Protein AF-A0A7C7Z476-F1 (afdb_monomer_lite)

Secondary structure (DSSP, 8-state):
----------------------------PPP-----TT------TT-EEEE-HHHHHHHHHHHHHHSTT-SEEEEEEEPPEEEE----EEEEETTEEEEEEEEEEEEEEEEEEEETTTTEEEEEEEEEEEEEEEESS--SEEEEEEEEEEEEEEEESS-SS-EEEEEEEEEE-EEEEEES--S---TT-EEEEEEEEEEEEEEEEEEEEESTT---EEPPPEEEEEEEEEEEEEEEEEEEEEEEEESS--SSSSSS---EEEEEEEEEEE-TTS-EEEEEEEETT----EETTEE-------------SS-SSS-GGG-S-TT--TT-----SSS--GGG--SSSSSS-TTT-S-TT--TTT-----TTS--GGG--SSSSSS-TTT-S-SS--TTS--B-STTSBT--TTT--SSSSSS-TTT-SSTTS-TT--SS-SSS-TTT-S---SS-SS--TTT-SSTTS-TT--SS-SSS-TTT-S---SSSSSS-TTT-SSSSS-TT--SS-SSS-TTT-S---SSSSS--TTT-SSTTS-TT--SS-SSS-GGG-S---SS-SS--TTT-SSSSS-TT--SSSSSS-TTT-S----

Foldseek 3Di:
DDDDDDDDDDDDDDDDDDDDDDDDDPDDDDDPDPDPPQDDPQQEQPDKWWADFVVVQVLVQVVLCVDPQFVGKDWPTKGTKMKHFGPWDFDDDPVDGGIWGKIKTWMWTWMKTHDVVQQKIKIKIKIKMKMKTAPPPHDQKIKMKIKIWMWMKMDGHPDLFKIKIKIKIKIKMKIKGKDFDDAADAAFDKTKIKMKMKMKMWMKMWMWMGGGNHDIDTDPIDTDIDIDIDMFMKMKHQHDKDKDFAPIFDPVDDPTDDRDIFIFTWIWIAGPVGDTDDIAGQGQVGAFDDDSNHTDGDDDNYNGDADQPQPQPAGPSQAPPNPQHPPADDDDNRSDGQQRDQQQPLPDRPVQAPDNPQNPVPFADQDPRGDGQQRDLQQPLPERNVQAPDNNEPPVFHADCDPDHHNDGQCRDDPCPQPHGNVGDQAPNDHQPAQQQPPNRHPNRDDARDNQNQRHRPVRDQQPNDHQPAQQQPPNRHPNPDPAPDNQNQRHRPVRDQAPNDRCVADQQPPNHHPNPDDFDDNQNLRHGPVGDPQPNDNQPADQQPPNGHPNPDDFPDNQPLRHGPVGDPQPNDNQPADDPPPNGHPNPDDDDDD

pLDDT: mean 76.03, std 19.04, range [22.53, 96.56]

Structure (mmCIF, N/CA/C/O backbone):
data_AF-A0A7C7Z476-F1
#
_entry.id   AF-A0A7C7Z476-F1
#
loop_
_atom_site.group_PDB
_atom_site.id
_atom_site.type_symbol
_atom_site.label_atom_id
_atom_site.label_alt_id
_atom_site.label_comp_id
_atom_site.label_asym_id
_atom_site.label_entity_id
_atom_site.label_seq_id
_atom_site.pdbx_PDB_ins_code
_atom_site.Cartn_x
_atom_site.Cartn_y
_atom_site.Cartn_z
_atom_site.occupancy
_atom_site.B_iso_or_equiv
_atom_site.auth_seq_id
_atom_site.auth_comp_id
_atom_site.auth_asym_id
_atom_site.auth_atom_id
_atom_site.pdbx_PDB_model_num
ATOM 1 N N . MET A 1 1 ? 76.182 56.186 -18.451 1.00 30.56 1 MET A N 1
ATOM 2 C CA . MET A 1 1 ? 75.990 56.721 -19.817 1.00 30.56 1 MET A CA 1
ATOM 3 C C . MET A 1 1 ? 75.014 55.799 -20.532 1.00 30.56 1 MET A C 1
ATOM 5 O O . MET A 1 1 ? 75.092 54.604 -20.293 1.00 30.56 1 MET A O 1
ATOM 9 N N . LEU A 1 2 ? 74.114 56.339 -21.357 1.00 32.09 2 LEU A N 1
ATOM 10 C CA . LEU A 1 2 ? 73.470 55.594 -22.457 1.00 32.09 2 LEU A CA 1
ATOM 11 C C . LEU A 1 2 ? 74.549 55.252 -23.520 1.00 32.09 2 LEU A C 1
ATOM 13 O O . LEU A 1 2 ? 75.568 55.954 -23.504 1.00 32.09 2 LEU A O 1
ATOM 17 N N . PRO A 1 3 ? 74.391 54.241 -24.412 1.00 38.78 3 PRO A N 1
ATOM 18 C CA . PRO A 1 3 ? 73.158 53.952 -25.173 1.00 38.78 3 PRO A CA 1
ATOM 19 C C . PRO A 1 3 ? 72.840 52.457 -25.486 1.00 38.78 3 PRO A C 1
ATOM 21 O O . PRO A 1 3 ? 73.529 51.580 -24.989 1.00 38.78 3 PRO A O 1
ATOM 24 N N . LEU A 1 4 ? 71.772 52.245 -26.290 1.00 24.91 4 LEU A N 1
ATOM 25 C CA . LEU A 1 4 ? 71.487 51.226 -27.350 1.00 24.91 4 LEU A CA 1
ATOM 26 C C . LEU A 1 4 ? 72.181 49.829 -27.321 1.00 24.91 4 LEU A C 1
ATOM 28 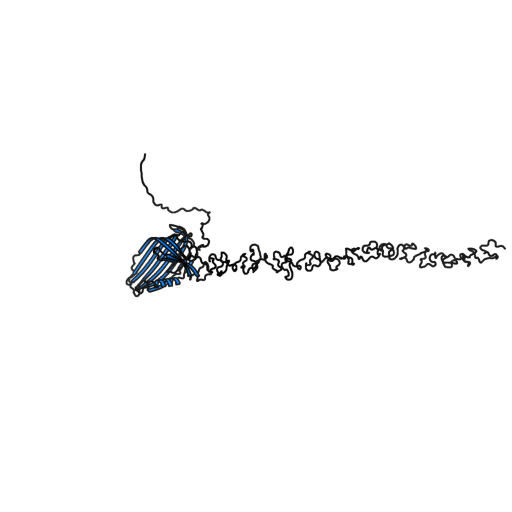O O . LEU A 1 4 ? 73.364 49.756 -27.025 1.00 24.91 4 LEU A O 1
ATOM 32 N N . ALA A 1 5 ? 71.646 48.705 -27.840 1.00 27.61 5 ALA A N 1
ATOM 33 C CA . ALA A 1 5 ? 70.324 48.169 -28.275 1.00 27.61 5 ALA A CA 1
ATOM 34 C C . ALA A 1 5 ? 70.583 46.694 -28.782 1.00 27.61 5 ALA A C 1
ATOM 36 O O . ALA A 1 5 ? 71.723 46.255 -28.659 1.00 27.61 5 ALA A O 1
ATOM 37 N N . ALA A 1 6 ? 69.706 45.846 -29.362 1.00 25.98 6 ALA A N 1
ATOM 38 C CA . ALA A 1 6 ? 68.287 45.858 -29.776 1.00 25.98 6 ALA A CA 1
ATOM 39 C C . ALA A 1 6 ? 67.760 44.396 -29.968 1.00 25.98 6 ALA A C 1
ATOM 41 O O . ALA A 1 6 ? 68.581 43.497 -30.108 1.00 25.98 6 ALA A O 1
ATOM 42 N N . LEU A 1 7 ? 66.433 44.226 -30.149 1.00 25.17 7 LEU A N 1
ATOM 43 C CA . LEU A 1 7 ? 65.710 43.075 -30.766 1.00 25.17 7 LEU A CA 1
ATOM 44 C C . LEU A 1 7 ? 65.684 41.688 -30.060 1.00 25.17 7 LEU A C 1
ATOM 46 O O . LEU A 1 7 ? 66.631 41.268 -29.407 1.00 25.17 7 LEU A O 1
ATOM 50 N N . SER A 1 8 ? 64.547 40.993 -30.237 1.00 28.75 8 SER A N 1
ATOM 51 C CA . SER A 1 8 ? 64.215 39.604 -29.822 1.00 28.75 8 SER A CA 1
ATOM 52 C C . SER A 1 8 ? 64.644 38.570 -30.905 1.00 28.75 8 SER A C 1
ATOM 54 O O . SER A 1 8 ? 65.156 39.034 -31.929 1.00 28.75 8 SER A O 1
ATOM 56 N N . PRO A 1 9 ? 64.493 37.221 -30.762 1.00 35.91 9 PRO A N 1
ATOM 57 C CA . PRO A 1 9 ? 63.311 36.442 -30.298 1.00 35.91 9 PRO A CA 1
ATOM 58 C C . PRO A 1 9 ? 63.662 35.445 -29.140 1.00 35.91 9 PRO A C 1
ATOM 60 O O . PRO A 1 9 ? 64.809 35.436 -28.707 1.00 35.91 9 PRO A O 1
ATOM 63 N N . LEU A 1 10 ? 62.784 34.712 -28.425 1.00 25.09 10 LEU A N 1
ATOM 64 C CA . LEU A 1 10 ? 61.617 33.853 -28.751 1.00 25.09 10 LEU A CA 1
ATOM 65 C C . LEU A 1 10 ? 61.945 32.672 -29.699 1.00 25.09 10 LEU A C 1
ATOM 67 O O . LEU A 1 10 ? 62.518 32.885 -30.755 1.00 25.09 10 LEU A O 1
ATOM 71 N N . LEU A 1 11 ? 61.559 31.420 -29.446 1.00 25.66 11 LEU A N 1
ATOM 72 C CA . LEU A 1 11 ? 61.387 30.648 -28.201 1.00 25.66 11 LEU A CA 1
ATOM 73 C C . LEU A 1 11 ? 61.584 29.169 -28.616 1.00 25.66 11 LEU A C 1
ATOM 75 O O . LEU A 1 11 ? 61.250 28.837 -29.752 1.00 25.66 11 LEU A O 1
ATOM 79 N N . GLN A 1 12 ? 62.159 28.299 -27.780 1.00 22.53 12 GLN A N 1
ATOM 80 C CA . GLN A 1 12 ? 62.472 26.912 -28.174 1.00 22.53 12 GLN A CA 1
ATOM 81 C C . GLN A 1 12 ? 62.018 25.896 -27.115 1.00 22.53 12 GLN A C 1
ATOM 83 O O . GLN A 1 12 ? 61.727 26.279 -25.983 1.00 22.53 12 GLN A O 1
ATOM 88 N N . SER A 1 13 ? 61.904 24.634 -27.538 1.00 24.09 13 SER A N 1
ATOM 89 C CA . SER A 1 13 ? 61.307 23.503 -26.823 1.00 24.09 13 SER A CA 1
ATOM 90 C C . SER A 1 13 ? 61.859 23.259 -25.417 1.00 24.09 13 SER A C 1
ATOM 92 O O . SER A 1 13 ? 63.024 23.520 -25.117 1.00 24.09 13 SER A O 1
ATOM 94 N N . ILE A 1 14 ? 60.991 22.694 -24.578 1.00 26.05 14 ILE A N 1
ATOM 95 C CA . ILE A 1 14 ? 61.338 22.053 -23.314 1.00 26.05 14 ILE A CA 1
ATOM 96 C C . ILE A 1 14 ? 60.854 20.606 -23.413 1.00 26.05 14 ILE A C 1
ATOM 98 O O . ILE A 1 14 ? 59.652 20.354 -23.397 1.00 26.05 14 ILE A O 1
ATOM 102 N N . ASP A 1 15 ? 61.804 19.683 -23.525 1.00 26.66 15 ASP A N 1
ATOM 103 C CA . ASP A 1 15 ? 61.609 18.287 -23.143 1.00 26.66 15 ASP A CA 1
ATOM 104 C C . ASP A 1 15 ? 61.628 18.198 -21.607 1.00 26.66 15 ASP A C 1
ATOM 106 O O . ASP A 1 15 ? 62.401 18.908 -20.953 1.00 26.66 15 ASP A O 1
ATOM 110 N N . VAL A 1 16 ? 60.819 17.313 -21.019 1.00 26.70 16 VAL A N 1
ATOM 111 C CA . VAL A 1 16 ? 60.936 16.914 -19.606 1.00 26.70 16 VAL A CA 1
ATOM 112 C C . VAL A 1 16 ? 60.820 15.397 -19.527 1.00 26.70 16 VAL A C 1
ATOM 114 O O . VAL A 1 16 ? 59.832 14.823 -19.977 1.00 26.70 16 VAL A O 1
ATOM 117 N N . GLU A 1 17 ? 61.852 14.758 -18.978 1.00 23.84 17 GLU A N 1
ATOM 118 C CA . GLU A 1 17 ? 61.889 13.312 -18.744 1.00 23.84 17 GLU A CA 1
ATOM 119 C C . GLU A 1 17 ? 61.007 12.882 -17.553 1.00 23.84 17 GLU A C 1
ATOM 121 O O . GLU A 1 17 ? 60.466 13.694 -16.802 1.00 23.84 17 GLU A O 1
ATOM 126 N N . LEU A 1 18 ? 60.864 11.565 -17.421 1.00 28.03 18 LEU A N 1
ATOM 127 C CA . LEU A 1 18 ? 60.012 10.850 -16.471 1.00 28.03 18 LEU A CA 1
ATOM 128 C C . LEU A 1 18 ? 60.467 10.952 -14.995 1.00 28.03 18 LEU A C 1
ATOM 130 O O . LEU A 1 18 ? 61.506 11.513 -14.661 1.00 28.03 18 LEU A O 1
ATOM 134 N N . GLU A 1 19 ? 59.683 10.279 -14.146 1.00 28.70 19 GLU A N 1
ATOM 135 C CA . GLU A 1 19 ? 59.930 9.928 -12.738 1.00 28.70 19 GLU A CA 1
ATOM 136 C C . GLU A 1 19 ? 59.734 11.032 -11.682 1.00 28.70 19 GLU A C 1
ATOM 138 O O . GLU A 1 19 ? 60.540 11.943 -11.506 1.00 28.70 19 GLU A O 1
ATOM 143 N N . ASN A 1 20 ? 58.717 10.835 -10.835 1.00 25.34 20 ASN A N 1
ATOM 144 C CA . ASN A 1 20 ? 58.932 10.582 -9.405 1.00 25.34 20 ASN A CA 1
ATOM 145 C C . ASN A 1 20 ? 57.730 9.820 -8.817 1.00 25.34 20 ASN A C 1
ATOM 147 O O . ASN A 1 20 ? 56.580 10.121 -9.128 1.00 25.34 20 ASN A O 1
ATOM 151 N N . GLU A 1 21 ? 57.995 8.849 -7.946 1.00 29.20 21 GLU A N 1
ATOM 152 C CA . GLU A 1 21 ? 56.956 8.156 -7.179 1.00 29.20 21 GLU A CA 1
ATOM 153 C C . GLU A 1 21 ? 56.521 8.973 -5.941 1.00 29.20 21 GLU A C 1
ATOM 155 O O . GLU A 1 21 ? 57.275 9.793 -5.420 1.00 29.20 21 GLU A O 1
ATOM 160 N N . ASN A 1 22 ? 55.357 8.628 -5.377 1.00 28.73 22 ASN A N 1
ATOM 161 C CA . ASN A 1 22 ? 54.900 8.992 -4.024 1.00 28.73 22 ASN A CA 1
ATOM 162 C C . ASN A 1 22 ? 54.533 10.467 -3.745 1.00 28.73 22 ASN A C 1
ATOM 164 O O . ASN A 1 22 ? 55.182 11.156 -2.956 1.00 28.73 22 ASN A O 1
ATOM 168 N N . THR A 1 23 ? 53.333 10.862 -4.176 1.00 24.95 23 THR A N 1
ATOM 169 C CA . THR A 1 23 ? 52.468 11.741 -3.365 1.00 24.95 23 THR A CA 1
ATOM 170 C C . THR A 1 23 ? 51.085 11.120 -3.212 1.00 24.95 23 THR A C 1
ATOM 172 O O . THR A 1 23 ? 50.333 11.027 -4.176 1.00 24.95 23 THR A O 1
ATOM 175 N N . VAL A 1 24 ? 50.744 10.710 -1.989 1.00 31.17 24 VAL A N 1
ATOM 176 C CA . VAL A 1 24 ? 49.395 10.263 -1.614 1.00 31.17 24 VAL A CA 1
ATOM 177 C C . VAL A 1 24 ? 48.590 11.471 -1.138 1.00 31.17 24 VAL A C 1
ATOM 179 O O . VAL A 1 24 ? 49.102 12.264 -0.347 1.00 31.17 24 VAL A O 1
ATOM 182 N N . ASN A 1 25 ? 47.319 11.577 -1.532 1.00 25.64 25 ASN A N 1
ATOM 183 C CA . ASN A 1 25 ? 46.355 12.404 -0.810 1.00 25.64 25 ASN A CA 1
ATOM 184 C C . ASN A 1 25 ? 45.030 11.651 -0.633 1.00 25.64 25 ASN A C 1
ATOM 186 O O . ASN A 1 25 ? 44.314 11.394 -1.595 1.00 25.64 25 ASN A O 1
ATOM 190 N N . SER A 1 26 ? 44.722 11.281 0.607 1.00 32.16 26 SER A N 1
ATOM 191 C CA . SER A 1 26 ? 43.517 10.543 0.984 1.00 32.16 26 SER A CA 1
ATOM 192 C C . SER A 1 26 ? 42.481 11.495 1.588 1.00 32.16 26 SER A C 1
ATOM 194 O O . SER A 1 26 ? 42.614 11.871 2.754 1.00 32.16 26 SER A O 1
ATOM 196 N N . GLY A 1 27 ? 41.451 11.870 0.824 1.00 32.62 27 GLY A N 1
ATOM 197 C CA . GLY A 1 27 ? 40.336 12.669 1.351 1.00 32.62 27 GLY A CA 1
ATOM 198 C C . GLY A 1 27 ? 39.746 13.692 0.383 1.00 32.62 27 GLY A C 1
ATOM 199 O O . GLY A 1 27 ? 39.816 14.890 0.642 1.00 32.62 27 GLY A O 1
ATOM 200 N N . ALA A 1 28 ? 39.121 13.221 -0.694 1.00 25.34 28 ALA A N 1
ATOM 201 C CA . ALA A 1 28 ? 38.146 13.982 -1.472 1.00 25.34 28 ALA A CA 1
ATOM 202 C C . ALA A 1 28 ? 37.033 13.027 -1.937 1.00 25.34 28 ALA A C 1
ATOM 204 O O . ALA A 1 28 ? 37.264 11.820 -2.023 1.00 25.34 28 ALA A O 1
ATOM 205 N N . SER A 1 29 ? 35.837 13.563 -2.198 1.00 30.39 29 SER A N 1
ATOM 206 C CA . SER A 1 29 ? 34.753 12.806 -2.841 1.00 30.39 29 SER A CA 1
ATOM 207 C C . SER A 1 29 ? 35.162 12.366 -4.253 1.00 30.39 29 SER A C 1
ATOM 209 O O . SER A 1 29 ? 36.116 12.911 -4.813 1.00 30.39 29 SER A O 1
ATOM 211 N N . GLY A 1 30 ? 34.437 11.399 -4.821 1.00 29.22 30 GLY A N 1
ATOM 212 C CA . GLY A 1 30 ? 34.637 10.934 -6.197 1.00 29.22 30 GLY A CA 1
ATOM 213 C C . GLY A 1 30 ? 34.495 12.048 -7.250 1.00 29.22 30 GLY A C 1
ATOM 214 O O . GLY A 1 30 ? 34.080 13.164 -6.916 1.00 29.22 30 GLY A O 1
ATOM 215 N N . PRO A 1 31 ? 34.848 11.765 -8.519 1.00 25.55 31 PRO A N 1
ATOM 216 C CA . PRO A 1 31 ? 34.709 12.732 -9.602 1.00 25.55 31 PRO A CA 1
ATOM 217 C C . PRO A 1 31 ? 33.271 13.256 -9.662 1.00 25.55 31 PRO A C 1
ATOM 219 O O . PRO A 1 31 ? 32.316 12.491 -9.541 1.00 25.55 31 PRO A O 1
ATOM 222 N N . ILE A 1 32 ? 33.120 14.571 -9.834 1.00 27.19 32 ILE A N 1
ATOM 223 C CA . ILE A 1 32 ? 31.806 15.190 -10.024 1.00 27.19 32 ILE A CA 1
ATOM 224 C C . ILE A 1 32 ? 31.363 14.858 -11.446 1.00 27.19 32 ILE A C 1
ATOM 226 O O . ILE A 1 32 ? 31.707 15.564 -12.393 1.00 27.19 32 ILE A O 1
ATOM 230 N N . VAL A 1 33 ? 30.634 13.755 -11.580 1.00 25.86 33 VAL A N 1
ATOM 231 C CA . VAL A 1 33 ? 29.932 13.407 -12.811 1.00 25.86 33 VAL A CA 1
ATOM 232 C C . VAL A 1 33 ? 28.777 14.394 -12.970 1.00 25.86 33 VAL A C 1
ATOM 234 O O . VAL A 1 33 ? 27.950 14.537 -12.068 1.00 25.86 33 VAL A O 1
ATOM 237 N N . VAL A 1 34 ? 28.725 15.098 -14.101 1.00 23.44 34 VAL A N 1
ATOM 238 C CA . VAL A 1 34 ? 27.514 15.815 -14.518 1.00 23.44 34 VAL A CA 1
ATOM 239 C C . VAL A 1 34 ? 26.649 14.790 -15.236 1.00 23.44 34 VAL A C 1
ATOM 241 O O . VAL A 1 34 ? 26.771 14.582 -16.437 1.00 23.44 34 VAL A O 1
ATOM 244 N N . VAL A 1 35 ? 25.866 14.076 -14.436 1.00 27.38 35 VAL A N 1
ATOM 245 C CA . VAL A 1 35 ? 24.985 12.993 -14.867 1.00 27.38 35 VAL A CA 1
ATOM 246 C C . VAL A 1 35 ? 23.767 13.591 -15.582 1.00 27.38 35 VAL A C 1
ATOM 248 O O . VAL A 1 35 ? 23.102 14.459 -15.016 1.00 27.38 35 VAL A O 1
ATOM 251 N N . ASN A 1 36 ? 23.455 13.110 -16.789 1.00 31.44 36 ASN A N 1
ATOM 252 C CA . ASN A 1 36 ? 22.072 13.096 -17.269 1.00 31.44 36 ASN A CA 1
ATOM 253 C C . ASN A 1 36 ? 21.377 11.952 -16.518 1.00 31.44 36 ASN A C 1
ATOM 255 O O . ASN A 1 36 ? 21.818 10.813 -16.658 1.00 31.44 36 ASN A O 1
ATOM 259 N N . SER A 1 37 ? 20.410 12.250 -15.642 1.00 34.69 37 SER A N 1
ATOM 260 C CA . SER A 1 37 ? 19.939 11.313 -14.599 1.00 34.69 37 SER A CA 1
ATOM 261 C C . SER A 1 37 ? 19.439 9.980 -15.149 1.00 34.69 37 SER A C 1
ATOM 263 O O . SER A 1 37 ? 19.597 8.952 -14.488 1.00 34.69 37 SER A O 1
ATOM 265 N N . ASP A 1 38 ? 18.922 10.009 -16.374 1.00 33.72 38 ASP A N 1
ATOM 266 C CA . ASP A 1 38 ? 17.978 9.015 -16.872 1.00 33.72 38 ASP A CA 1
ATOM 267 C C . ASP A 1 38 ? 18.614 8.065 -17.909 1.00 33.72 38 ASP A C 1
ATOM 269 O O . ASP A 1 38 ? 17.989 7.096 -18.325 1.00 33.72 38 ASP A O 1
ATOM 273 N N . VAL A 1 39 ? 19.883 8.289 -18.297 1.00 31.86 39 VAL A N 1
ATOM 274 C CA . VAL A 1 39 ? 20.652 7.385 -19.180 1.00 31.86 39 VAL A CA 1
ATOM 275 C C . VAL A 1 39 ? 22.078 7.194 -18.653 1.00 31.86 39 VAL A C 1
ATOM 277 O O . VAL A 1 39 ? 22.970 8.013 -18.885 1.00 31.86 39 VAL A O 1
ATOM 280 N N . HIS A 1 40 ? 22.313 6.072 -17.969 1.00 36.03 40 HIS A N 1
ATOM 281 C CA . HIS A 1 40 ? 23.642 5.650 -17.521 1.00 36.03 40 HIS A CA 1
ATOM 282 C C . HIS A 1 40 ? 24.187 4.510 -18.391 1.00 36.03 40 HIS A C 1
ATOM 284 O O . HIS A 1 40 ? 23.809 3.352 -18.216 1.00 36.03 40 HIS A O 1
ATOM 290 N N . TRP A 1 41 ? 25.158 4.813 -19.257 1.00 35.12 41 TRP A N 1
ATOM 291 C CA . TRP A 1 41 ? 25.926 3.803 -19.996 1.00 35.12 41 TRP A CA 1
ATOM 292 C C . TRP A 1 41 ? 26.954 3.096 -19.102 1.00 35.12 41 TRP A C 1
ATOM 294 O O . TRP A 1 41 ? 28.163 3.307 -19.193 1.00 35.12 41 TRP A O 1
ATOM 304 N N . TYR A 1 42 ? 26.459 2.244 -18.202 1.00 34.59 42 TYR A N 1
ATOM 305 C CA . TYR A 1 42 ? 27.276 1.344 -17.393 1.00 34.59 42 TYR A CA 1
ATOM 306 C C . TYR A 1 42 ? 27.744 0.137 -18.223 1.00 34.59 42 TYR A C 1
ATOM 308 O O . TYR A 1 42 ? 27.225 -0.964 -18.064 1.00 34.59 42 TYR A O 1
ATOM 316 N N . PHE A 1 43 ? 28.749 0.323 -19.083 1.00 39.06 43 PHE A N 1
ATOM 317 C CA . PHE A 1 43 ? 29.430 -0.796 -19.746 1.00 39.06 43 PHE A CA 1
ATOM 318 C C . PHE A 1 43 ? 30.105 -1.692 -18.696 1.00 39.06 43 PHE A C 1
ATOM 320 O O . PHE A 1 43 ? 31.152 -1.334 -18.142 1.00 39.06 43 PHE A O 1
ATOM 327 N N . THR A 1 44 ? 29.521 -2.852 -18.381 1.00 35.47 44 THR A N 1
ATOM 328 C CA . THR A 1 44 ? 30.106 -3.749 -17.384 1.00 35.47 44 THR A CA 1
ATOM 329 C C . THR A 1 44 ? 31.110 -4.699 -18.030 1.00 35.47 44 THR A C 1
ATOM 331 O O . THR A 1 44 ? 30.927 -5.216 -19.130 1.00 35.47 44 THR A O 1
ATOM 334 N N . ALA A 1 45 ? 32.235 -4.921 -17.344 1.00 35.31 45 ALA A N 1
ATOM 335 C CA . ALA A 1 45 ? 33.328 -5.742 -17.856 1.00 35.31 45 ALA A CA 1
ATOM 336 C C . ALA A 1 45 ? 32.922 -7.228 -17.922 1.00 35.31 45 ALA A C 1
ATOM 338 O O . ALA A 1 45 ? 33.144 -7.998 -16.985 1.00 35.31 45 ALA A O 1
ATOM 339 N N . GLY A 1 46 ? 32.321 -7.610 -19.046 1.00 33.22 46 GLY A N 1
ATOM 340 C CA . GLY A 1 46 ? 31.667 -8.899 -19.253 1.00 33.22 46 GLY A CA 1
ATOM 341 C C . GLY A 1 46 ? 30.600 -8.862 -20.347 1.00 33.22 46 GLY A C 1
ATOM 342 O O . GLY A 1 46 ? 30.268 -9.924 -20.870 1.00 33.22 46 GLY A O 1
ATOM 343 N N . ASP A 1 47 ? 30.120 -7.674 -20.722 1.00 39.34 47 ASP A N 1
ATOM 344 C CA . ASP A 1 47 ? 29.146 -7.492 -21.795 1.00 39.34 47 ASP A CA 1
ATOM 345 C C . ASP A 1 47 ? 29.781 -7.726 -23.178 1.00 39.34 47 ASP A C 1
ATOM 347 O O . ASP A 1 47 ? 30.846 -7.194 -23.513 1.00 39.34 47 ASP A O 1
ATOM 351 N N . PHE A 1 48 ? 29.126 -8.568 -23.981 1.00 43.75 48 PHE A N 1
ATOM 352 C CA . PHE A 1 48 ? 29.522 -8.888 -25.349 1.00 43.75 48 PHE A CA 1
ATOM 353 C C . PHE A 1 48 ? 28.290 -9.103 -26.226 1.00 43.75 48 PHE A C 1
ATOM 355 O O . PHE A 1 48 ? 27.295 -9.689 -25.795 1.00 43.75 48 PHE A O 1
ATOM 362 N N . SER A 1 49 ? 28.388 -8.713 -27.494 1.00 48.09 49 SER A N 1
ATOM 363 C CA . SER A 1 49 ? 27.432 -9.110 -28.526 1.00 48.09 49 SER A CA 1
ATOM 364 C C . SER A 1 49 ? 28.128 -9.961 -29.586 1.00 48.09 49 SER A C 1
ATOM 366 O O . SER A 1 49 ? 29.264 -9.699 -29.995 1.00 48.09 49 SER A O 1
ATOM 368 N N . THR A 1 50 ? 27.446 -11.023 -30.015 1.00 47.84 50 THR A N 1
ATOM 369 C CA . THR A 1 50 ? 27.909 -11.921 -31.077 1.00 47.84 50 THR A CA 1
ATOM 370 C C . THR A 1 50 ? 26.847 -12.038 -32.156 1.00 47.84 50 THR A C 1
ATOM 372 O O . THR A 1 50 ? 25.771 -12.589 -31.909 1.00 47.84 50 THR A O 1
ATOM 375 N N . TYR A 1 51 ? 27.159 -11.554 -33.355 1.00 54.38 51 TYR A N 1
ATOM 376 C CA . TYR A 1 51 ? 26.272 -11.626 -34.512 1.00 54.38 51 TYR A CA 1
ATOM 377 C C . TYR A 1 51 ? 26.639 -12.841 -35.365 1.00 54.38 51 TYR A C 1
ATOM 379 O O . TYR A 1 51 ? 27.810 -13.061 -35.676 1.00 54.38 51 TYR A O 1
ATOM 387 N N . ASN A 1 52 ? 25.623 -13.620 -35.746 1.00 59.06 52 ASN A N 1
ATOM 388 C CA . ASN A 1 52 ? 25.776 -14.861 -36.507 1.00 59.06 52 ASN A CA 1
ATOM 389 C C . ASN A 1 52 ? 26.446 -14.596 -37.865 1.00 59.06 52 ASN A C 1
ATOM 391 O O . ASN A 1 52 ? 25.820 -14.034 -38.772 1.00 59.06 52 ASN A O 1
ATOM 395 N N . GLY A 1 53 ? 27.684 -15.077 -38.025 1.00 59.38 53 GLY A N 1
ATOM 396 C CA . GLY A 1 53 ? 28.491 -14.867 -39.234 1.00 59.38 53 GLY A CA 1
ATOM 397 C C . GLY A 1 53 ? 27.828 -15.364 -40.529 1.00 59.38 53 GLY A C 1
ATOM 398 O O . GLY A 1 53 ? 28.154 -14.892 -41.615 1.00 59.38 53 GLY A O 1
ATOM 399 N N . SER A 1 54 ? 26.842 -16.265 -40.430 1.00 63.34 54 SER A N 1
ATOM 400 C CA . SER A 1 54 ? 26.102 -16.814 -41.578 1.00 63.34 54 SER A CA 1
ATOM 401 C C . SER A 1 54 ? 25.234 -15.781 -42.309 1.00 63.34 54 SER A C 1
ATOM 403 O O . SER A 1 54 ? 24.971 -15.952 -43.494 1.00 63.34 54 SER A O 1
ATOM 405 N N . ILE A 1 55 ? 24.760 -14.738 -41.616 1.00 61.69 55 ILE A N 1
ATOM 406 C CA . ILE A 1 55 ? 23.912 -13.690 -42.216 1.00 61.69 55 ILE A CA 1
ATOM 407 C C . ILE A 1 55 ? 24.797 -12.680 -42.953 1.00 61.69 55 ILE A C 1
ATOM 409 O O . ILE A 1 55 ? 24.585 -12.421 -44.135 1.00 61.69 55 ILE A O 1
ATOM 413 N N . MET A 1 56 ? 25.864 -12.223 -42.289 1.00 63.00 56 MET A N 1
ATOM 414 C CA . MET A 1 56 ? 26.908 -11.377 -42.877 1.00 63.00 56 MET A CA 1
ATOM 415 C C . MET A 1 56 ? 27.541 -12.026 -44.124 1.00 63.00 56 MET A C 1
ATOM 417 O O . MET A 1 56 ? 27.817 -11.350 -45.111 1.00 63.00 56 MET A O 1
ATOM 421 N N . ALA A 1 57 ? 27.715 -13.354 -44.120 1.00 68.12 57 ALA A N 1
ATOM 422 C CA . ALA A 1 57 ? 28.218 -14.107 -45.267 1.00 68.12 57 ALA A CA 1
ATOM 423 C C . ALA A 1 57 ? 27.330 -14.001 -46.522 1.00 68.12 57 ALA A C 1
ATOM 425 O O . ALA A 1 57 ? 27.856 -13.893 -47.630 1.00 68.12 57 ALA A O 1
ATOM 426 N N . GLU A 1 58 ? 26.003 -14.040 -46.379 1.00 69.38 58 GLU A N 1
ATOM 427 C CA . GLU A 1 58 ? 25.085 -13.986 -47.526 1.00 69.38 58 GLU A CA 1
ATOM 428 C C . GLU A 1 58 ? 24.993 -12.584 -48.140 1.00 69.38 58 GLU A C 1
ATOM 430 O O . GLU A 1 58 ? 24.856 -12.456 -49.358 1.00 69.38 58 GLU A O 1
ATOM 435 N N . GLU A 1 59 ? 25.131 -11.532 -47.333 1.00 67.06 59 GLU A N 1
ATOM 436 C CA . GLU A 1 59 ? 25.147 -10.159 -47.839 1.00 67.06 59 GLU A CA 1
ATOM 437 C C . GLU A 1 59 ? 26.485 -9.792 -48.491 1.00 67.06 59 GLU A C 1
ATOM 439 O O . GLU A 1 59 ? 26.486 -9.307 -49.620 1.00 67.06 59 GLU A O 1
ATOM 444 N N . ILE A 1 60 ? 27.629 -10.126 -47.874 1.00 71.25 60 ILE A N 1
ATOM 445 C CA . ILE A 1 60 ? 28.953 -9.961 -48.509 1.00 71.25 60 ILE A CA 1
ATOM 446 C C . ILE A 1 60 ? 28.988 -10.673 -49.873 1.00 71.25 60 ILE A C 1
ATOM 448 O O . ILE A 1 60 ? 29.550 -10.154 -50.841 1.00 71.25 60 ILE A O 1
ATOM 452 N N . ARG A 1 61 ? 28.350 -11.849 -49.977 1.00 76.25 61 ARG A N 1
ATOM 453 C CA . ARG A 1 61 ? 28.179 -12.568 -51.246 1.00 76.25 61 ARG A CA 1
ATOM 454 C C . ARG A 1 61 ? 27.294 -11.790 -52.232 1.00 76.25 61 ARG A C 1
ATOM 456 O O . ARG A 1 61 ? 27.675 -11.660 -53.393 1.00 76.25 61 ARG A O 1
ATOM 463 N N . SER A 1 62 ? 26.151 -11.274 -51.776 1.00 76.31 62 SER A N 1
ATOM 464 C CA . SER A 1 62 ? 25.199 -10.482 -52.573 1.00 76.31 62 SER A CA 1
ATOM 465 C C . SER A 1 62 ? 25.826 -9.211 -53.155 1.00 76.31 62 SER A C 1
ATOM 467 O O . SER A 1 62 ? 25.709 -8.964 -54.355 1.00 76.31 62 SER A O 1
ATOM 469 N N . ASP A 1 63 ? 26.529 -8.426 -52.341 1.00 75.00 63 ASP A N 1
ATOM 470 C CA . ASP A 1 63 ? 27.126 -7.158 -52.773 1.00 75.00 63 ASP A CA 1
ATOM 471 C C . ASP A 1 63 ? 28.279 -7.365 -53.755 1.00 75.00 63 ASP A C 1
ATOM 473 O O . ASP A 1 63 ? 28.387 -6.651 -54.756 1.00 75.00 63 ASP A O 1
ATOM 477 N N . MET A 1 64 ? 29.096 -8.401 -53.552 1.00 75.69 64 MET A N 1
ATOM 478 C CA . MET A 1 64 ? 30.121 -8.760 -54.531 1.00 75.69 64 MET A CA 1
ATOM 479 C C . MET A 1 64 ? 29.528 -9.292 -55.841 1.00 75.69 64 MET A C 1
ATOM 481 O O . MET A 1 64 ? 30.043 -8.945 -56.901 1.00 75.69 64 MET A O 1
ATOM 485 N N . GLU A 1 65 ? 28.432 -10.055 -55.800 1.00 78.94 65 GLU A N 1
ATOM 486 C CA . GLU A 1 65 ? 27.668 -10.471 -56.993 1.00 78.94 65 GLU A CA 1
ATOM 487 C C . GLU A 1 65 ? 26.975 -9.306 -57.722 1.00 78.94 65 GLU A C 1
ATOM 489 O O . GLU A 1 65 ? 26.684 -9.411 -58.914 1.00 78.94 65 GLU A O 1
ATOM 494 N N . ASN A 1 66 ? 26.726 -8.194 -57.030 1.00 77.94 66 ASN A N 1
ATOM 495 C CA . ASN A 1 66 ? 26.183 -6.958 -57.597 1.00 77.94 66 ASN A CA 1
ATOM 496 C C . ASN A 1 66 ? 27.288 -6.009 -58.120 1.00 77.94 66 ASN A C 1
ATOM 498 O O . ASN A 1 66 ? 27.009 -5.065 -58.865 1.00 77.94 66 ASN A O 1
ATOM 502 N N . SER A 1 67 ? 28.553 -6.250 -57.755 1.00 75.81 67 SER A N 1
ATOM 503 C CA . SER A 1 67 ? 29.699 -5.458 -58.207 1.00 75.81 67 SER A CA 1
ATOM 504 C C . SER A 1 67 ? 30.055 -5.752 -59.670 1.00 75.81 67 SER A C 1
ATOM 506 O O . SER A 1 67 ? 30.056 -6.894 -60.120 1.00 75.81 67 SER A O 1
ATOM 508 N N . SER A 1 68 ? 30.448 -4.730 -60.434 1.00 73.75 68 SER A N 1
ATOM 509 C CA . SER A 1 68 ? 30.831 -4.893 -61.848 1.00 73.75 68 SER A CA 1
ATOM 510 C C . SER A 1 68 ? 32.181 -5.598 -62.071 1.00 73.75 68 SER A C 1
ATOM 512 O O . SER A 1 68 ? 32.591 -5.770 -63.219 1.00 73.75 68 SER A O 1
ATOM 514 N N . GLY A 1 69 ? 32.878 -5.975 -60.993 1.00 74.38 69 GLY A N 1
ATOM 515 C CA . GLY A 1 69 ? 34.193 -6.616 -61.015 1.00 74.38 69 GLY A CA 1
ATOM 516 C C . GLY A 1 69 ? 34.188 -8.124 -60.746 1.00 74.38 69 GLY A C 1
ATOM 517 O O . GLY A 1 69 ? 35.254 -8.730 -60.849 1.00 74.38 69 GLY A O 1
ATOM 518 N N . MET A 1 70 ? 33.043 -8.732 -60.410 1.00 82.75 70 MET A N 1
ATOM 519 C CA . MET A 1 70 ? 32.915 -10.168 -60.117 1.00 82.75 70 MET A CA 1
ATOM 520 C C . MET A 1 70 ? 31.660 -10.753 -60.779 1.00 82.75 70 MET A C 1
ATOM 522 O O . 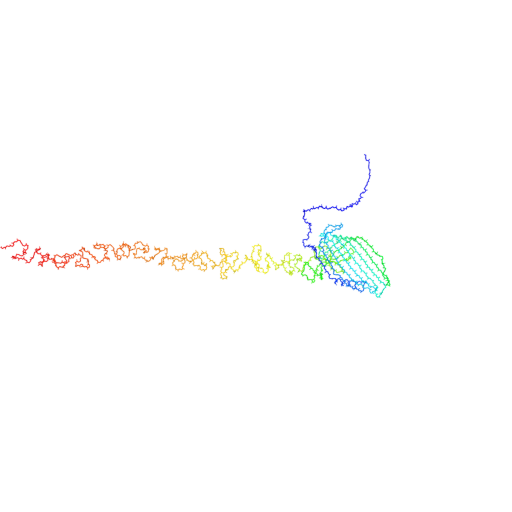MET A 1 70 ? 30.616 -10.116 -60.812 1.00 82.75 70 MET A O 1
ATOM 526 N N . ASP A 1 71 ? 31.749 -11.990 -61.273 1.00 84.56 71 ASP A N 1
ATOM 527 C CA . ASP A 1 71 ? 30.617 -12.717 -61.870 1.00 84.56 71 ASP A CA 1
ATOM 528 C C . ASP A 1 71 ? 29.923 -13.661 -60.860 1.00 84.56 71 ASP A C 1
ATOM 530 O O . ASP A 1 71 ? 28.789 -14.085 -61.090 1.00 84.56 71 ASP A O 1
ATOM 534 N N . ARG A 1 72 ? 30.603 -14.031 -59.759 1.00 86.50 72 ARG A N 1
ATOM 535 C CA . ARG A 1 72 ? 30.038 -14.719 -58.573 1.00 86.50 72 ARG A CA 1
ATOM 536 C C . ARG A 1 72 ? 30.990 -14.662 -57.369 1.00 86.50 72 ARG A C 1
ATOM 538 O O . ARG A 1 72 ? 32.206 -14.535 -57.546 1.00 86.50 72 ARG A O 1
ATOM 545 N N . ALA A 1 73 ? 30.459 -14.888 -56.169 1.00 85.81 73 ALA A N 1
ATOM 546 C CA . ALA A 1 73 ? 31.241 -15.047 -54.942 1.00 85.81 73 ALA A CA 1
ATOM 547 C C . ALA A 1 73 ? 30.847 -16.320 -54.165 1.00 85.81 73 ALA A C 1
ATOM 549 O O . ALA A 1 73 ? 29.710 -16.779 -54.216 1.00 85.81 73 ALA A O 1
ATOM 550 N N . GLU A 1 74 ? 31.793 -16.892 -53.422 1.00 85.44 74 GLU A N 1
ATOM 551 C CA . GLU A 1 74 ? 31.575 -17.996 -52.481 1.00 85.44 74 GLU A CA 1
ATOM 552 C C . GLU A 1 74 ? 32.229 -17.624 -51.146 1.00 85.44 74 GLU A C 1
ATOM 554 O O . GLU A 1 74 ? 33.454 -17.616 -51.021 1.00 85.44 74 GLU A O 1
ATOM 559 N N . VAL A 1 75 ? 31.421 -17.280 -50.141 1.00 83.38 75 VAL A N 1
ATOM 560 C CA . VAL A 1 75 ? 31.914 -17.032 -48.781 1.00 83.38 75 VAL A CA 1
ATOM 561 C C . VAL A 1 75 ? 32.073 -18.380 -48.085 1.00 83.38 75 VAL A C 1
ATOM 563 O O . VAL A 1 75 ? 31.094 -19.018 -47.708 1.00 83.38 75 VAL A O 1
ATOM 566 N N . ASN A 1 76 ? 33.318 -18.841 -47.953 1.00 82.25 76 ASN A N 1
ATOM 567 C CA . ASN A 1 76 ? 33.630 -20.167 -47.418 1.00 82.25 76 ASN A CA 1
ATOM 568 C C . ASN A 1 76 ? 33.343 -20.256 -45.914 1.00 82.25 76 ASN A C 1
ATOM 570 O O . ASN A 1 76 ? 32.952 -21.316 -45.425 1.00 82.25 76 ASN A O 1
ATOM 574 N N . TRP A 1 77 ? 33.582 -19.159 -45.188 1.00 80.44 77 TRP A N 1
ATOM 575 C CA . TRP A 1 77 ? 33.151 -18.934 -43.807 1.00 80.44 77 TRP A CA 1
ATOM 576 C C . TRP A 1 77 ? 33.370 -17.466 -43.406 1.00 80.44 77 TRP A C 1
ATOM 578 O O . TRP A 1 77 ? 34.255 -16.788 -43.930 1.00 80.44 77 TRP A O 1
ATOM 588 N N . VAL A 1 78 ? 32.602 -17.011 -42.419 1.00 75.56 78 VAL A N 1
ATOM 589 C CA . VAL A 1 78 ? 32.855 -15.803 -41.618 1.00 75.56 78 VAL A CA 1
ATOM 590 C C . VAL A 1 78 ? 32.817 -16.261 -40.159 1.00 75.56 78 VAL A C 1
ATOM 592 O O . VAL A 1 78 ? 32.048 -17.166 -39.828 1.00 75.56 78 VAL A O 1
ATOM 595 N N . SER A 1 79 ? 33.675 -15.720 -39.295 1.00 73.38 79 SER A N 1
ATOM 596 C CA . SER A 1 79 ? 33.510 -15.902 -37.851 1.00 73.38 79 SER A CA 1
ATOM 597 C C . SER A 1 79 ? 32.225 -15.214 -37.395 1.00 73.38 79 SER A C 1
ATOM 599 O O . SER A 1 79 ? 31.722 -14.323 -38.075 1.00 73.38 79 SER A O 1
ATOM 601 N N . ASP A 1 80 ? 31.724 -15.543 -36.210 1.00 66.75 80 ASP A N 1
ATOM 602 C CA . ASP A 1 80 ? 30.780 -14.628 -35.572 1.00 66.75 80 ASP A CA 1
ATOM 603 C C . ASP A 1 80 ? 31.474 -13.268 -35.381 1.00 66.75 80 ASP A C 1
ATOM 605 O O . ASP A 1 80 ? 32.659 -13.211 -35.021 1.00 66.75 80 ASP A O 1
ATOM 609 N N . PHE A 1 81 ? 30.770 -12.183 -35.703 1.00 64.06 81 PHE A N 1
ATOM 610 C CA . PHE A 1 81 ? 31.255 -10.827 -35.454 1.00 64.06 81 PHE A CA 1
ATOM 611 C C . PHE A 1 81 ? 31.097 -10.560 -33.963 1.00 64.06 81 PHE A C 1
ATOM 613 O O . PHE A 1 81 ? 30.002 -10.744 -33.422 1.00 64.06 81 PHE A O 1
ATOM 620 N N . ARG A 1 82 ? 32.182 -10.158 -33.299 1.00 63.53 82 ARG A N 1
ATOM 621 C CA . ARG A 1 82 ? 32.204 -9.954 -31.852 1.00 63.53 82 ARG A CA 1
ATOM 622 C C . ARG A 1 82 ? 32.545 -8.512 -31.518 1.00 63.53 82 ARG A C 1
ATOM 624 O O . ARG A 1 82 ? 33.632 -8.049 -31.864 1.00 63.53 82 ARG A O 1
ATOM 631 N N . ALA A 1 83 ? 31.641 -7.869 -30.788 1.00 61.12 83 ALA A N 1
ATOM 632 C CA . ALA A 1 83 ? 31.906 -6.636 -30.067 1.00 61.12 83 ALA A CA 1
ATOM 633 C C . ALA A 1 83 ? 31.946 -6.953 -28.566 1.00 61.12 83 ALA A C 1
ATOM 635 O O . ALA A 1 83 ? 30.940 -7.382 -27.999 1.00 61.12 83 ALA A O 1
ATOM 636 N N . ASP A 1 84 ? 33.108 -6.771 -27.943 1.00 60.28 84 ASP A N 1
ATOM 637 C CA . ASP A 1 84 ? 33.254 -6.728 -26.487 1.00 60.28 84 ASP A CA 1
ATOM 638 C C . ASP A 1 84 ? 33.260 -5.263 -26.042 1.00 60.28 84 ASP A C 1
ATOM 640 O O . ASP A 1 84 ? 33.963 -4.449 -26.645 1.00 60.28 84 ASP A O 1
ATOM 644 N N . THR A 1 85 ? 32.572 -4.937 -24.948 1.00 59.34 85 THR A N 1
ATOM 645 C CA . THR A 1 85 ? 32.707 -3.640 -24.261 1.00 59.34 85 THR A CA 1
ATOM 646 C C . THR A 1 85 ? 33.455 -3.836 -22.939 1.00 59.34 85 THR A C 1
ATOM 648 O O . THR A 1 85 ? 32.830 -3.950 -21.880 1.00 59.34 85 THR A O 1
ATOM 651 N N . PRO A 1 86 ? 34.799 -3.963 -22.953 1.00 54.47 86 PRO A N 1
ATOM 652 C CA . PRO A 1 86 ? 35.580 -3.966 -21.722 1.00 54.47 86 PRO A CA 1
ATOM 653 C C . PRO A 1 86 ? 35.371 -2.653 -20.952 1.00 54.47 86 PRO A C 1
ATOM 655 O O . PRO A 1 86 ? 35.545 -1.563 -21.493 1.00 54.47 86 PRO A O 1
ATOM 658 N N . GLY A 1 87 ? 35.006 -2.778 -19.673 1.00 56.47 87 GLY A N 1
ATOM 659 C CA . GLY A 1 87 ? 34.728 -1.631 -18.806 1.00 56.47 87 GLY A CA 1
ATOM 660 C C . GLY A 1 87 ? 35.916 -0.672 -18.653 1.00 56.47 87 GLY A C 1
ATOM 661 O O . GLY A 1 87 ? 37.070 -1.067 -18.828 1.00 56.47 87 GLY A O 1
ATOM 662 N N . ASP A 1 88 ? 35.587 0.573 -18.306 1.00 70.19 88 ASP A N 1
ATOM 663 C CA . ASP A 1 88 ? 36.426 1.777 -18.364 1.00 70.19 88 ASP A CA 1
ATOM 664 C C . ASP A 1 88 ? 37.936 1.572 -18.169 1.00 70.19 88 ASP A C 1
ATOM 666 O O . ASP A 1 88 ? 38.413 1.070 -17.143 1.00 70.19 88 ASP A O 1
ATOM 670 N N . ILE A 1 89 ? 38.705 2.070 -19.140 1.00 73.62 89 ILE A N 1
ATOM 671 C CA . ILE A 1 89 ? 40.167 2.090 -19.098 1.00 73.62 89 ILE A CA 1
ATOM 672 C C . ILE A 1 89 ? 40.701 3.512 -18.934 1.00 73.62 89 ILE A C 1
ATOM 674 O O . ILE A 1 89 ? 40.059 4.499 -19.291 1.00 73.62 89 ILE A O 1
ATOM 678 N N . TYR A 1 90 ? 41.947 3.629 -18.470 1.00 80.62 90 TYR A N 1
ATOM 679 C CA . TYR A 1 90 ? 42.680 4.885 -18.588 1.00 80.62 90 TYR A CA 1
ATOM 680 C C . TYR A 1 90 ? 43.182 5.082 -20.023 1.00 80.62 90 TYR A C 1
ATOM 682 O O . TYR A 1 90 ? 43.993 4.295 -20.512 1.00 80.62 90 TYR A O 1
ATOM 690 N N . CYS A 1 91 ? 42.744 6.163 -20.661 1.00 77.62 91 CYS A N 1
ATOM 691 C CA . CYS A 1 91 ? 43.151 6.563 -22.004 1.00 77.62 91 CYS A CA 1
ATOM 692 C C . CYS A 1 91 ? 43.892 7.907 -21.962 1.00 77.62 91 CYS A C 1
ATOM 694 O O . CYS A 1 91 ? 43.622 8.772 -21.125 1.00 77.62 91 CYS A O 1
ATOM 696 N N . SER A 1 92 ? 44.850 8.084 -22.874 1.00 78.25 92 SER A N 1
ATOM 697 C CA . SER A 1 92 ? 45.582 9.338 -23.030 1.00 78.25 92 SER A CA 1
ATOM 698 C C . SER A 1 92 ? 45.981 9.528 -24.488 1.00 78.25 92 SER A C 1
ATOM 700 O O . SER A 1 92 ? 46.738 8.729 -25.035 1.00 78.25 92 SER A O 1
ATOM 702 N N . PHE A 1 93 ? 45.505 10.614 -25.080 1.00 75.75 93 PHE A N 1
ATOM 703 C CA . PHE A 1 93 ? 45.849 11.090 -26.417 1.00 75.75 93 PHE A CA 1
ATOM 704 C C . PHE A 1 93 ? 46.050 12.625 -26.369 1.00 75.75 93 PHE A C 1
ATOM 706 O O . PHE A 1 93 ? 45.754 13.231 -25.337 1.00 75.75 93 PHE A O 1
ATOM 713 N N . PRO A 1 94 ? 46.628 13.290 -27.388 1.00 65.00 94 PRO A N 1
ATOM 714 C CA . PRO A 1 94 ? 47.078 14.688 -27.317 1.00 65.00 94 PRO A CA 1
ATOM 715 C C . PRO A 1 94 ? 46.073 15.719 -26.776 1.00 65.00 94 PRO A C 1
ATOM 717 O O . PRO A 1 94 ? 46.502 16.741 -26.235 1.00 65.00 94 PRO A O 1
ATOM 720 N N . ALA A 1 95 ? 44.766 15.460 -26.889 1.00 61.78 95 ALA A N 1
ATOM 721 C CA . ALA A 1 95 ? 43.704 16.340 -26.400 1.00 61.78 95 ALA A CA 1
ATOM 722 C C . ALA A 1 95 ? 42.899 15.816 -25.190 1.00 61.78 95 ALA A C 1
ATOM 724 O O . ALA A 1 95 ? 42.200 16.612 -24.560 1.00 61.78 95 ALA A O 1
ATOM 725 N N . TYR A 1 96 ? 43.009 14.532 -24.823 1.00 70.19 96 TYR A N 1
ATOM 726 C CA . TYR A 1 96 ? 42.263 13.938 -23.705 1.00 70.19 96 TYR A CA 1
ATOM 727 C C . TYR A 1 96 ? 43.139 13.048 -22.814 1.00 70.19 96 TYR A C 1
ATOM 729 O O . TYR A 1 96 ? 44.019 12.329 -23.278 1.00 70.19 96 TYR A O 1
ATOM 737 N N . SER A 1 97 ? 42.887 13.084 -21.506 1.00 80.56 97 SER A N 1
ATOM 738 C CA . SER A 1 97 ? 43.620 12.307 -20.505 1.00 80.56 97 SER A CA 1
ATOM 739 C C . SER A 1 97 ? 42.688 12.027 -19.328 1.00 80.56 97 SER A C 1
ATOM 741 O O . SER A 1 97 ? 42.325 12.949 -18.593 1.00 80.56 97 SER A O 1
ATOM 743 N N . GLY A 1 98 ? 42.233 10.780 -19.191 1.00 81.25 98 GLY A N 1
ATOM 744 C CA . GLY A 1 98 ? 41.131 10.447 -18.289 1.00 81.25 98 GLY A CA 1
ATOM 745 C C . GLY A 1 98 ? 40.676 8.992 -18.385 1.00 81.25 98 GLY A C 1
ATOM 746 O O . GLY A 1 98 ? 41.489 8.089 -18.579 1.00 81.25 98 GLY A O 1
ATOM 747 N N . GLN A 1 99 ? 39.380 8.751 -18.195 1.00 79.12 99 GLN A N 1
ATOM 748 C CA . GLN A 1 99 ? 38.768 7.445 -18.453 1.00 79.12 99 GLN A CA 1
ATOM 749 C C . GLN A 1 99 ? 38.112 7.460 -19.832 1.00 79.12 99 GLN A C 1
ATOM 751 O O . GLN A 1 99 ? 37.467 8.444 -20.195 1.00 79.12 99 GLN A O 1
ATOM 756 N N . CYS A 1 100 ? 38.247 6.364 -20.567 1.00 73.81 100 CYS A N 1
ATOM 757 C CA . CYS A 1 100 ? 37.444 6.091 -21.748 1.00 73.81 100 CYS A CA 1
ATOM 758 C C . CYS A 1 100 ? 36.688 4.784 -21.539 1.00 73.81 100 CYS A C 1
ATOM 760 O O . CYS A 1 100 ? 37.257 3.818 -21.022 1.00 73.81 100 CYS A O 1
ATOM 762 N N . HIS A 1 101 ? 35.456 4.732 -22.033 1.00 71.25 101 HIS A N 1
ATOM 763 C CA . HIS A 1 101 ? 34.860 3.463 -22.418 1.00 71.25 101 HIS A CA 1
ATOM 764 C C . HIS A 1 101 ? 35.714 2.879 -23.554 1.00 71.25 101 HIS A C 1
ATOM 766 O O . HIS A 1 101 ? 36.135 3.619 -24.450 1.00 71.25 101 HIS A O 1
ATOM 772 N N . GLN A 1 102 ? 36.006 1.579 -23.500 1.00 72.19 102 GLN A N 1
ATOM 773 C CA . GLN A 1 102 ? 36.672 0.871 -24.589 1.00 72.19 102 GLN A CA 1
ATOM 774 C C . GLN A 1 102 ? 35.680 -0.082 -25.250 1.00 72.19 102 GLN A C 1
ATOM 776 O O . GLN A 1 102 ? 35.008 -0.869 -24.586 1.00 72.19 102 GLN A O 1
ATOM 781 N N . LEU A 1 103 ? 35.667 -0.062 -26.576 1.00 72.00 103 LEU A N 1
ATOM 782 C CA . LEU A 1 103 ? 35.063 -1.088 -27.411 1.00 72.00 103 LEU A CA 1
ATOM 783 C C . LEU A 1 103 ? 36.178 -1.889 -28.084 1.00 72.00 103 LEU A C 1
ATOM 785 O O . LEU A 1 103 ? 37.172 -1.314 -28.533 1.00 72.00 103 LEU A O 1
ATOM 789 N N . TRP A 1 104 ? 36.009 -3.205 -28.195 1.00 71.25 104 TRP A N 1
ATOM 790 C CA . TRP A 1 104 ? 36.833 -4.041 -29.062 1.00 71.25 104 TRP A CA 1
ATOM 791 C C . TRP A 1 104 ? 35.966 -4.813 -30.053 1.00 71.25 104 TRP A C 1
ATOM 793 O O . TRP A 1 104 ? 35.152 -5.655 -29.670 1.00 71.25 104 TRP A O 1
ATOM 803 N N . LEU A 1 105 ? 36.180 -4.542 -31.337 1.00 73.44 105 LEU A N 1
ATOM 804 C CA . LEU A 1 105 ? 35.522 -5.202 -32.458 1.00 73.44 105 LEU A CA 1
ATOM 805 C C . LEU A 1 105 ? 36.478 -6.208 -33.090 1.00 73.44 105 LEU A C 1
ATOM 807 O O . LEU A 1 105 ? 37.646 -5.891 -33.324 1.00 73.44 105 LEU A O 1
ATOM 811 N N . SER A 1 106 ? 35.997 -7.399 -33.444 1.00 76.56 106 SER A N 1
ATOM 812 C CA . SER A 1 106 ? 36.764 -8.311 -34.297 1.00 76.56 106 SER A CA 1
ATOM 813 C C . SER A 1 106 ? 35.904 -9.234 -35.154 1.00 76.56 106 SER A C 1
ATOM 815 O O . SER A 1 106 ? 34.830 -9.689 -34.751 1.00 76.56 106 SER A O 1
ATOM 817 N N . PHE A 1 107 ? 36.429 -9.553 -36.338 1.00 75.69 107 PHE A N 1
ATOM 818 C CA . PHE A 1 107 ? 35.926 -10.629 -37.185 1.00 75.69 107 PHE A CA 1
ATOM 819 C C . PHE A 1 107 ? 37.038 -11.216 -38.064 1.00 75.69 107 PHE A C 1
ATOM 821 O O . PHE A 1 107 ? 38.118 -10.641 -38.244 1.00 75.69 107 PHE A O 1
ATOM 828 N N . GLN A 1 108 ? 36.767 -12.391 -38.621 1.00 82.00 108 GLN A N 1
ATOM 829 C CA . GLN A 1 108 ? 37.603 -13.051 -39.616 1.00 82.00 108 GLN A CA 1
ATOM 830 C C . GLN A 1 108 ? 36.711 -13.586 -40.737 1.00 82.00 108 GLN A C 1
ATOM 832 O O . GLN A 1 108 ? 35.616 -14.073 -40.464 1.00 82.00 108 GLN A O 1
ATOM 837 N N . LEU A 1 109 ? 37.169 -13.539 -41.986 1.00 83.81 109 LEU A N 1
ATOM 838 C CA . LEU A 1 109 ? 36.460 -14.147 -43.113 1.00 83.81 109 LEU A CA 1
ATOM 839 C C . LEU A 1 109 ? 37.392 -14.882 -44.070 1.00 83.81 109 LEU A C 1
ATOM 841 O O . LEU A 1 109 ? 38.586 -14.585 -44.169 1.00 83.81 109 LEU A O 1
ATOM 845 N N . ASN A 1 110 ? 36.813 -15.825 -44.807 1.00 87.50 110 ASN A N 1
ATOM 846 C CA . ASN A 1 110 ? 37.413 -16.421 -45.985 1.00 87.50 110 ASN A CA 1
ATOM 847 C C . ASN A 1 110 ? 36.411 -16.415 -47.142 1.00 87.50 110 ASN A C 1
ATOM 849 O O . ASN A 1 110 ? 35.307 -16.953 -47.031 1.00 87.50 110 ASN A O 1
ATOM 853 N N . ILE A 1 111 ? 36.827 -15.851 -48.272 1.00 88.00 111 ILE A N 1
ATOM 854 C CA . ILE A 1 111 ? 35.988 -15.669 -49.454 1.00 88.00 111 ILE A CA 1
ATOM 855 C C . ILE A 1 111 ? 36.734 -16.048 -50.732 1.00 88.00 111 ILE A C 1
ATOM 857 O O . ILE A 1 111 ? 37.917 -15.741 -50.892 1.00 88.00 111 ILE A O 1
ATOM 861 N N . THR A 1 112 ? 36.023 -16.702 -51.649 1.00 86.62 112 THR A N 1
ATOM 862 C CA . THR A 1 112 ? 36.459 -16.971 -53.017 1.00 86.62 112 THR A CA 1
ATOM 863 C C . THR A 1 112 ? 35.686 -16.070 -53.979 1.00 86.62 112 THR A C 1
ATOM 865 O O . THR A 1 112 ? 34.472 -16.213 -54.118 1.00 86.62 112 THR A O 1
ATOM 868 N N . GLY A 1 113 ? 36.368 -15.156 -54.668 1.00 87.69 113 GLY A N 1
ATOM 869 C CA . GLY A 1 113 ? 35.772 -14.362 -55.747 1.00 87.69 113 GLY A CA 1
ATOM 870 C C . GLY A 1 113 ? 36.107 -14.946 -57.117 1.00 87.69 113 GLY A C 1
ATOM 871 O O . GLY A 1 113 ? 37.225 -15.422 -57.337 1.00 87.69 113 GLY A O 1
ATOM 872 N N . TYR A 1 114 ? 35.151 -14.899 -58.047 1.00 87.94 114 TYR A N 1
ATOM 873 C CA . TYR A 1 114 ? 35.343 -15.330 -59.431 1.00 87.94 114 TYR A CA 1
ATOM 874 C C . TYR A 1 114 ? 34.923 -14.226 -60.398 1.00 87.94 114 TYR A C 1
ATOM 876 O O . TYR A 1 114 ? 33.781 -13.768 -60.375 1.00 87.94 114 TYR A O 1
ATOM 884 N N . ASN A 1 115 ? 35.821 -13.887 -61.314 1.00 87.75 115 ASN A N 1
ATOM 885 C CA . ASN A 1 115 ? 35.521 -13.099 -62.497 1.00 87.75 115 ASN A CA 1
ATOM 886 C C . ASN A 1 115 ? 35.730 -14.020 -63.711 1.00 87.75 115 ASN A C 1
ATOM 888 O O . ASN A 1 115 ? 36.847 -14.435 -64.026 1.00 87.75 115 ASN A O 1
ATOM 892 N N . ASP A 1 116 ? 34.631 -14.425 -64.340 1.00 84.25 116 ASP A N 1
ATOM 893 C CA . ASP A 1 116 ? 34.614 -15.262 -65.542 1.00 84.25 116 ASP A CA 1
ATOM 894 C C . ASP A 1 116 ? 34.869 -14.420 -66.802 1.00 84.25 116 ASP A C 1
ATOM 896 O O . ASP A 1 116 ? 35.402 -14.930 -67.788 1.00 84.25 116 ASP A O 1
ATOM 900 N N . THR A 1 117 ? 34.520 -13.130 -66.763 1.00 84.38 117 THR A N 1
ATOM 901 C CA . THR A 1 117 ? 34.691 -12.168 -67.861 1.00 84.38 117 THR A CA 1
ATOM 902 C C . THR A 1 117 ? 36.169 -11.885 -68.170 1.00 84.38 117 THR A C 1
ATOM 904 O O . THR A 1 117 ? 36.572 -11.876 -69.335 1.00 84.38 117 THR A O 1
ATOM 907 N N . GLU A 1 118 ? 36.987 -11.710 -67.133 1.00 83.38 118 GLU A N 1
ATOM 908 C CA . GLU A 1 118 ? 38.448 -11.549 -67.173 1.00 83.38 118 GLU A CA 1
ATOM 909 C C . GLU A 1 118 ? 39.194 -12.852 -66.829 1.00 83.38 118 GLU A C 1
ATOM 911 O O . GLU A 1 118 ? 40.423 -12.891 -66.836 1.00 83.38 118 GLU A O 1
ATOM 916 N N . ASN A 1 119 ? 38.455 -13.944 -66.599 1.00 85.56 119 ASN A N 1
ATOM 917 C CA . ASN A 1 119 ? 38.967 -15.303 -66.426 1.00 85.56 119 ASN A CA 1
ATOM 918 C C . ASN A 1 119 ? 39.973 -15.455 -65.259 1.00 85.56 119 ASN A C 1
ATOM 920 O O . ASN A 1 119 ? 40.980 -16.150 -65.388 1.00 85.56 119 ASN A O 1
ATOM 924 N N . PHE A 1 120 ? 39.694 -14.862 -64.093 1.00 85.94 120 PHE A N 1
ATOM 925 C CA . PHE A 1 120 ? 40.483 -15.043 -62.864 1.00 85.94 120 PHE A CA 1
ATOM 926 C C . PHE A 1 120 ? 39.625 -15.447 -61.657 1.00 85.94 120 PHE A C 1
ATOM 928 O O . PHE A 1 120 ? 38.405 -15.282 -61.634 1.00 85.94 120 PHE A O 1
ATOM 935 N N . MET A 1 121 ? 40.268 -16.029 -60.646 1.00 88.31 121 MET A N 1
ATOM 936 C CA . MET A 1 121 ? 39.673 -16.237 -59.327 1.00 88.31 121 MET A CA 1
ATOM 937 C C . MET A 1 121 ? 40.681 -15.909 -58.228 1.00 88.31 121 MET A C 1
ATOM 939 O O . MET A 1 121 ? 41.887 -16.115 -58.402 1.00 88.31 121 MET A O 1
ATOM 943 N N . TYR A 1 122 ? 40.180 -15.470 -57.079 1.00 88.12 122 TYR A N 1
ATOM 944 C CA . TYR A 1 122 ? 40.981 -15.277 -55.876 1.00 88.12 122 TYR A CA 1
ATOM 945 C C . TYR A 1 122 ? 40.358 -15.964 -54.669 1.00 88.12 122 TYR A C 1
ATOM 947 O O . TYR A 1 122 ? 39.156 -16.203 -54.629 1.00 88.12 122 TYR A O 1
ATOM 955 N N . ILE A 1 123 ? 41.198 -16.267 -53.685 1.00 87.50 123 ILE A N 1
ATOM 956 C CA . ILE A 1 123 ? 40.817 -16.665 -52.334 1.00 87.50 123 ILE A CA 1
ATOM 957 C C . ILE A 1 123 ? 41.477 -15.657 -51.396 1.00 87.50 123 ILE A C 1
ATOM 959 O O . ILE A 1 123 ? 42.697 -15.482 -51.437 1.00 87.50 123 ILE A O 1
ATOM 963 N N . MET A 1 124 ? 40.686 -14.997 -50.560 1.00 88.56 124 MET A N 1
ATOM 964 C CA . MET A 1 124 ? 41.150 -14.058 -49.542 1.00 88.56 124 MET A CA 1
ATOM 965 C C . MET A 1 124 ? 40.797 -14.615 -48.164 1.00 88.56 124 MET A C 1
ATOM 967 O O . MET A 1 124 ? 39.648 -14.974 -47.922 1.00 88.56 124 MET A O 1
ATOM 971 N N . ASN A 1 125 ? 41.775 -14.666 -47.260 1.00 88.06 125 ASN A N 1
ATOM 972 C CA . ASN A 1 125 ? 41.520 -14.660 -45.821 1.00 88.06 125 ASN A CA 1
ATOM 973 C C . ASN A 1 125 ? 41.749 -13.233 -45.329 1.00 88.06 125 ASN A C 1
ATOM 975 O O . ASN A 1 125 ? 42.763 -12.628 -45.685 1.00 88.06 125 ASN A O 1
ATOM 979 N N . MET A 1 126 ? 40.858 -12.731 -44.485 1.00 86.38 126 MET A N 1
ATOM 980 C CA . MET A 1 126 ? 41.028 -11.453 -43.803 1.00 86.38 126 MET A CA 1
ATOM 981 C C . MET A 1 126 ? 40.727 -11.629 -42.319 1.00 86.38 126 MET A C 1
ATOM 983 O O . MET A 1 126 ? 39.798 -12.346 -41.950 1.00 86.38 126 MET A O 1
ATOM 987 N N . SER A 1 127 ? 41.506 -10.967 -41.473 1.00 85.69 127 SER A N 1
ATOM 988 C CA . SER A 1 127 ? 41.217 -10.805 -40.050 1.00 85.69 127 SER A CA 1
ATOM 989 C C . SER A 1 127 ? 41.362 -9.338 -39.683 1.00 85.69 127 SER A C 1
ATOM 991 O O . SER A 1 127 ? 42.401 -8.746 -39.981 1.00 85.69 127 SER A O 1
ATOM 993 N N . MET A 1 128 ? 40.349 -8.783 -39.025 1.00 82.81 128 MET A N 1
ATOM 994 C CA . MET A 1 128 ? 40.323 -7.391 -38.589 1.00 82.81 128 MET A CA 1
ATOM 995 C C . MET A 1 128 ? 40.066 -7.324 -37.084 1.00 82.81 128 MET A C 1
ATOM 997 O O . MET A 1 128 ? 39.276 -8.107 -36.546 1.00 82.81 128 MET A O 1
ATOM 1001 N N . GLY A 1 129 ? 40.719 -6.381 -36.414 1.00 80.50 129 GLY A N 1
ATOM 1002 C CA . GLY A 1 129 ? 40.363 -5.964 -35.065 1.00 80.50 129 GLY A CA 1
ATOM 1003 C C . GLY A 1 129 ? 40.433 -4.447 -34.945 1.00 80.50 129 GLY A C 1
ATOM 1004 O O . GLY A 1 129 ? 41.432 -3.865 -35.361 1.00 80.50 129 GLY A O 1
ATOM 1005 N N . ASN A 1 130 ? 39.406 -3.824 -34.370 1.00 80.88 130 ASN A N 1
ATOM 1006 C CA . ASN A 1 130 ? 39.408 -2.401 -34.032 1.00 80.88 130 ASN A CA 1
ATOM 1007 C C . ASN A 1 130 ? 39.298 -2.230 -32.516 1.00 80.88 130 ASN A C 1
ATOM 1009 O O . ASN A 1 130 ? 38.577 -2.990 -31.867 1.00 80.88 130 ASN A O 1
ATOM 1013 N N . ASN A 1 131 ? 39.995 -1.247 -31.952 1.00 78.69 131 ASN A N 1
ATOM 1014 C CA . ASN A 1 131 ? 39.661 -0.714 -30.631 1.00 78.69 131 ASN A CA 1
ATOM 1015 C C . ASN A 1 131 ? 39.158 0.710 -30.802 1.00 78.69 131 ASN A C 1
ATOM 1017 O O . ASN A 1 131 ? 39.799 1.484 -31.503 1.00 78.69 131 ASN A O 1
ATOM 1021 N N . GLU A 1 132 ? 38.079 1.065 -30.122 1.00 76.25 132 GLU A N 1
ATOM 1022 C CA . GLU A 1 132 ? 37.572 2.437 -30.070 1.00 76.25 132 GLU A CA 1
ATOM 1023 C C . GLU A 1 132 ? 37.559 2.909 -28.614 1.00 76.25 132 GLU A C 1
ATOM 1025 O O . GLU A 1 132 ? 37.305 2.126 -27.692 1.00 76.25 132 GLU A O 1
ATOM 1030 N N . PHE A 1 133 ? 37.903 4.179 -28.404 1.00 76.75 133 PHE A N 1
ATOM 1031 C CA . PHE A 1 133 ? 38.111 4.787 -27.095 1.00 76.75 133 PHE A CA 1
ATOM 1032 C C . PHE A 1 133 ? 37.355 6.114 -27.020 1.00 76.75 133 PHE A C 1
ATOM 1034 O O . PHE A 1 133 ? 37.753 7.104 -27.637 1.00 76.75 133 PHE A O 1
ATOM 1041 N N . ILE A 1 134 ? 36.284 6.138 -26.228 1.00 72.12 134 ILE A N 1
ATOM 1042 C CA . ILE A 1 134 ? 35.402 7.302 -26.090 1.00 72.12 134 ILE A CA 1
ATOM 1043 C C . ILE A 1 134 ? 35.492 7.818 -24.647 1.00 72.12 134 ILE A C 1
ATOM 1045 O O . ILE A 1 134 ? 35.211 7.052 -23.721 1.00 72.12 134 ILE A O 1
ATOM 1049 N N . PRO A 1 135 ? 35.880 9.087 -24.417 1.00 74.69 135 PRO A N 1
ATOM 1050 C CA . PRO A 1 135 ? 35.878 9.721 -23.101 1.00 74.69 135 PRO A CA 1
ATOM 1051 C C . PRO A 1 135 ? 34.565 9.517 -22.334 1.00 74.69 135 PRO A C 1
ATOM 1053 O O . PRO A 1 135 ? 33.498 9.847 -22.848 1.00 74.69 135 PRO A O 1
ATOM 1056 N N . THR A 1 136 ? 34.634 9.069 -21.074 1.00 68.00 136 THR A N 1
ATOM 1057 C CA . THR A 1 136 ? 33.429 8.825 -20.240 1.00 68.00 136 THR A CA 1
ATOM 1058 C C . THR A 1 136 ? 32.620 10.095 -19.948 1.00 68.00 136 THR A C 1
ATOM 1060 O O . THR A 1 136 ? 31.452 10.042 -19.573 1.00 68.00 136 THR A O 1
ATOM 1063 N N . THR A 1 137 ? 33.233 11.261 -20.154 1.00 69.19 137 THR A N 1
ATOM 1064 C CA . THR A 1 137 ? 32.537 12.525 -20.400 1.00 69.19 137 THR A CA 1
ATOM 1065 C C . THR A 1 137 ? 32.780 12.911 -21.855 1.00 69.19 137 THR A C 1
ATOM 1067 O O . THR A 1 137 ? 33.877 13.382 -22.179 1.00 69.19 137 THR A O 1
ATOM 1070 N N . TYR A 1 138 ? 31.789 12.715 -22.727 1.00 65.31 138 TYR A N 1
ATOM 1071 C CA . TYR A 1 138 ? 31.930 13.039 -24.145 1.00 65.31 138 TYR A CA 1
ATOM 1072 C C . TYR A 1 138 ? 32.259 14.529 -24.337 1.00 65.31 138 TYR A C 1
ATOM 1074 O O . TYR A 1 138 ? 31.663 15.408 -23.714 1.00 65.31 138 TYR A O 1
ATOM 1082 N N . THR A 1 139 ? 33.263 14.811 -25.168 1.00 70.12 139 THR A N 1
ATOM 1083 C CA . THR A 1 139 ? 33.801 16.170 -25.395 1.00 70.12 139 THR A CA 1
ATOM 1084 C C . THR A 1 139 ? 33.946 16.507 -26.880 1.00 70.12 139 THR A C 1
ATOM 1086 O O . THR A 1 139 ? 34.655 17.451 -27.230 1.00 70.12 139 THR A O 1
ATOM 1089 N N . GLY A 1 140 ? 33.311 15.719 -27.753 1.00 73.38 140 GLY A N 1
ATOM 1090 C CA . GLY A 1 140 ? 33.563 15.736 -29.194 1.00 73.38 140 GLY A CA 1
ATOM 1091 C C . GLY A 1 140 ? 34.825 14.982 -29.620 1.00 73.38 140 GLY A C 1
ATOM 1092 O O . GLY A 1 140 ? 35.084 14.889 -30.810 1.00 73.38 140 GLY A O 1
ATOM 1093 N N . TRP A 1 141 ? 35.621 14.477 -28.674 1.00 79.69 141 TRP A N 1
ATOM 1094 C CA . TRP A 1 141 ? 36.860 13.751 -28.949 1.00 79.69 141 TRP A CA 1
ATOM 1095 C C . TRP A 1 141 ? 36.650 12.242 -28.966 1.00 79.69 141 TRP A C 1
ATOM 1097 O O . TRP A 1 141 ? 36.151 11.690 -27.985 1.00 79.69 141 TRP A O 1
ATOM 1107 N N . GLU A 1 142 ? 37.129 11.589 -30.019 1.00 79.00 142 GLU A N 1
ATOM 1108 C CA . GLU A 1 142 ? 37.115 10.132 -30.186 1.00 79.00 142 GLU A CA 1
ATOM 1109 C C . GLU A 1 142 ? 38.485 9.641 -30.689 1.00 79.00 142 GLU A C 1
ATOM 1111 O O . GLU A 1 142 ? 39.273 10.409 -31.249 1.00 79.00 142 GLU A O 1
ATOM 1116 N N . LYS A 1 143 ? 38.802 8.362 -30.455 1.00 83.00 143 LYS A N 1
ATOM 1117 C CA . LYS A 1 143 ? 40.016 7.714 -30.973 1.00 83.00 143 LYS A CA 1
ATOM 1118 C C . LYS A 1 143 ? 39.740 6.256 -31.334 1.00 83.00 143 LYS A C 1
ATOM 1120 O O . LYS A 1 143 ? 39.126 5.546 -30.537 1.00 83.00 143 LYS A O 1
ATOM 1125 N N . SER A 1 144 ? 40.305 5.775 -32.439 1.00 84.00 144 SER A N 1
ATOM 1126 C CA . SER A 1 144 ? 40.387 4.345 -32.755 1.00 84.00 144 SER A CA 1
ATOM 1127 C C . SER A 1 144 ? 41.831 3.851 -32.958 1.00 84.00 144 SER A C 1
ATOM 1129 O O . SER A 1 144 ? 42.768 4.623 -33.162 1.00 84.00 144 SER A O 1
ATOM 1131 N N . GLU A 1 145 ? 42.028 2.537 -32.837 1.00 84.06 145 GLU A N 1
ATOM 1132 C CA . GLU A 1 145 ? 43.259 1.816 -33.180 1.00 84.06 145 GLU A CA 1
ATOM 1133 C C . GLU A 1 145 ? 42.892 0.547 -33.958 1.00 84.06 145 GLU A C 1
ATOM 1135 O O . GLU A 1 145 ? 42.537 -0.485 -33.365 1.00 84.06 145 GLU A O 1
ATOM 1140 N N . SER A 1 146 ? 42.999 0.621 -35.285 1.00 82.88 146 SER A N 1
ATOM 1141 C CA . SER A 1 146 ? 42.601 -0.445 -36.201 1.00 82.88 146 SER A CA 1
ATOM 1142 C C . SER A 1 146 ? 43.790 -1.328 -36.594 1.00 82.88 146 SER A C 1
ATOM 1144 O O . SER A 1 146 ? 44.942 -0.885 -36.665 1.00 82.88 146 SER A O 1
ATOM 1146 N N . ARG A 1 147 ? 43.539 -2.627 -36.805 1.00 84.12 147 ARG A N 1
ATOM 1147 C CA . ARG A 1 147 ? 44.536 -3.591 -37.299 1.00 84.12 147 ARG A CA 1
ATOM 1148 C C . ARG A 1 147 ? 43.913 -4.554 -38.293 1.00 84.12 147 ARG A C 1
ATOM 1150 O O . ARG A 1 147 ? 43.007 -5.316 -37.941 1.00 84.12 147 ARG A O 1
ATOM 1157 N N . SER A 1 148 ? 44.448 -4.571 -39.509 1.00 84.62 148 SER A N 1
ATOM 1158 C CA . SER A 1 148 ? 44.062 -5.501 -40.567 1.00 84.62 148 SER A CA 1
ATOM 1159 C C . SER A 1 148 ? 45.207 -6.466 -40.887 1.00 84.62 148 SER A C 1
ATOM 1161 O O . SER A 1 148 ? 46.394 -6.151 -40.765 1.00 84.62 148 SER A O 1
ATOM 1163 N N . HIS A 1 149 ? 44.852 -7.685 -41.287 1.00 86.81 149 HIS A N 1
ATOM 1164 C CA . HIS A 1 149 ? 45.790 -8.650 -41.853 1.00 86.81 149 HIS A CA 1
ATOM 1165 C C . HIS A 1 149 ? 45.091 -9.445 -42.951 1.00 86.81 149 HIS A C 1
ATOM 1167 O O . HIS A 1 149 ? 44.065 -10.090 -42.711 1.00 86.81 149 HIS A O 1
ATOM 1173 N N . ILE A 1 150 ? 45.649 -9.388 -44.159 1.00 87.75 150 ILE A N 1
ATOM 1174 C CA . ILE A 1 150 ? 45.065 -9.950 -45.378 1.00 87.75 150 ILE A CA 1
ATOM 1175 C C . ILE A 1 150 ? 46.036 -10.974 -45.967 1.00 87.75 150 ILE A C 1
ATOM 1177 O O . ILE A 1 150 ? 47.224 -10.714 -46.156 1.00 87.75 150 ILE A O 1
ATOM 1181 N N . GLN A 1 151 ? 45.521 -12.159 -46.295 1.00 88.50 151 GLN A N 1
ATOM 1182 C CA . GLN A 1 151 ? 46.242 -13.188 -47.041 1.00 88.50 151 GLN A CA 1
ATOM 1183 C C . GLN A 1 151 ? 45.454 -13.555 -48.290 1.00 88.50 151 GLN A C 1
ATOM 1185 O O . GLN A 1 151 ? 44.436 -14.247 -48.213 1.00 88.50 151 GLN A O 1
ATOM 1190 N N . MET A 1 152 ? 45.946 -13.107 -49.442 1.00 88.69 152 MET A N 1
ATOM 1191 C CA . MET A 1 152 ? 45.305 -13.327 -50.734 1.00 88.69 152 MET A CA 1
ATOM 1192 C C . MET A 1 152 ? 46.097 -14.324 -51.580 1.00 88.69 152 MET A C 1
ATOM 1194 O O . MET A 1 152 ? 47.329 -14.337 -51.581 1.00 88.69 152 MET A O 1
ATOM 1198 N N . TRP A 1 153 ? 45.385 -15.144 -52.343 1.00 88.50 153 TRP A N 1
ATOM 1199 C CA . TRP A 1 153 ? 45.939 -15.987 -53.394 1.00 88.50 153 TRP A CA 1
ATOM 1200 C C . TRP A 1 153 ? 45.064 -15.878 -54.641 1.00 88.50 153 TRP A C 1
ATOM 1202 O O . TRP A 1 153 ? 43.853 -16.061 -54.557 1.00 88.50 153 TRP A O 1
ATOM 1212 N N . MET A 1 154 ? 45.669 -15.592 -55.791 1.00 87.25 154 MET A N 1
ATOM 1213 C CA . MET A 1 154 ? 44.989 -15.382 -57.070 1.00 87.25 154 MET A CA 1
ATOM 1214 C C . MET A 1 154 ? 45.548 -16.304 -58.152 1.00 87.25 154 MET A C 1
ATOM 1216 O O . MET A 1 154 ? 46.733 -16.651 -58.136 1.00 87.25 154 MET A O 1
ATOM 1220 N N . LYS A 1 155 ? 44.708 -16.657 -59.128 1.00 86.38 155 LYS A N 1
ATOM 1221 C CA . LYS A 1 155 ? 45.126 -17.324 -60.369 1.00 86.38 155 LYS A CA 1
ATOM 1222 C C . LYS A 1 155 ? 44.167 -17.057 -61.528 1.00 86.38 155 LYS A C 1
ATOM 1224 O O . LYS A 1 155 ? 42.993 -16.750 -61.326 1.00 86.38 155 LYS A O 1
ATOM 1229 N N . GLU A 1 156 ? 44.645 -17.319 -62.736 1.00 85.25 156 GLU A N 1
ATOM 1230 C CA . GLU A 1 156 ? 43.794 -17.504 -63.913 1.00 85.25 156 GLU A CA 1
ATOM 1231 C C . GLU A 1 156 ? 42.835 -18.715 -63.745 1.00 85.25 156 GLU A C 1
ATOM 1233 O O . GLU A 1 156 ? 43.203 -19.765 -63.202 1.00 85.25 156 GLU A O 1
ATOM 1238 N N . GLN A 1 157 ? 41.591 -18.601 -64.223 1.00 76.81 157 GLN A N 1
ATOM 1239 C CA . GLN A 1 157 ? 40.644 -19.716 -64.331 1.00 76.81 157 GLN A CA 1
ATOM 1240 C C . GLN A 1 157 ? 40.950 -20.567 -65.575 1.00 76.81 157 GLN A C 1
ATOM 1242 O O . GLN A 1 157 ? 41.307 -20.063 -66.635 1.00 76.81 157 GLN A O 1
ATOM 1247 N N . GLY A 1 158 ? 40.843 -21.894 -65.466 1.00 67.62 158 GLY A N 1
ATOM 1248 C CA . GLY A 1 158 ? 41.112 -22.831 -66.573 1.00 67.62 158 GLY A CA 1
ATOM 1249 C C . GLY A 1 158 ? 42.580 -22.944 -67.026 1.00 67.62 158 GLY A C 1
ATOM 1250 O O . GLY A 1 158 ? 42.947 -23.967 -67.608 1.00 67.62 158 GLY A O 1
ATOM 1251 N N . GLY A 1 159 ? 43.412 -21.945 -66.729 1.00 60.69 159 GLY A N 1
ATOM 1252 C CA . GLY A 1 159 ? 44.855 -21.935 -66.932 1.00 60.69 159 GLY A CA 1
ATOM 1253 C C . GLY A 1 159 ? 45.644 -22.600 -65.801 1.00 60.69 159 GLY A C 1
ATOM 1254 O O . GLY A 1 159 ? 45.105 -23.077 -64.799 1.00 60.69 159 GLY A O 1
ATOM 1255 N N . ASN A 1 160 ? 46.960 -22.640 -65.989 1.00 59.56 160 ASN A N 1
ATOM 1256 C CA . ASN A 1 160 ? 47.930 -23.183 -65.033 1.00 59.56 160 ASN A CA 1
ATOM 1257 C C . ASN A 1 160 ? 49.171 -22.274 -64.937 1.00 59.56 160 ASN A C 1
ATOM 1259 O O . ASN A 1 160 ? 50.228 -22.722 -64.487 1.00 59.56 160 ASN A O 1
ATOM 1263 N N . GLU A 1 161 ? 49.063 -21.051 -65.465 1.00 67.44 161 GLU A N 1
ATOM 1264 C CA . GLU A 1 161 ? 50.206 -20.231 -65.853 1.00 67.44 161 GLU A CA 1
ATOM 1265 C C . GLU A 1 161 ? 50.439 -19.103 -64.848 1.00 67.44 161 GLU A C 1
ATOM 1267 O O . GLU A 1 161 ? 51.377 -19.229 -64.062 1.00 67.44 161 GLU A O 1
ATOM 1272 N N . ASP A 1 162 ? 49.588 -18.081 -64.775 1.00 79.69 162 ASP A N 1
ATOM 1273 C CA . ASP A 1 162 ? 49.844 -16.954 -63.871 1.00 79.69 162 ASP A CA 1
ATOM 1274 C C . ASP A 1 162 ? 49.092 -17.095 -62.531 1.00 79.69 162 ASP A C 1
ATOM 1276 O O . ASP A 1 162 ? 47.864 -17.214 -62.468 1.00 79.69 162 ASP A O 1
ATOM 1280 N N . MET A 1 163 ? 49.868 -17.107 -61.442 1.00 85.00 163 MET A N 1
ATOM 1281 C CA . MET A 1 163 ? 49.413 -17.101 -60.049 1.00 85.00 163 MET A CA 1
ATOM 1282 C C . MET A 1 163 ? 50.087 -15.963 -59.276 1.00 85.00 163 MET A C 1
ATOM 1284 O O . MET A 1 163 ? 51.259 -15.657 -59.500 1.00 85.00 163 MET A O 1
ATOM 1288 N N . TYR A 1 164 ? 49.388 -15.404 -58.295 1.00 87.44 164 TYR A N 1
ATOM 1289 C CA . TYR A 1 164 ? 49.914 -14.395 -57.374 1.00 87.44 164 TYR A CA 1
ATOM 1290 C C . TYR A 1 164 ? 49.511 -14.745 -55.940 1.00 87.44 164 TYR A C 1
ATOM 1292 O O . TYR A 1 164 ? 48.474 -15.370 -55.710 1.00 87.44 164 TYR A O 1
ATOM 1300 N N . ARG A 1 165 ? 50.340 -14.386 -54.961 1.00 88.25 165 ARG A N 1
ATOM 1301 C CA . ARG A 1 165 ? 50.010 -14.513 -53.541 1.00 88.25 165 ARG A CA 1
ATOM 1302 C C . ARG A 1 165 ? 50.564 -13.345 -52.751 1.00 88.25 165 ARG A C 1
ATOM 1304 O O . ARG A 1 165 ? 51.675 -12.901 -53.008 1.00 88.25 165 ARG A O 1
ATOM 1311 N N . MET A 1 166 ? 49.795 -12.899 -51.775 1.00 88.69 166 MET A N 1
ATOM 1312 C CA . MET A 1 166 ? 50.038 -11.692 -51.000 1.00 88.69 166 MET A CA 1
ATOM 1313 C C . MET A 1 166 ? 49.878 -12.008 -49.520 1.00 88.69 166 MET A C 1
ATOM 1315 O O . MET A 1 166 ? 49.035 -12.814 -49.113 1.00 88.69 166 MET A O 1
ATOM 1319 N N . THR A 1 167 ? 50.670 -11.349 -48.693 1.00 88.50 167 THR A N 1
ATOM 1320 C CA . THR A 1 167 ? 50.346 -11.156 -47.283 1.00 88.50 167 THR A CA 1
ATOM 1321 C C . THR A 1 167 ? 50.633 -9.709 -46.944 1.00 88.50 167 THR A C 1
ATOM 1323 O O . THR A 1 167 ? 51.776 -9.280 -47.105 1.00 88.50 167 THR A O 1
ATOM 1326 N N . SER A 1 168 ? 49.621 -8.984 -46.482 1.00 87.31 168 SER A N 1
ATOM 1327 C CA . SER A 1 168 ? 49.781 -7.649 -45.915 1.00 87.31 168 SER A CA 1
ATOM 1328 C C . SER A 1 168 ? 49.282 -7.605 -44.478 1.00 87.31 168 SER A C 1
ATOM 1330 O O . SER A 1 168 ? 48.380 -8.353 -44.093 1.00 87.31 168 SER A O 1
ATOM 1332 N N . TRP A 1 169 ? 49.885 -6.719 -43.694 1.00 87.81 169 TRP A N 1
ATOM 1333 C CA . TRP A 1 169 ? 49.312 -6.221 -42.451 1.00 87.81 169 TRP A CA 1
ATOM 1334 C C . TRP A 1 169 ? 49.306 -4.698 -42.487 1.00 87.81 169 TRP A C 1
ATOM 1336 O O . TRP A 1 169 ? 50.148 -4.083 -43.147 1.00 87.81 169 TRP A O 1
ATOM 1346 N N . GLU A 1 170 ? 48.374 -4.118 -41.746 1.00 84.38 170 GLU A N 1
ATOM 1347 C CA . GLU A 1 170 ? 48.222 -2.681 -41.572 1.00 84.38 170 GLU A CA 1
ATOM 1348 C C . GLU A 1 170 ? 47.809 -2.410 -40.124 1.00 84.38 170 GLU A C 1
ATOM 1350 O O . GLU A 1 170 ? 46.948 -3.109 -39.586 1.00 84.38 170 GLU A O 1
ATOM 1355 N N . ASN A 1 171 ? 48.456 -1.443 -39.474 1.00 81.81 171 ASN A N 1
ATOM 1356 C CA . ASN A 1 171 ? 47.945 -0.852 -38.240 1.00 81.81 171 ASN A CA 1
ATOM 1357 C C . ASN A 1 171 ? 47.749 0.636 -38.488 1.00 81.81 171 ASN A C 1
ATOM 1359 O O . ASN A 1 171 ? 48.675 1.298 -38.967 1.00 81.81 171 ASN A O 1
ATOM 1363 N N . ASP A 1 172 ? 46.597 1.137 -38.085 1.00 82.88 172 ASP A N 1
ATOM 1364 C CA . ASP A 1 172 ? 46.217 2.536 -38.177 1.00 82.88 172 ASP A CA 1
ATOM 1365 C C . ASP A 1 172 ? 45.738 3.051 -36.800 1.00 82.88 172 ASP A C 1
ATOM 1367 O O . ASP A 1 172 ? 45.521 2.291 -35.847 1.00 82.88 172 ASP A O 1
ATOM 1371 N N . THR A 1 173 ? 45.718 4.368 -36.639 1.00 86.56 173 THR A N 1
ATOM 1372 C CA . THR A 1 173 ? 45.308 5.083 -35.437 1.00 86.56 173 THR A CA 1
ATOM 1373 C C . THR A 1 173 ? 44.717 6.430 -35.836 1.00 86.56 173 THR A C 1
ATOM 1375 O O . THR A 1 173 ? 45.458 7.365 -36.156 1.00 86.56 173 THR A O 1
ATOM 1378 N N . VAL A 1 174 ? 43.389 6.522 -35.763 1.00 84.94 174 VAL A N 1
ATOM 1379 C CA . VAL A 1 174 ? 42.618 7.745 -36.005 1.00 84.94 174 VAL A CA 1
ATOM 1380 C C . VAL A 1 174 ? 42.315 8.445 -34.683 1.00 84.94 174 VAL A C 1
ATOM 1382 O O . VAL A 1 174 ? 41.897 7.813 -33.713 1.00 84.94 174 VAL A O 1
ATOM 1385 N N . GLU A 1 175 ? 42.476 9.763 -34.654 1.00 86.44 175 GLU A N 1
ATOM 1386 C CA . GLU A 1 175 ? 41.924 10.649 -33.625 1.00 86.44 175 GLU A CA 1
ATOM 1387 C C . GLU A 1 175 ? 40.968 11.646 -34.292 1.00 86.44 175 GLU A C 1
ATOM 1389 O O . GLU A 1 175 ? 41.308 12.225 -35.326 1.00 86.44 175 GLU A O 1
ATOM 1394 N N . GLU A 1 176 ? 39.794 11.881 -33.702 1.00 85.19 176 GLU A N 1
ATOM 1395 C CA . GLU A 1 176 ? 38.806 12.832 -34.226 1.00 85.19 176 GLU A CA 1
ATOM 1396 C C . GLU A 1 176 ? 38.379 13.880 -33.197 1.00 85.19 176 GLU A C 1
ATOM 1398 O O . GLU A 1 176 ? 38.253 13.596 -32.004 1.00 85.19 176 GLU A O 1
ATOM 1403 N N . LEU A 1 177 ? 38.096 15.093 -33.685 1.00 84.94 177 LEU A N 1
ATOM 1404 C CA . LEU A 1 177 ? 37.347 16.121 -32.966 1.00 84.94 177 LEU A CA 1
ATOM 1405 C C . LEU A 1 177 ? 36.110 16.540 -33.769 1.00 84.94 177 LEU A C 1
ATOM 1407 O O . LEU A 1 177 ? 36.208 17.298 -34.737 1.00 84.94 177 LEU A O 1
ATOM 1411 N N . ILE A 1 178 ? 34.945 16.116 -33.293 1.00 84.44 178 ILE A N 1
ATOM 1412 C CA . ILE A 1 178 ? 33.620 16.529 -33.745 1.00 84.44 178 ILE A CA 1
ATOM 1413 C C . ILE A 1 178 ? 33.167 17.745 -32.924 1.00 84.44 178 ILE A C 1
ATOM 1415 O O . ILE A 1 178 ? 33.148 17.727 -31.694 1.00 84.44 178 ILE A O 1
ATOM 1419 N N . THR A 1 179 ? 32.743 18.822 -33.584 1.00 84.19 179 THR A N 1
ATOM 1420 C CA . THR A 1 179 ? 32.153 20.006 -32.934 1.00 84.19 179 THR A CA 1
ATOM 1421 C C . THR A 1 179 ? 30.856 20.421 -33.619 1.00 84.19 179 THR A C 1
ATOM 1423 O O . THR A 1 179 ? 30.670 20.188 -34.807 1.00 84.19 179 THR A O 1
ATOM 1426 N N . GLY A 1 180 ? 29.920 21.012 -32.871 1.00 79.88 180 GLY A N 1
ATOM 1427 C CA . GLY A 1 180 ? 28.561 21.240 -33.381 1.00 79.88 180 GLY A CA 1
ATOM 1428 C C . GLY A 1 180 ? 27.696 19.974 -33.418 1.00 79.88 180 GLY A C 1
ATOM 1429 O O . GLY A 1 180 ? 26.608 20.007 -33.987 1.00 79.88 180 GLY A O 1
ATOM 1430 N N . TYR A 1 181 ? 28.149 18.883 -32.786 1.00 75.69 181 TYR A N 1
ATOM 1431 C CA . TYR A 1 181 ? 27.286 17.758 -32.431 1.00 75.69 181 TYR A CA 1
ATOM 1432 C C . TYR A 1 181 ? 26.122 18.226 -31.544 1.00 75.69 181 TYR A C 1
ATOM 1434 O O . TYR A 1 181 ? 26.155 19.310 -30.952 1.00 75.69 181 TYR A O 1
ATOM 1442 N N . ARG A 1 182 ? 25.083 17.396 -31.459 1.00 68.88 182 ARG A N 1
ATOM 1443 C CA . ARG A 1 182 ? 23.840 17.707 -30.760 1.00 68.88 182 ARG A CA 1
ATOM 1444 C C . ARG A 1 182 ? 23.498 16.587 -29.787 1.00 68.88 182 ARG A C 1
ATOM 1446 O O . ARG A 1 182 ? 23.375 15.447 -30.212 1.00 68.88 182 ARG A O 1
ATOM 1453 N N . ASP A 1 183 ? 23.310 16.935 -28.516 1.00 58.38 183 ASP A N 1
ATOM 1454 C CA . ASP A 1 183 ? 23.156 15.950 -27.441 1.00 58.38 183 ASP A CA 1
ATOM 1455 C C . ASP A 1 183 ? 21.865 15.119 -27.560 1.00 58.38 183 ASP A C 1
ATOM 1457 O O . ASP A 1 183 ? 21.912 13.918 -27.339 1.00 58.38 183 ASP A O 1
ATOM 1461 N N . ASN A 1 184 ? 20.730 15.716 -27.946 1.00 61.25 184 ASN A N 1
ATOM 1462 C CA . ASN A 1 184 ? 19.442 15.025 -28.136 1.00 61.25 184 ASN A CA 1
ATOM 1463 C C . ASN A 1 184 ? 18.775 15.491 -29.444 1.00 61.25 184 ASN A C 1
ATOM 1465 O O . ASN A 1 184 ? 18.709 16.703 -29.693 1.00 61.25 184 ASN A O 1
ATOM 1469 N N . PHE A 1 185 ? 18.209 14.582 -30.245 1.00 61.69 185 PHE A N 1
ATOM 1470 C CA . PHE A 1 185 ? 17.464 14.919 -31.469 1.00 61.69 185 PHE A CA 1
ATOM 1471 C C . PHE A 1 185 ? 16.228 14.034 -31.680 1.00 61.69 185 PHE A C 1
ATOM 1473 O O . PHE A 1 185 ? 16.154 12.919 -31.173 1.00 61.69 185 PHE A O 1
ATOM 1480 N N . THR A 1 186 ? 15.255 14.538 -32.439 1.00 68.00 186 THR A N 1
ATOM 1481 C CA . THR A 1 186 ? 14.026 13.827 -32.822 1.00 68.00 186 THR A CA 1
ATOM 1482 C C . THR A 1 186 ? 13.811 13.866 -34.340 1.00 68.00 186 THR A C 1
ATOM 1484 O O . THR A 1 186 ? 14.515 14.563 -35.072 1.00 68.00 186 THR A O 1
ATOM 1487 N N . VAL A 1 187 ? 12.847 13.093 -34.853 1.00 72.56 187 VAL A N 1
ATOM 1488 C CA . VAL A 1 187 ? 12.535 13.056 -36.292 1.00 72.56 187 VAL A CA 1
ATOM 1489 C C . VAL A 1 187 ? 12.142 14.451 -36.801 1.00 72.56 187 VAL A C 1
ATOM 1491 O O . VAL A 1 187 ? 11.191 15.065 -36.317 1.00 72.56 187 VAL A O 1
ATOM 1494 N N . GLY A 1 188 ? 12.861 14.934 -37.815 1.00 73.75 188 GLY A N 1
ATOM 1495 C CA . GLY A 1 188 ? 12.743 16.275 -38.389 1.00 73.75 188 GLY A CA 1
ATOM 1496 C C . GLY A 1 188 ? 13.826 17.263 -37.939 1.00 73.75 188 GLY A C 1
ATOM 1497 O O . GLY A 1 188 ? 13.861 18.383 -38.457 1.00 73.75 188 GLY A O 1
ATOM 1498 N N . ASP A 1 189 ? 14.712 16.882 -37.014 1.00 77.81 189 ASP A N 1
ATOM 1499 C CA . ASP A 1 189 ? 15.866 17.698 -36.637 1.00 77.81 189 ASP A CA 1
ATOM 1500 C C . ASP A 1 189 ? 16.988 17.667 -37.682 1.00 77.81 189 ASP A C 1
ATOM 1502 O O . ASP A 1 189 ? 17.345 16.624 -38.226 1.00 77.81 189 ASP A O 1
ATOM 1506 N N . VAL A 1 190 ? 17.597 18.834 -37.909 1.00 85.88 190 VAL A N 1
ATOM 1507 C CA . VAL A 1 190 ? 18.746 19.012 -38.804 1.00 85.88 190 VAL A CA 1
ATOM 1508 C C . VAL A 1 190 ? 19.799 19.866 -38.104 1.00 85.88 190 VAL A C 1
ATOM 1510 O O . VAL A 1 190 ? 19.470 20.916 -37.544 1.00 85.88 190 VAL A O 1
ATOM 1513 N N . TRP A 1 191 ? 21.063 19.449 -38.144 1.00 86.62 191 TRP A N 1
ATOM 1514 C CA . TRP A 1 191 ? 22.196 20.235 -37.642 1.00 86.62 191 TRP A CA 1
ATOM 1515 C C . TRP A 1 191 ? 23.434 20.055 -38.522 1.00 86.62 191 TRP A C 1
ATOM 1517 O O . TRP A 1 191 ? 23.520 19.114 -39.304 1.00 86.62 191 TRP A O 1
ATOM 1527 N N . THR A 1 192 ? 24.401 20.963 -38.397 1.00 88.56 192 THR A N 1
ATOM 1528 C CA . THR A 1 192 ? 25.691 20.867 -39.093 1.00 88.56 192 THR A CA 1
ATOM 1529 C C . THR A 1 192 ? 26.802 20.708 -38.064 1.00 88.56 192 THR A C 1
ATOM 1531 O O . THR A 1 192 ? 26.872 21.495 -37.118 1.00 88.56 192 THR A O 1
ATOM 1534 N N . GLN A 1 193 ? 27.666 19.718 -38.267 1.00 87.69 193 GLN A N 1
ATOM 1535 C CA . GLN A 1 193 ? 28.853 19.463 -37.454 1.00 87.69 193 GLN A CA 1
ATOM 1536 C C . GLN A 1 193 ? 30.135 19.701 -38.262 1.00 87.69 193 GLN A C 1
ATOM 1538 O O . GLN A 1 193 ? 30.140 19.548 -39.480 1.00 87.69 193 GLN A O 1
ATOM 1543 N N . ASN A 1 194 ? 31.215 20.062 -37.573 1.00 89.31 194 ASN A N 1
ATOM 1544 C CA . ASN A 1 194 ? 32.572 20.145 -38.105 1.00 89.31 194 ASN A CA 1
ATOM 1545 C C . ASN A 1 194 ? 33.392 18.991 -37.523 1.00 89.31 194 ASN A C 1
ATOM 1547 O O . ASN A 1 194 ? 33.501 18.903 -36.298 1.00 89.31 194 ASN A O 1
ATOM 1551 N N . ILE A 1 195 ? 33.961 18.148 -38.383 1.00 87.50 195 ILE A N 1
ATOM 1552 C CA . ILE A 1 195 ? 34.859 17.053 -37.999 1.00 87.50 195 ILE A CA 1
ATOM 1553 C C . ILE A 1 195 ? 36.286 17.430 -38.389 1.00 87.50 195 ILE A C 1
ATOM 1555 O O . ILE A 1 195 ? 36.534 17.986 -39.462 1.00 87.50 195 ILE A O 1
ATOM 1559 N N . LYS A 1 196 ? 37.225 17.125 -37.498 1.00 89.12 196 LYS A N 1
ATOM 1560 C CA . LYS A 1 196 ? 38.668 17.199 -37.720 1.00 89.12 196 LYS A CA 1
ATOM 1561 C C . LYS A 1 196 ? 39.240 15.811 -37.496 1.00 89.12 196 LYS A C 1
ATOM 1563 O O . LYS A 1 196 ? 39.079 15.283 -36.399 1.00 89.12 196 LYS A O 1
ATOM 1568 N N . HIS A 1 197 ? 39.881 15.261 -38.514 1.00 87.56 197 HIS A N 1
ATOM 1569 C CA . HIS A 1 197 ? 40.326 13.875 -38.564 1.00 87.56 197 HIS A CA 1
ATOM 1570 C C . HIS A 1 197 ? 41.854 13.828 -38.667 1.00 87.56 197 HIS A C 1
ATOM 1572 O O . HIS A 1 197 ? 42.433 14.514 -39.510 1.00 87.56 197 HIS A O 1
ATOM 1578 N N . TRP A 1 198 ? 42.509 13.038 -37.816 1.00 89.44 198 TRP A N 1
ATOM 1579 C CA . TRP A 1 198 ? 43.959 12.821 -37.818 1.00 89.44 198 TRP A CA 1
ATOM 1580 C C . TRP A 1 198 ? 44.263 11.323 -37.928 1.00 89.44 198 TRP A C 1
ATOM 1582 O O . TRP A 1 198 ? 44.098 10.595 -36.952 1.00 89.44 198 TRP A O 1
ATOM 1592 N N . GLU A 1 199 ? 44.762 10.876 -39.080 1.00 86.75 199 GLU A N 1
ATOM 1593 C CA . GLU A 1 199 ? 45.108 9.470 -39.351 1.00 86.75 199 GLU A CA 1
ATOM 1594 C C . GLU A 1 199 ? 46.622 9.236 -39.190 1.00 86.75 199 GLU A C 1
ATOM 1596 O O . GLU A 1 199 ? 47.428 10.101 -39.547 1.00 86.75 199 GLU A O 1
ATOM 1601 N N . ASN A 1 200 ? 47.042 8.073 -38.675 1.00 85.50 200 ASN A N 1
ATOM 1602 C CA . ASN A 1 200 ? 48.450 7.652 -38.627 1.00 85.50 200 ASN A CA 1
ATOM 1603 C C . ASN A 1 200 ? 48.582 6.142 -38.875 1.00 85.50 200 ASN A C 1
ATOM 1605 O O . ASN A 1 200 ? 48.435 5.336 -37.951 1.00 85.50 200 ASN A O 1
ATOM 1609 N N . TRP A 1 201 ? 48.944 5.760 -40.100 1.00 84.31 201 TRP A N 1
ATOM 1610 C CA . TRP A 1 201 ? 48.976 4.363 -40.535 1.00 84.31 201 TRP A CA 1
ATOM 1611 C C . TRP A 1 201 ? 50.383 3.833 -40.835 1.00 84.31 201 TRP A C 1
ATOM 1613 O O . TRP A 1 201 ? 51.323 4.555 -41.180 1.00 84.31 201 TRP A O 1
ATOM 1623 N N . THR A 1 202 ? 50.529 2.515 -40.714 1.00 86.19 202 THR A N 1
ATOM 1624 C CA . THR A 1 202 ? 51.735 1.752 -41.056 1.00 86.19 202 THR A CA 1
ATOM 1625 C C . THR A 1 202 ? 51.340 0.434 -41.704 1.00 86.19 202 THR A C 1
ATOM 1627 O O . THR A 1 202 ? 50.527 -0.299 -41.139 1.00 86.19 202 THR A O 1
ATOM 1630 N N . SER A 1 203 ? 51.937 0.091 -42.845 1.00 85.19 203 SER A N 1
ATOM 1631 C CA . SER A 1 203 ? 51.634 -1.162 -43.542 1.00 85.19 203 SER A CA 1
ATOM 1632 C C . SER A 1 203 ? 52.866 -1.831 -44.148 1.00 85.19 203 SER A C 1
ATOM 1634 O O . SER A 1 203 ? 53.902 -1.213 -44.416 1.00 85.19 203 SER A O 1
ATOM 1636 N N . GLU A 1 204 ? 52.773 -3.146 -44.343 1.00 88.38 204 GLU A N 1
ATOM 1637 C CA . GLU A 1 204 ? 53.793 -3.930 -45.037 1.00 88.38 204 GLU A CA 1
ATOM 1638 C C . GLU A 1 204 ? 53.136 -5.008 -45.904 1.00 88.38 204 GLU A C 1
ATOM 1640 O O . GLU A 1 204 ? 52.454 -5.898 -45.397 1.00 88.38 204 GLU A O 1
ATOM 1645 N N . GLU A 1 205 ? 53.399 -4.971 -47.208 1.00 87.81 205 GLU A N 1
ATOM 1646 C CA . GLU A 1 205 ? 52.970 -5.966 -48.188 1.00 87.81 205 GLU A CA 1
ATOM 1647 C C . GLU A 1 205 ? 54.135 -6.877 -48.594 1.00 87.81 205 GLU A C 1
ATOM 1649 O O . GLU A 1 205 ? 55.246 -6.431 -48.898 1.00 87.81 205 GLU A O 1
ATOM 1654 N N . LYS A 1 206 ? 53.860 -8.181 -48.675 1.00 88.50 206 LYS A N 1
ATOM 1655 C CA . LYS A 1 206 ? 54.745 -9.181 -49.278 1.00 88.50 206 LYS A CA 1
ATOM 1656 C C . LYS A 1 206 ? 54.012 -9.960 -50.368 1.00 88.50 206 LYS A C 1
ATOM 1658 O O . LYS A 1 206 ? 53.323 -10.940 -50.078 1.00 88.50 206 LYS A O 1
ATOM 1663 N N . GLY A 1 207 ? 54.195 -9.525 -51.612 1.00 86.81 207 GLY A N 1
ATOM 1664 C CA . GLY A 1 207 ? 53.773 -10.245 -52.810 1.00 86.81 207 GLY A CA 1
ATOM 1665 C C . GLY A 1 207 ? 54.788 -11.305 -53.263 1.00 86.81 207 GLY A C 1
ATOM 1666 O O . GLY A 1 207 ? 56.004 -11.137 -53.156 1.00 86.81 207 GLY A O 1
ATOM 1667 N N . GLU A 1 208 ? 54.294 -12.395 -53.838 1.00 89.12 208 GLU A N 1
ATOM 1668 C CA . GLU A 1 208 ? 55.048 -13.276 -54.727 1.00 89.12 208 GLU A CA 1
ATOM 1669 C C . GLU A 1 208 ? 54.190 -13.604 -55.953 1.00 89.12 208 GLU A C 1
ATOM 1671 O O . GLU A 1 208 ? 53.028 -13.995 -55.825 1.00 89.12 208 GLU A O 1
ATOM 1676 N N . TYR A 1 209 ? 54.779 -13.528 -57.144 1.00 87.44 209 TYR A N 1
ATOM 1677 C CA . TYR A 1 209 ? 54.144 -13.954 -58.390 1.00 87.44 209 TYR A CA 1
ATOM 1678 C C . TYR A 1 209 ? 54.794 -15.235 -58.917 1.00 87.44 209 TYR A C 1
ATOM 1680 O O . TYR A 1 209 ? 55.957 -15.544 -58.648 1.00 87.44 209 TYR A O 1
ATOM 1688 N N . ASN A 1 210 ? 54.043 -16.006 -59.689 1.00 84.75 210 ASN A N 1
ATOM 1689 C CA . ASN A 1 210 ? 54.528 -17.192 -60.373 1.00 84.75 210 ASN A CA 1
ATOM 1690 C C . ASN A 1 210 ? 53.886 -17.242 -61.757 1.00 84.75 210 ASN A C 1
ATOM 1692 O O . ASN A 1 210 ? 52.708 -17.566 -61.873 1.00 84.75 210 ASN A O 1
ATOM 1696 N N . ALA A 1 211 ? 54.664 -16.883 -62.778 1.00 78.62 211 ALA A N 1
ATOM 1697 C CA . ALA A 1 211 ? 54.212 -16.832 -64.161 1.00 78.62 211 ALA A CA 1
ATOM 1698 C C . ALA A 1 211 ? 54.544 -18.131 -64.912 1.00 78.62 211 ALA A C 1
ATOM 1700 O O . ALA A 1 211 ? 55.617 -18.719 -64.719 1.00 78.62 211 ALA A O 1
ATOM 1701 N N . GLY A 1 212 ? 53.643 -18.579 -65.787 1.00 70.19 212 GLY A N 1
ATOM 1702 C CA . GLY A 1 212 ? 53.800 -19.836 -66.535 1.00 70.19 212 GLY A CA 1
ATOM 1703 C C . GLY A 1 212 ? 53.878 -21.117 -65.681 1.00 70.19 212 GLY A C 1
ATOM 1704 O O . GLY A 1 212 ? 54.403 -22.126 -66.157 1.00 70.19 212 GLY A O 1
ATOM 1705 N N . GLY A 1 213 ? 53.425 -21.095 -64.422 1.00 66.69 213 GLY A N 1
ATOM 1706 C CA . GLY A 1 213 ? 53.466 -22.243 -63.505 1.00 66.69 213 GLY A CA 1
ATOM 1707 C C . GLY A 1 213 ? 54.884 -22.680 -63.107 1.00 66.69 213 GLY A C 1
ATOM 1708 O O . GLY A 1 213 ? 55.118 -23.860 -62.830 1.00 66.69 213 GLY A O 1
ATOM 1709 N N . GLY A 1 214 ? 55.843 -21.752 -63.134 1.00 72.50 214 GLY A N 1
ATOM 1710 C CA . GLY A 1 214 ? 57.245 -21.966 -62.782 1.00 72.50 214 GLY A CA 1
ATOM 1711 C C . GLY A 1 214 ? 57.540 -21.910 -61.275 1.00 72.50 214 GLY A C 1
ATOM 1712 O O . GLY A 1 214 ? 56.846 -22.495 -60.440 1.00 72.50 214 GLY A O 1
ATOM 1713 N N . ASN A 1 215 ? 58.632 -21.226 -60.924 1.00 81.25 215 ASN A N 1
ATOM 1714 C CA . ASN A 1 215 ? 58.989 -20.941 -59.534 1.00 81.25 215 ASN A CA 1
ATOM 1715 C C . ASN A 1 215 ? 58.349 -19.620 -59.095 1.00 81.25 215 ASN A C 1
ATOM 1717 O O . ASN A 1 215 ? 58.377 -18.654 -59.854 1.00 81.25 215 ASN A O 1
ATOM 1721 N N . TRP A 1 216 ? 57.904 -19.554 -57.839 1.00 84.50 216 TRP A N 1
ATOM 1722 C CA . TRP A 1 216 ? 57.575 -18.286 -57.189 1.00 84.50 216 TRP A CA 1
ATOM 1723 C C . TRP A 1 216 ? 58.781 -17.339 -57.208 1.00 84.50 216 TRP A C 1
ATOM 1725 O O . TRP A 1 216 ? 59.894 -17.722 -56.828 1.00 84.50 216 TRP A O 1
ATOM 1735 N N . ALA A 1 217 ? 58.543 -16.114 -57.659 1.00 85.31 217 ALA A N 1
ATOM 1736 C CA . ALA A 1 217 ? 59.454 -14.989 -57.590 1.00 85.31 217 ALA A CA 1
ATOM 1737 C C . ALA A 1 217 ? 58.881 -13.969 -56.593 1.00 85.31 217 ALA A C 1
ATOM 1739 O O . ALA A 1 217 ? 57.682 -13.688 -56.647 1.00 85.31 217 ALA A O 1
ATOM 1740 N N . PRO A 1 218 ? 59.699 -13.415 -55.682 1.00 83.00 218 PRO A N 1
ATOM 1741 C CA . PRO A 1 218 ? 59.238 -12.350 -54.808 1.00 83.00 218 PRO A CA 1
ATOM 1742 C C . PRO A 1 218 ? 58.958 -11.094 -55.629 1.00 83.00 218 PRO A C 1
ATOM 1744 O O . PRO A 1 218 ? 59.788 -10.695 -56.455 1.00 83.00 218 PRO A O 1
ATOM 1747 N N . ASP A 1 219 ? 57.826 -10.455 -55.353 1.00 79.19 219 ASP A N 1
ATOM 1748 C CA . ASP A 1 219 ? 57.718 -9.019 -55.580 1.00 79.19 219 ASP A CA 1
ATOM 1749 C C . ASP A 1 219 ? 58.564 -8.298 -54.512 1.00 79.19 219 ASP A C 1
ATOM 1751 O O . ASP A 1 219 ? 58.815 -8.859 -53.435 1.00 79.19 219 ASP A O 1
ATOM 1755 N N . PRO A 1 220 ? 59.081 -7.085 -54.773 1.00 77.19 220 PRO A N 1
ATOM 1756 C CA . PRO A 1 220 ? 59.745 -6.306 -53.739 1.00 77.19 220 PRO A CA 1
ATOM 1757 C C . PRO A 1 220 ? 58.756 -6.042 -52.592 1.00 77.19 220 PRO A C 1
ATOM 1759 O O . PRO A 1 220 ? 57.665 -5.548 -52.865 1.00 77.19 220 PRO A O 1
ATOM 1762 N N . PRO A 1 221 ? 59.103 -6.344 -51.326 1.00 74.81 221 PRO A N 1
ATOM 1763 C CA . PRO A 1 221 ? 58.219 -6.033 -50.212 1.00 74.81 221 PRO A CA 1
ATOM 1764 C C . PRO A 1 221 ? 58.024 -4.518 -50.142 1.00 74.81 221 PRO A C 1
ATOM 1766 O O . PRO A 1 221 ? 59.011 -3.777 -50.079 1.00 74.81 221 PRO A O 1
ATOM 1769 N N . ASN A 1 222 ? 56.769 -4.076 -50.167 1.00 81.44 222 ASN A N 1
ATOM 1770 C CA . ASN A 1 222 ? 56.433 -2.679 -49.944 1.00 81.44 222 ASN A CA 1
ATOM 1771 C C . ASN A 1 222 ? 56.221 -2.473 -48.444 1.00 81.44 222 ASN A C 1
ATOM 1773 O O . ASN A 1 222 ? 55.542 -3.267 -47.801 1.00 81.44 222 ASN A O 1
ATOM 1777 N N . SER A 1 223 ? 56.814 -1.431 -47.879 1.00 85.62 223 SER A N 1
ATOM 1778 C CA . SER A 1 223 ? 56.599 -1.041 -46.486 1.00 85.62 223 SER A CA 1
ATOM 1779 C C . SER A 1 223 ? 56.447 0.465 -46.463 1.00 85.62 223 SER A C 1
ATOM 1781 O O . SER A 1 223 ? 57.397 1.163 -46.833 1.00 85.62 223 SER A O 1
ATOM 1783 N N . ASP A 1 224 ? 55.279 0.941 -46.063 1.00 88.00 224 ASP A N 1
ATOM 1784 C CA . ASP A 1 224 ? 54.922 2.351 -46.145 1.00 88.00 224 ASP A CA 1
ATOM 1785 C C . ASP A 1 224 ? 54.286 2.818 -44.828 1.00 88.00 224 ASP A C 1
ATOM 1787 O O . ASP A 1 224 ? 53.898 2.012 -43.974 1.00 88.00 224 ASP A O 1
ATOM 1791 N N . SER A 1 225 ? 54.279 4.127 -44.614 1.00 89.00 225 SER A N 1
ATOM 1792 C CA . SER A 1 225 ? 53.789 4.731 -43.376 1.00 89.00 225 SER A CA 1
ATOM 1793 C C . SER A 1 225 ? 53.408 6.183 -43.610 1.00 89.00 225 SER A C 1
ATOM 1795 O O . SER A 1 225 ? 54.267 6.985 -43.999 1.00 89.00 225 SER A O 1
ATOM 1797 N N . GLY A 1 226 ? 52.154 6.516 -43.329 1.00 81.75 226 GLY A N 1
ATOM 1798 C CA . GLY A 1 226 ? 51.587 7.838 -43.542 1.00 81.75 226 GLY A CA 1
ATOM 1799 C C . GLY A 1 226 ? 51.099 8.504 -42.260 1.00 81.75 226 GLY A C 1
ATOM 1800 O O . GLY A 1 226 ? 51.048 7.912 -41.183 1.00 81.75 226 GLY A O 1
ATOM 1801 N N . SER A 1 227 ? 50.746 9.772 -42.413 1.00 88.62 227 SER A N 1
ATOM 1802 C CA . SER A 1 227 ? 49.975 10.546 -41.447 1.00 88.62 227 SER A CA 1
ATOM 1803 C C . SER A 1 227 ? 49.232 11.619 -42.230 1.00 88.62 227 SER A C 1
ATOM 1805 O O . SER A 1 227 ? 49.902 12.347 -42.974 1.00 88.62 227 SER A O 1
ATOM 1807 N N . ASP A 1 228 ? 47.921 11.746 -42.061 1.00 88.12 228 ASP A N 1
ATOM 1808 C CA . ASP A 1 228 ? 47.131 12.756 -42.773 1.00 88.12 228 ASP A CA 1
ATOM 1809 C C . ASP A 1 228 ? 46.252 13.598 -41.836 1.00 88.12 228 ASP A C 1
ATOM 1811 O O . ASP A 1 228 ? 46.117 13.307 -40.642 1.00 88.12 228 ASP A O 1
ATOM 1815 N N . TYR A 1 229 ? 45.726 14.703 -42.365 1.00 90.44 229 TYR A N 1
ATOM 1816 C CA . TYR A 1 229 ? 44.789 15.578 -41.662 1.00 90.44 229 TYR A CA 1
ATOM 1817 C C . TYR A 1 229 ? 43.758 16.163 -42.617 1.00 90.44 229 TYR A C 1
ATOM 1819 O O . TYR A 1 229 ? 44.107 16.971 -43.483 1.00 90.44 229 TYR A O 1
ATOM 1827 N N . ASP A 1 230 ? 42.491 15.866 -42.342 1.00 89.50 230 ASP A N 1
ATOM 1828 C CA . ASP A 1 230 ? 41.348 16.440 -43.040 1.00 89.50 230 ASP A CA 1
ATOM 1829 C C . ASP A 1 230 ? 40.387 17.159 -42.083 1.00 89.50 230 ASP A C 1
ATOM 1831 O O . ASP A 1 230 ? 40.327 16.916 -40.873 1.00 89.50 230 ASP A O 1
ATOM 1835 N N . GLU A 1 231 ? 39.639 18.106 -42.644 1.00 91.69 231 GLU A N 1
ATOM 1836 C CA . GLU A 1 231 ? 38.658 18.919 -41.934 1.00 91.69 231 GLU A CA 1
ATOM 1837 C C . GLU A 1 231 ? 37.431 19.123 -42.821 1.00 91.69 231 GLU A C 1
ATOM 1839 O O . GLU A 1 231 ? 37.519 19.746 -43.880 1.00 91.69 231 GLU A O 1
ATOM 1844 N N . MET A 1 232 ? 36.288 18.611 -42.369 1.00 88.06 232 MET A N 1
ATOM 1845 C CA . MET A 1 232 ? 35.048 18.521 -43.142 1.00 88.06 232 MET A CA 1
ATOM 1846 C C . MET A 1 232 ? 33.854 19.065 -42.349 1.00 88.06 232 MET A C 1
ATOM 1848 O O . MET A 1 232 ? 33.903 19.185 -41.121 1.00 88.06 232 MET A O 1
ATOM 1852 N N . ASN A 1 233 ? 32.772 19.410 -43.050 1.00 88.69 233 ASN A N 1
ATOM 1853 C CA . ASN A 1 233 ? 31.503 19.782 -42.431 1.00 88.69 233 ASN A CA 1
ATOM 1854 C C . ASN A 1 233 ? 30.374 18.913 -42.987 1.00 88.69 233 ASN A C 1
ATOM 1856 O O . ASN A 1 233 ? 30.108 18.928 -44.187 1.00 88.69 233 ASN A O 1
ATOM 1860 N N . GLU A 1 234 ? 29.674 18.216 -42.098 1.00 87.81 234 GLU A N 1
ATOM 1861 C CA . GLU A 1 234 ? 28.510 17.400 -42.439 1.00 87.81 234 GLU A CA 1
ATOM 1862 C C . GLU A 1 234 ? 27.225 18.077 -41.972 1.00 87.81 234 GLU A C 1
ATOM 1864 O O . GLU A 1 234 ? 27.135 18.548 -40.835 1.00 87.81 234 GLU A O 1
ATOM 1869 N N . THR A 1 235 ? 26.176 18.021 -42.786 1.00 89.31 235 THR A N 1
ATOM 1870 C CA . THR A 1 235 ? 24.801 18.267 -42.348 1.00 89.31 235 THR A CA 1
ATOM 1871 C C . THR A 1 235 ? 24.113 16.939 -42.056 1.00 89.31 235 THR A C 1
ATOM 1873 O O . THR A 1 235 ? 23.928 16.111 -42.941 1.00 89.31 235 THR A O 1
ATOM 1876 N N . ASN A 1 236 ? 23.754 16.749 -40.792 1.00 84.75 236 ASN A N 1
ATOM 1877 C CA . ASN A 1 236 ? 23.070 15.582 -40.249 1.00 84.75 236 ASN A CA 1
ATOM 1878 C C . ASN A 1 236 ? 21.553 15.843 -40.240 1.00 84.75 236 ASN A C 1
ATOM 1880 O O . ASN A 1 236 ? 21.117 16.919 -39.818 1.00 84.75 236 ASN A O 1
ATOM 1884 N N . ASN A 1 237 ? 20.758 14.879 -40.705 1.00 84.00 237 ASN A N 1
ATOM 1885 C CA . ASN A 1 237 ? 19.314 15.007 -40.929 1.00 84.00 237 ASN A CA 1
ATOM 1886 C C . ASN A 1 237 ? 18.564 13.787 -40.367 1.00 84.00 237 ASN A C 1
ATOM 1888 O O . ASN A 1 237 ? 18.697 12.685 -40.897 1.00 84.00 237 ASN A O 1
ATOM 1892 N N . ALA A 1 238 ? 17.785 13.975 -39.299 1.00 81.62 238 ALA A N 1
ATOM 1893 C CA . ALA A 1 238 ? 17.011 12.921 -38.641 1.00 81.62 238 ALA A CA 1
ATOM 1894 C C . ALA A 1 238 ? 15.701 12.673 -39.409 1.00 81.62 238 ALA A C 1
ATOM 1896 O O . ALA A 1 238 ? 14.718 13.392 -39.226 1.00 81.62 238 ALA A O 1
ATOM 1897 N N . THR A 1 239 ? 15.675 11.694 -40.315 1.00 76.62 239 THR A N 1
ATOM 1898 C CA . THR A 1 239 ? 14.640 11.618 -41.363 1.00 76.62 239 THR A CA 1
ATOM 1899 C C . THR A 1 239 ? 13.366 10.895 -40.961 1.00 76.62 239 THR A C 1
ATOM 1901 O O . THR A 1 239 ? 12.274 11.328 -41.342 1.00 76.62 239 THR A O 1
ATOM 1904 N N . ARG A 1 240 ? 13.486 9.781 -40.237 1.00 67.31 240 ARG A N 1
ATOM 1905 C CA . ARG A 1 240 ? 12.365 8.923 -39.835 1.00 67.31 240 ARG A CA 1
ATOM 1906 C C . ARG A 1 240 ? 12.766 7.972 -38.717 1.00 67.31 240 ARG A C 1
ATOM 1908 O O . ARG A 1 240 ? 13.941 7.730 -38.477 1.00 67.31 240 ARG A O 1
ATOM 1915 N N . GLU A 1 241 ? 11.758 7.378 -38.110 1.00 67.44 241 GLU A N 1
ATOM 1916 C CA . GLU A 1 241 ? 11.882 6.198 -37.266 1.00 67.44 241 GLU A CA 1
ATOM 1917 C C . GLU A 1 241 ? 11.963 4.916 -38.124 1.00 67.44 241 GLU A C 1
ATOM 1919 O O . GLU A 1 241 ? 11.325 4.815 -39.181 1.00 67.44 241 GLU A O 1
ATOM 1924 N N . VAL A 1 242 ? 12.767 3.945 -37.686 1.00 60.69 242 VAL A N 1
ATOM 1925 C CA . VAL A 1 242 ? 13.031 2.661 -38.348 1.00 60.69 242 VAL A CA 1
ATOM 1926 C C . VAL A 1 242 ? 13.160 1.556 -37.295 1.00 60.69 242 VAL A C 1
ATOM 1928 O O . VAL A 1 242 ? 14.007 1.631 -36.409 1.00 60.69 242 VAL A O 1
ATOM 1931 N N . THR A 1 243 ? 12.371 0.486 -37.429 1.00 58.66 243 THR A N 1
ATOM 1932 C CA . THR A 1 243 ? 12.515 -0.733 -36.615 1.00 58.66 243 THR A CA 1
ATOM 1933 C C . THR A 1 243 ? 13.371 -1.772 -37.338 1.00 58.66 243 THR A C 1
ATOM 1935 O O . THR A 1 243 ? 12.959 -2.343 -38.351 1.00 58.66 243 THR A O 1
ATOM 1938 N N . ILE A 1 244 ? 14.546 -2.060 -36.786 1.00 54.50 244 ILE A N 1
ATOM 1939 C CA . ILE A 1 244 ? 15.461 -3.117 -37.223 1.00 54.50 244 ILE A CA 1
ATOM 1940 C C . ILE A 1 244 ? 15.115 -4.415 -36.480 1.00 54.50 244 ILE A C 1
ATOM 1942 O O . ILE A 1 244 ? 14.905 -4.429 -35.270 1.00 54.50 244 ILE A O 1
ATOM 1946 N N . GLN A 1 245 ? 15.055 -5.535 -37.200 1.00 51.50 245 GLN A N 1
ATOM 1947 C CA . GLN A 1 245 ? 14.832 -6.860 -36.613 1.00 51.50 245 GLN A CA 1
ATOM 1948 C C . GLN A 1 245 ? 16.182 -7.538 -36.363 1.00 51.50 245 GLN A C 1
ATOM 1950 O O . GLN A 1 245 ? 16.788 -8.074 -37.292 1.00 51.50 245 GLN A O 1
ATOM 1955 N N . SER A 1 246 ? 16.662 -7.516 -35.118 1.00 45.66 246 SER A N 1
ATOM 1956 C CA . SER A 1 246 ? 17.916 -8.169 -34.745 1.00 45.66 246 SER A CA 1
ATOM 1957 C C . SER A 1 246 ? 17.723 -9.686 -34.587 1.00 45.66 246 SER A C 1
ATOM 1959 O O . SER A 1 246 ? 16.873 -10.126 -33.806 1.00 45.66 246 SER A O 1
ATOM 1961 N N . PRO A 1 247 ? 18.532 -10.518 -35.271 1.00 44.22 247 PRO A N 1
ATOM 1962 C CA . PRO A 1 247 ? 18.589 -11.960 -35.032 1.00 44.22 247 PRO A CA 1
ATOM 1963 C C . PRO A 1 247 ? 19.415 -12.324 -33.781 1.00 44.22 247 PRO A C 1
ATOM 1965 O O . PRO A 1 247 ? 19.574 -13.509 -33.489 1.00 44.22 247 PRO A O 1
ATOM 1968 N N . GLY A 1 248 ? 19.989 -11.332 -33.089 1.00 43.62 248 GLY A N 1
ATOM 1969 C CA . GLY A 1 248 ? 20.727 -11.500 -31.839 1.00 43.62 248 GLY A CA 1
ATOM 1970 C C . GLY A 1 248 ? 19.827 -11.559 -30.600 1.00 43.62 248 GLY A C 1
ATOM 1971 O O . GLY A 1 248 ? 18.601 -11.520 -30.689 1.00 43.62 248 GLY A O 1
ATOM 1972 N N . TYR A 1 249 ? 20.466 -11.641 -29.433 1.00 47.03 249 TYR A N 1
ATOM 1973 C CA . TYR A 1 249 ? 19.822 -11.656 -28.119 1.00 47.03 249 TYR A CA 1
ATOM 1974 C C . TYR A 1 249 ? 20.321 -10.460 -27.307 1.00 47.03 249 TYR A C 1
ATOM 1976 O O . TYR A 1 249 ? 21.532 -10.253 -27.233 1.00 47.03 249 TYR A O 1
ATOM 1984 N N . ASN A 1 250 ? 19.415 -9.722 -26.665 1.00 41.22 250 ASN A N 1
ATOM 1985 C CA . ASN A 1 250 ? 19.774 -8.741 -25.643 1.00 41.22 250 ASN A CA 1
ATOM 1986 C C . ASN A 1 250 ? 19.692 -9.396 -24.251 1.00 41.22 250 ASN A C 1
ATOM 1988 O O . ASN A 1 250 ? 18.678 -10.014 -23.919 1.00 41.22 250 ASN A O 1
ATOM 1992 N N . LEU A 1 251 ? 20.768 -9.300 -23.466 1.00 44.88 251 LEU A N 1
ATOM 1993 C CA . LEU A 1 251 ? 20.867 -9.860 -22.110 1.00 44.88 251 LEU A CA 1
ATOM 1994 C C . LEU A 1 251 ? 20.648 -8.819 -21.002 1.00 44.88 251 LEU A C 1
ATOM 1996 O O . LEU A 1 251 ? 20.536 -9.217 -19.846 1.00 44.88 251 LEU A O 1
ATOM 2000 N N . ALA A 1 252 ? 20.570 -7.526 -21.337 1.00 40.53 252 ALA A N 1
ATOM 2001 C CA . ALA A 1 252 ? 20.250 -6.475 -20.372 1.00 40.53 252 ALA A CA 1
ATOM 2002 C C . ALA A 1 252 ? 18.777 -6.537 -19.933 1.00 40.53 252 ALA A C 1
ATOM 2004 O O . ALA A 1 252 ? 18.494 -6.393 -18.749 1.00 40.53 252 ALA A O 1
ATOM 2005 N N . ASP A 1 253 ? 17.868 -6.814 -20.877 1.00 42.16 253 ASP A N 1
ATOM 2006 C CA . ASP A 1 253 ? 16.426 -6.900 -20.621 1.00 42.16 253 ASP A CA 1
ATOM 2007 C C . ASP A 1 253 ? 15.728 -7.978 -21.477 1.00 42.16 253 ASP A C 1
ATOM 2009 O O . ASP A 1 253 ? 14.896 -7.716 -22.342 1.00 42.16 253 ASP A O 1
ATOM 2013 N N . SER A 1 254 ? 16.116 -9.246 -21.303 1.00 38.72 254 SER A N 1
ATOM 2014 C CA . SER A 1 254 ? 15.254 -10.359 -21.720 1.00 38.72 254 SER A CA 1
ATOM 2015 C C . SER A 1 254 ? 15.587 -11.659 -20.992 1.00 38.72 254 SER A C 1
ATOM 2017 O O . SER A 1 254 ? 16.723 -11.912 -20.590 1.00 38.72 254 SER A O 1
ATOM 2019 N N . SER A 1 255 ? 14.613 -12.569 -20.927 1.00 45.56 255 SER A N 1
ATOM 2020 C CA . SER A 1 255 ? 14.810 -13.946 -20.446 1.00 45.56 255 SER A CA 1
ATOM 2021 C C . SER A 1 255 ? 15.559 -14.862 -21.440 1.00 45.56 255 SER A C 1
ATOM 2023 O O . SER A 1 255 ? 15.532 -16.087 -21.305 1.00 45.56 255 SER A O 1
ATOM 2025 N N . GLY A 1 256 ? 16.275 -14.286 -22.418 1.00 43.03 256 GLY A N 1
ATOM 2026 C CA . GLY A 1 256 ? 17.202 -14.999 -23.301 1.00 43.03 256 GLY A CA 1
ATOM 2027 C C . GLY A 1 256 ? 16.581 -15.576 -24.577 1.00 43.03 256 GLY A C 1
ATOM 2028 O O . GLY A 1 256 ? 17.076 -16.579 -25.095 1.00 43.03 256 GLY A O 1
ATOM 2029 N N . SER A 1 257 ? 15.509 -14.973 -25.104 1.00 46.78 257 SER A N 1
ATOM 2030 C CA . SER A 1 257 ? 14.815 -15.451 -26.312 1.00 46.78 257 SER A CA 1
ATOM 2031 C C . SER A 1 257 ? 14.503 -14.335 -27.317 1.00 46.78 257 SER A C 1
ATOM 2033 O O . SER A 1 257 ? 13.480 -13.667 -27.198 1.00 46.78 257 SER A O 1
ATOM 2035 N N . GLY A 1 258 ? 15.361 -14.178 -28.331 1.00 45.06 258 GLY A N 1
ATOM 2036 C CA . GLY A 1 258 ? 15.080 -13.361 -29.518 1.00 45.06 258 GLY A CA 1
ATOM 2037 C C . GLY A 1 258 ? 14.156 -14.057 -30.542 1.00 45.06 258 GLY A C 1
ATOM 2038 O O . GLY A 1 258 ? 13.699 -15.182 -30.302 1.00 45.06 258 GLY A O 1
ATOM 2039 N N . PRO A 1 259 ? 13.909 -13.443 -31.718 1.00 48.75 259 PRO A N 1
ATOM 2040 C CA . PRO A 1 259 ? 14.539 -12.216 -32.219 1.00 48.75 259 PRO A CA 1
ATOM 2041 C C . PRO A 1 259 ? 14.089 -10.960 -31.463 1.00 48.75 259 PRO A C 1
ATOM 2043 O O . PRO A 1 259 ? 12.976 -10.911 -30.947 1.00 48.75 259 PRO A O 1
ATOM 2046 N N . THR A 1 260 ? 14.952 -9.946 -31.430 1.00 49.06 260 THR A N 1
ATOM 2047 C CA . THR A 1 260 ? 14.697 -8.666 -30.752 1.00 49.06 260 THR A CA 1
ATOM 2048 C C . THR A 1 260 ? 14.488 -7.566 -31.790 1.00 49.06 260 THR A C 1
ATOM 2050 O O . THR A 1 260 ? 15.351 -7.331 -32.635 1.00 49.06 260 THR A O 1
ATOM 2053 N N . SER A 1 261 ? 13.355 -6.870 -31.735 1.00 53.22 261 SER A N 1
ATOM 2054 C CA . SER A 1 261 ? 13.136 -5.636 -32.496 1.00 53.22 261 SER A CA 1
ATOM 2055 C C . SER A 1 261 ? 13.806 -4.457 -31.797 1.00 53.22 261 SER A C 1
ATOM 2057 O O . SER A 1 261 ? 13.568 -4.250 -30.613 1.00 53.22 261 SER A O 1
ATOM 2059 N N . ILE A 1 262 ? 14.602 -3.683 -32.529 1.00 51.44 262 ILE A N 1
ATOM 2060 C CA . ILE A 1 262 ? 15.236 -2.450 -32.053 1.00 51.44 262 ILE A CA 1
ATOM 2061 C C . ILE A 1 262 ? 14.694 -1.308 -32.908 1.00 51.44 262 ILE A C 1
ATOM 2063 O O . ILE A 1 262 ? 14.856 -1.333 -34.129 1.00 51.44 262 ILE A O 1
ATOM 2067 N N . THR A 1 263 ? 14.053 -0.319 -32.293 1.00 54.56 263 THR A N 1
ATOM 2068 C CA . THR A 1 263 ? 13.574 0.884 -32.987 1.00 54.56 263 THR A CA 1
ATOM 2069 C C . THR A 1 263 ? 14.550 2.041 -32.774 1.00 54.56 263 THR A C 1
ATOM 2071 O O . THR A 1 263 ? 15.221 2.126 -31.746 1.00 54.56 263 THR A O 1
ATOM 2074 N N . GLY A 1 264 ? 14.688 2.906 -33.778 1.00 62.03 264 GLY A N 1
ATOM 2075 C CA . GLY A 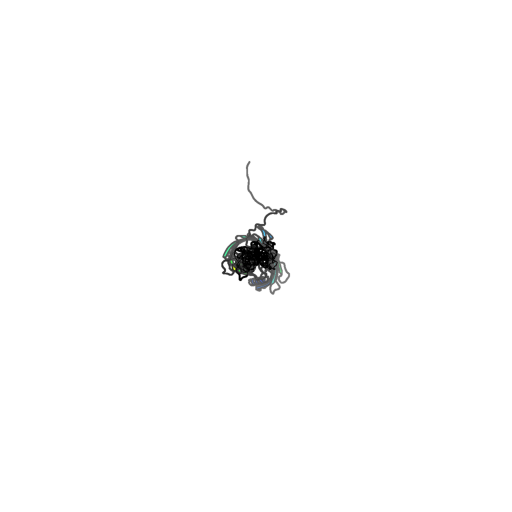1 264 ? 15.583 4.057 -33.731 1.00 62.03 264 GLY A CA 1
ATOM 2076 C C . GLY A 1 264 ? 15.330 5.069 -34.841 1.00 62.03 264 GLY A C 1
ATOM 2077 O O . GLY A 1 264 ? 14.566 4.818 -35.770 1.00 62.03 264 GLY A O 1
ATOM 2078 N N . ILE A 1 265 ? 15.980 6.224 -34.748 1.00 64.25 265 ILE A N 1
ATOM 2079 C CA . ILE A 1 265 ? 15.917 7.307 -35.727 1.00 64.25 265 ILE A CA 1
ATOM 2080 C C . ILE A 1 265 ? 17.034 7.132 -36.755 1.00 64.25 265 ILE A C 1
ATOM 2082 O O . ILE A 1 265 ? 18.215 7.091 -36.413 1.00 64.25 265 ILE A O 1
ATOM 2086 N N . GLU A 1 266 ? 16.659 7.079 -38.030 1.00 74.25 266 GLU A N 1
ATOM 2087 C CA . GLU A 1 266 ? 17.596 7.156 -39.145 1.00 74.25 266 GLU A CA 1
ATOM 2088 C C . GLU A 1 266 ? 18.127 8.583 -39.309 1.00 74.25 266 GLU A C 1
ATOM 2090 O O . GLU A 1 266 ? 17.364 9.548 -39.423 1.00 74.25 266 GLU A O 1
ATOM 2095 N N . LEU A 1 267 ? 19.451 8.694 -39.326 1.00 77.75 267 LEU A N 1
ATOM 2096 C CA . LEU A 1 267 ? 20.209 9.921 -39.464 1.00 77.75 267 LEU A CA 1
ATOM 2097 C C . LEU A 1 267 ? 21.051 9.855 -40.738 1.00 77.75 267 LEU A C 1
ATOM 2099 O O . LEU A 1 267 ? 21.992 9.069 -40.820 1.00 77.75 267 LEU A O 1
ATOM 2103 N N . GLU A 1 268 ? 20.724 10.695 -41.716 1.00 83.94 268 GLU A N 1
ATOM 2104 C CA . GLU A 1 268 ? 21.510 10.846 -42.942 1.00 83.94 268 GLU A CA 1
ATOM 2105 C C . GLU A 1 268 ? 22.585 11.930 -42.748 1.00 83.94 268 GLU A C 1
ATOM 2107 O O . GLU A 1 268 ? 22.251 13.060 -42.368 1.00 83.94 268 GLU A O 1
ATOM 2112 N N . SER A 1 269 ? 23.847 11.623 -43.060 1.00 82.31 269 SER A N 1
ATOM 2113 C CA . SER A 1 269 ? 24.947 12.596 -43.145 1.00 82.31 269 SER A CA 1
ATOM 2114 C C . SER A 1 269 ? 25.206 13.004 -44.598 1.00 82.31 269 SER A C 1
ATOM 2116 O O . SER A 1 269 ? 25.339 12.161 -45.488 1.00 82.31 269 SER A O 1
ATOM 2118 N N . TRP A 1 270 ? 25.288 14.316 -44.827 1.00 85.69 270 TRP A N 1
ATOM 2119 C CA . TRP A 1 270 ? 25.465 14.947 -46.138 1.00 85.69 270 TRP A CA 1
ATOM 2120 C C . TRP A 1 270 ? 26.634 15.944 -46.116 1.00 85.69 270 TRP A C 1
ATOM 2122 O O . TRP A 1 270 ? 26.692 16.782 -45.214 1.00 85.69 270 TRP A O 1
ATOM 2132 N N . ASN A 1 271 ? 27.519 15.917 -47.114 1.00 85.00 271 ASN A N 1
ATOM 2133 C CA . ASN A 1 271 ? 28.680 16.821 -47.198 1.00 85.00 271 ASN A CA 1
ATOM 2134 C C . ASN A 1 271 ? 28.361 18.218 -47.771 1.00 85.00 271 ASN A C 1
ATOM 2136 O O . ASN A 1 271 ? 27.217 18.531 -48.116 1.00 85.00 271 ASN A O 1
ATOM 2140 N N . GLU A 1 272 ? 29.381 19.083 -47.871 1.00 83.88 272 GLU A N 1
ATOM 2141 C CA . GLU A 1 272 ? 29.250 20.449 -48.408 1.00 83.88 272 GLU A CA 1
ATOM 2142 C C . GLU A 1 272 ? 28.796 20.486 -49.882 1.00 83.88 272 GLU A C 1
ATOM 2144 O O . GLU A 1 272 ? 28.081 21.409 -50.288 1.00 83.88 272 GLU A O 1
ATOM 2149 N N . GLU A 1 273 ? 29.159 19.479 -50.679 1.00 85.31 273 GLU A N 1
ATOM 2150 C CA . GLU A 1 273 ? 28.697 19.279 -52.056 1.00 85.31 273 GLU A CA 1
ATOM 2151 C C . GLU A 1 273 ? 27.207 18.892 -52.146 1.00 85.31 273 GLU A C 1
ATOM 2153 O O . GLU A 1 273 ? 26.579 19.103 -53.192 1.00 85.31 273 GLU A O 1
ATOM 2158 N N . GLY A 1 274 ? 26.620 18.383 -51.058 1.00 78.44 274 GLY A N 1
ATOM 2159 C CA . GLY A 1 274 ? 25.245 17.886 -51.005 1.00 78.44 274 GLY A CA 1
ATOM 2160 C C . GLY A 1 274 ? 25.090 16.447 -51.501 1.00 78.44 274 GLY A C 1
ATOM 2161 O O . GLY A 1 274 ? 24.006 16.072 -51.958 1.00 78.44 274 GLY A O 1
ATOM 2162 N N . GLU A 1 275 ? 26.156 15.651 -51.432 1.00 82.00 275 GLU A N 1
ATOM 2163 C CA . GLU A 1 275 ? 26.124 14.200 -51.618 1.00 82.00 275 GLU A CA 1
ATOM 2164 C C . GLU A 1 275 ? 25.944 13.522 -50.242 1.00 82.00 275 GLU A C 1
ATOM 2166 O O . GLU A 1 275 ? 26.408 14.032 -49.221 1.00 82.00 275 GLU A O 1
ATOM 2171 N N . MET A 1 276 ? 25.194 12.416 -50.191 1.00 77.00 276 MET A N 1
ATOM 2172 C CA . MET A 1 276 ? 24.994 11.637 -48.961 1.00 77.00 276 MET A CA 1
ATOM 2173 C C . MET A 1 276 ? 26.207 10.732 -48.759 1.00 77.00 276 MET A C 1
ATOM 2175 O O . MET A 1 276 ? 26.519 9.933 -49.643 1.00 77.00 276 MET A O 1
ATOM 2179 N N . GLU A 1 277 ? 26.855 10.839 -47.604 1.00 75.19 277 GLU A N 1
ATOM 2180 C CA . GLU A 1 277 ? 28.032 10.034 -47.261 1.00 75.19 277 GLU A CA 1
ATOM 2181 C C . GLU A 1 277 ? 27.655 8.811 -46.422 1.00 75.19 277 GLU A C 1
ATOM 2183 O O . GLU A 1 277 ? 28.226 7.739 -46.611 1.00 75.19 277 GLU A O 1
ATOM 2188 N N . GLU A 1 278 ? 26.651 8.933 -45.547 1.00 72.31 278 GLU A N 1
ATOM 2189 C CA . GLU A 1 278 ? 26.251 7.853 -44.643 1.00 72.31 278 GLU A CA 1
ATOM 2190 C C . GLU A 1 278 ? 24.767 7.943 -44.237 1.00 72.31 278 GLU A C 1
ATOM 2192 O O . GLU A 1 278 ? 24.175 9.024 -44.229 1.00 72.31 278 GLU A O 1
ATOM 2197 N N . SER A 1 279 ? 24.175 6.807 -43.851 1.00 72.69 279 SER A N 1
ATOM 2198 C CA . SER A 1 279 ? 22.915 6.748 -43.098 1.00 72.69 279 SER A CA 1
ATOM 2199 C C . SER A 1 279 ? 23.055 5.790 -41.909 1.00 72.69 279 SER A C 1
ATOM 2201 O O . SER A 1 279 ? 23.500 4.655 -42.080 1.00 72.69 279 SER A O 1
ATOM 2203 N N . LYS A 1 280 ? 22.693 6.246 -40.704 1.00 70.12 280 LYS A N 1
ATOM 2204 C CA . LYS A 1 280 ? 22.885 5.546 -39.418 1.00 70.12 280 LYS A CA 1
ATOM 2205 C C . LYS A 1 280 ? 21.595 5.547 -38.590 1.00 70.12 280 LYS A C 1
ATOM 2207 O O . LYS A 1 280 ? 21.027 6.606 -38.353 1.00 70.12 280 LYS A O 1
ATOM 2212 N N . VAL A 1 281 ? 21.137 4.387 -38.106 1.00 61.97 281 VAL A N 1
ATOM 2213 C CA . VAL A 1 281 ? 19.895 4.263 -37.305 1.00 61.97 281 VAL A CA 1
ATOM 2214 C C . VAL A 1 281 ? 20.188 4.238 -35.802 1.00 61.97 281 VAL A C 1
ATOM 2216 O O . VAL A 1 281 ? 20.394 3.181 -35.211 1.00 61.97 281 VAL A O 1
ATOM 2219 N N . PHE A 1 282 ? 20.204 5.404 -35.164 1.00 61.69 282 PHE A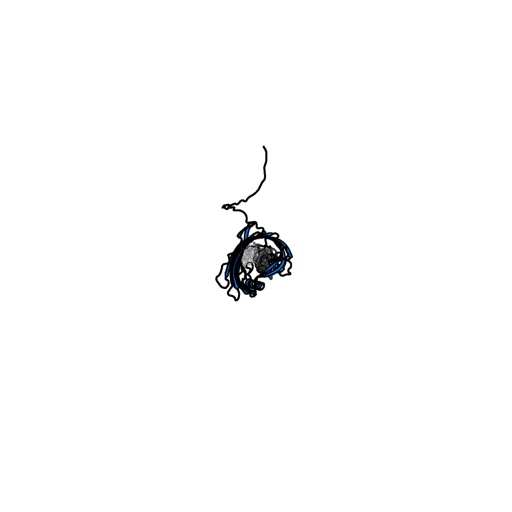 N 1
ATOM 2220 C CA . PHE A 1 282 ? 20.418 5.511 -33.720 1.00 61.69 282 PHE A CA 1
ATOM 2221 C C . PHE A 1 282 ? 19.165 5.069 -32.971 1.00 61.69 282 PHE A C 1
ATOM 2223 O O . PHE A 1 282 ? 18.121 5.688 -33.125 1.00 61.69 282 PHE A O 1
ATOM 2230 N N . SER A 1 283 ? 19.248 4.011 -32.168 1.00 53.25 283 SER A N 1
ATOM 2231 C CA . SER A 1 283 ? 18.200 3.636 -31.211 1.00 53.25 283 SER A CA 1
ATOM 2232 C C . SER A 1 283 ? 18.321 4.431 -29.909 1.00 53.25 283 SER A C 1
ATOM 2234 O O . SER A 1 283 ? 19.301 5.146 -29.703 1.00 53.25 283 SER A O 1
ATOM 2236 N N . GLU A 1 284 ? 17.375 4.247 -28.988 1.00 46.34 284 GLU A N 1
ATOM 2237 C CA . GLU A 1 284 ? 17.534 4.625 -27.571 1.00 46.34 284 GLU A CA 1
ATOM 2238 C C . GLU A 1 284 ? 18.839 4.061 -26.953 1.00 46.34 284 GLU A C 1
ATOM 2240 O O . GLU A 1 284 ? 19.431 4.689 -26.077 1.00 46.34 284 GLU A O 1
ATOM 2245 N N . TRP A 1 285 ? 19.333 2.924 -27.476 1.00 47.72 285 TRP A N 1
ATOM 2246 C CA . TRP A 1 285 ? 20.598 2.287 -27.089 1.00 47.72 285 TRP A CA 1
ATOM 2247 C C . TRP A 1 285 ? 21.827 2.901 -27.791 1.00 47.72 285 TRP A C 1
ATOM 2249 O O . TRP A 1 285 ? 22.953 2.637 -27.391 1.00 47.72 285 TRP A O 1
ATOM 2259 N N . GLY A 1 286 ? 21.638 3.716 -28.836 1.00 48.53 286 GLY A N 1
ATOM 2260 C CA . GLY A 1 286 ? 22.686 4.540 -29.446 1.00 48.53 286 GLY A CA 1
ATOM 2261 C C . GLY A 1 286 ? 23.576 3.910 -30.532 1.00 48.53 286 GLY A C 1
ATOM 2262 O O . GLY A 1 286 ? 24.547 4.563 -30.909 1.00 48.53 286 GLY A O 1
ATOM 2263 N N . TYR A 1 287 ? 23.290 2.706 -31.067 1.00 49.12 287 TYR A N 1
ATOM 2264 C CA . TYR A 1 287 ? 24.305 1.930 -31.822 1.00 49.12 287 TYR A CA 1
ATOM 2265 C C . TYR A 1 287 ? 23.978 1.467 -33.277 1.00 49.12 287 TYR A C 1
ATOM 2267 O O . TYR A 1 287 ? 23.351 0.423 -33.453 1.00 49.12 287 TYR A O 1
ATOM 2275 N N . PRO A 1 288 ? 24.524 2.128 -34.334 1.00 44.22 288 PRO A N 1
ATOM 2276 C CA . PRO A 1 288 ? 24.421 1.659 -35.744 1.00 44.22 288 PRO A CA 1
ATOM 2277 C C . PRO A 1 288 ? 25.721 1.529 -36.610 1.00 44.22 288 PRO A C 1
ATOM 2279 O O . PRO A 1 288 ? 26.017 2.423 -37.398 1.00 44.22 288 PRO A O 1
ATOM 2282 N N . ILE A 1 289 ? 26.509 0.430 -36.557 1.00 47.22 289 ILE A N 1
ATOM 2283 C CA . ILE A 1 289 ? 27.683 0.221 -37.474 1.00 47.22 289 ILE A CA 1
ATOM 2284 C C . ILE A 1 289 ? 27.158 -0.146 -38.834 1.00 47.22 289 ILE A C 1
ATOM 2286 O O . ILE A 1 289 ? 26.417 -1.112 -38.940 1.00 47.22 289 ILE A O 1
ATOM 2290 N N . VAL A 1 290 ? 27.573 0.578 -39.864 1.00 47.25 290 VAL A N 1
ATOM 2291 C CA . VAL A 1 290 ? 27.266 0.200 -41.233 1.00 47.25 290 VAL A CA 1
ATOM 2292 C C . VAL A 1 290 ? 28.433 -0.616 -41.778 1.00 47.25 290 VAL A C 1
ATOM 2294 O O . VAL A 1 290 ? 29.530 -0.099 -41.966 1.00 47.25 290 VAL A O 1
ATOM 2297 N N . VAL A 1 291 ? 28.198 -1.900 -42.045 1.00 43.38 291 VAL A N 1
ATOM 2298 C CA . VAL A 1 291 ? 29.058 -2.709 -42.921 1.00 43.38 291 VAL A CA 1
ATOM 2299 C C . VAL A 1 291 ? 28.217 -3.063 -44.136 1.00 43.38 291 VAL A C 1
ATOM 2301 O O . VAL A 1 291 ? 27.169 -3.674 -43.978 1.00 43.38 291 VAL A O 1
ATOM 2304 N N . ASN A 1 292 ? 28.653 -2.663 -45.333 1.00 38.53 292 ASN A N 1
ATOM 2305 C CA . ASN A 1 292 ? 27.977 -2.957 -46.606 1.00 38.53 292 ASN A CA 1
ATOM 2306 C C . ASN A 1 292 ? 26.461 -2.637 -46.606 1.00 38.53 292 ASN A C 1
ATOM 2308 O O . ASN A 1 292 ? 25.638 -3.451 -47.003 1.00 38.53 292 ASN A O 1
ATOM 2312 N N . ASN A 1 293 ? 26.084 -1.433 -46.155 1.00 44.31 293 ASN A N 1
ATOM 2313 C CA . ASN A 1 293 ? 24.694 -0.974 -45.955 1.00 44.31 293 ASN A CA 1
ATOM 2314 C C . ASN A 1 293 ? 23.878 -1.702 -44.859 1.00 44.31 293 ASN A C 1
ATOM 2316 O O . ASN A 1 293 ? 22.743 -1.301 -44.595 1.00 44.31 293 ASN A O 1
ATOM 2320 N N . MET A 1 294 ? 24.430 -2.700 -44.165 1.00 44.22 294 MET A N 1
ATOM 2321 C CA . MET A 1 294 ? 23.777 -3.369 -43.035 1.00 44.22 294 MET A CA 1
ATOM 2322 C C . MET A 1 294 ? 24.154 -2.709 -41.707 1.00 44.22 294 MET A C 1
ATOM 2324 O O . MET A 1 294 ? 25.333 -2.523 -41.415 1.00 44.22 294 MET A O 1
ATOM 2328 N N . THR A 1 295 ? 23.153 -2.366 -40.892 1.00 46.34 295 THR A N 1
ATOM 2329 C CA . THR A 1 295 ? 23.329 -1.690 -39.592 1.00 46.34 295 THR A CA 1
ATOM 2330 C C . THR A 1 295 ? 23.526 -2.691 -38.435 1.00 46.34 295 THR A C 1
ATOM 2332 O O . THR A 1 295 ? 22.774 -3.660 -38.337 1.00 46.34 295 THR A O 1
ATOM 2335 N N . ILE A 1 296 ? 24.524 -2.462 -37.563 1.00 47.28 296 ILE A N 1
ATOM 2336 C CA . ILE A 1 296 ? 25.026 -3.408 -36.540 1.00 47.28 296 ILE A CA 1
ATOM 2337 C C . ILE A 1 296 ? 25.220 -2.743 -35.148 1.00 47.28 296 ILE A C 1
ATOM 2339 O O . ILE A 1 296 ? 24.316 -2.875 -34.333 1.00 47.28 296 ILE A O 1
ATOM 2343 N N . LEU A 1 297 ? 26.351 -2.056 -34.855 1.00 39.81 297 LEU A N 1
ATOM 2344 C CA . LEU A 1 297 ? 26.641 -1.274 -33.611 1.00 39.81 297 LEU A CA 1
ATOM 2345 C C . LEU A 1 297 ? 27.710 -0.142 -33.781 1.00 39.81 297 LEU A C 1
ATOM 2347 O O . LEU A 1 297 ? 28.888 -0.469 -33.851 1.00 39.81 297 LEU A O 1
ATOM 2351 N N . SER A 1 298 ? 27.358 1.157 -33.838 1.00 36.06 298 SER A N 1
ATOM 2352 C CA . SER A 1 298 ? 28.300 2.305 -34.010 1.00 36.06 298 SER A CA 1
ATOM 2353 C C . SER A 1 298 ? 28.135 3.365 -32.933 1.00 36.06 298 SER A C 1
ATOM 2355 O O . SER A 1 298 ? 27.368 3.186 -32.001 1.00 36.06 298 SER A O 1
ATOM 2357 N N . TRP A 1 299 ? 28.865 4.466 -33.066 1.00 41.88 299 TRP A N 1
ATOM 2358 C CA . TRP A 1 299 ? 29.217 5.339 -31.969 1.00 41.88 299 TRP A CA 1
ATOM 2359 C C . TRP A 1 299 ? 29.089 6.776 -32.451 1.00 41.88 299 TRP A C 1
ATOM 2361 O O . TRP A 1 299 ? 29.713 7.207 -33.417 1.00 41.88 299 TRP A O 1
ATOM 2371 N N . LYS A 1 300 ? 28.151 7.468 -31.815 1.00 40.31 300 LYS A N 1
ATOM 2372 C CA . LYS A 1 300 ? 27.984 8.915 -31.795 1.00 40.31 300 LYS A CA 1
ATOM 2373 C C . LYS A 1 300 ? 27.079 9.178 -30.606 1.00 40.31 300 LYS A C 1
ATOM 2375 O O . LYS A 1 300 ? 26.038 8.538 -30.483 1.00 40.31 300 LYS A O 1
ATOM 2380 N N . TYR A 1 301 ? 27.487 10.048 -29.697 1.00 38.12 301 TYR A N 1
ATOM 2381 C CA . TYR A 1 301 ? 26.755 10.227 -28.447 1.00 38.12 301 TYR A CA 1
ATOM 2382 C C . TYR A 1 301 ? 25.382 10.882 -28.689 1.00 38.12 301 TYR A C 1
ATOM 2384 O O . TYR A 1 301 ? 25.314 12.042 -29.096 1.00 38.12 301 TYR A O 1
ATOM 2392 N N . VAL A 1 302 ? 24.302 10.135 -28.425 1.00 39.09 302 VAL A N 1
ATOM 2393 C CA . VAL A 1 302 ? 22.908 10.608 -28.468 1.00 39.09 302 VAL A CA 1
ATOM 2394 C C . VAL A 1 302 ? 22.235 10.297 -27.131 1.00 39.09 302 VAL A C 1
ATOM 2396 O O . VAL A 1 302 ? 22.096 9.138 -26.748 1.00 39.09 302 VAL A O 1
ATOM 2399 N N . ASN A 1 303 ? 21.794 11.329 -26.413 1.00 40.62 303 ASN A N 1
ATOM 2400 C CA . ASN A 1 303 ? 20.938 11.201 -25.237 1.00 40.62 303 ASN A CA 1
ATOM 2401 C C . ASN A 1 303 ? 19.490 10.929 -25.670 1.00 40.62 303 ASN A C 1
ATOM 2403 O O . ASN A 1 303 ? 18.676 11.850 -25.766 1.00 40.62 303 ASN A O 1
ATOM 2407 N N . GLY A 1 304 ? 19.182 9.651 -25.881 1.00 44.62 304 GLY A N 1
ATOM 2408 C CA . GLY A 1 304 ? 17.820 9.145 -26.016 1.00 44.62 304 GLY A CA 1
ATOM 2409 C C . GLY A 1 304 ? 17.168 9.384 -27.380 1.00 44.62 304 GLY A C 1
ATOM 2410 O O . GLY A 1 304 ? 17.200 10.477 -27.950 1.00 44.62 304 GLY A O 1
ATOM 2411 N N . VAL A 1 305 ? 16.508 8.337 -27.862 1.00 44.91 305 VAL A N 1
ATOM 2412 C CA . VAL A 1 305 ? 15.419 8.418 -28.838 1.00 44.91 305 VAL A CA 1
ATOM 2413 C C . VAL A 1 305 ? 14.131 8.321 -28.042 1.00 44.91 305 VAL A C 1
ATOM 2415 O O . VAL A 1 305 ? 14.078 7.521 -27.121 1.00 44.91 305 VAL A O 1
ATOM 2418 N N . TRP A 1 306 ? 13.119 9.115 -28.391 1.00 51.34 306 TRP A N 1
ATOM 2419 C CA . TRP A 1 306 ? 11.809 9.032 -27.747 1.00 51.34 306 TRP A CA 1
ATOM 2420 C C . TRP A 1 306 ? 11.005 7.869 -28.337 1.00 51.34 306 TRP A C 1
ATOM 2422 O O . TRP A 1 306 ? 10.604 7.955 -29.499 1.00 51.34 306 TRP A O 1
ATOM 2432 N N . ILE A 1 307 ? 10.784 6.821 -27.544 1.00 56.09 307 ILE A N 1
ATOM 2433 C CA . ILE A 1 307 ? 9.964 5.644 -27.859 1.00 56.09 307 ILE A CA 1
ATOM 2434 C C . ILE A 1 307 ? 8.848 5.515 -26.803 1.00 56.09 307 ILE A C 1
ATOM 2436 O O . ILE A 1 307 ? 9.053 5.807 -25.628 1.00 56.09 307 ILE A O 1
ATOM 2440 N N . ASP A 1 308 ? 7.655 5.160 -27.271 1.00 67.00 308 ASP A N 1
ATOM 2441 C CA . ASP A 1 308 ? 6.410 5.013 -26.506 1.00 67.00 308 ASP A CA 1
ATOM 2442 C C . ASP A 1 308 ? 5.654 3.836 -27.157 1.00 67.00 308 ASP A C 1
ATOM 2444 O O . ASP A 1 308 ? 5.075 3.970 -28.248 1.00 67.00 308 ASP A O 1
ATOM 2448 N N . VAL A 1 309 ? 5.815 2.634 -26.587 1.00 75.81 309 VAL A N 1
ATOM 2449 C CA . VAL A 1 309 ? 5.426 1.360 -27.225 1.00 75.81 309 VAL A CA 1
ATOM 2450 C C . VAL A 1 309 ? 3.924 1.088 -27.196 1.00 75.81 309 VAL A C 1
ATOM 2452 O O . VAL A 1 309 ? 3.393 0.571 -28.189 1.00 75.81 309 VAL A O 1
ATOM 2455 N N . ASP A 1 310 ? 3.228 1.416 -26.107 1.00 72.62 310 ASP A N 1
ATOM 2456 C CA . ASP A 1 310 ? 1.774 1.242 -26.013 1.00 72.62 310 ASP A CA 1
ATOM 2457 C C . ASP A 1 310 ? 0.972 2.490 -26.424 1.00 72.62 310 ASP A C 1
ATOM 2459 O O . ASP A 1 310 ? -0.214 2.350 -26.740 1.00 72.62 310 ASP A O 1
ATOM 2463 N N . ASN A 1 311 ? 1.638 3.634 -26.635 1.00 78.19 311 ASN A N 1
ATOM 2464 C CA . ASN A 1 311 ? 1.086 4.907 -27.114 1.00 78.19 311 ASN A CA 1
ATOM 2465 C C . ASN A 1 311 ? 0.235 5.653 -26.064 1.00 78.19 311 ASN A C 1
ATOM 2467 O O . ASN A 1 311 ? -0.763 6.301 -26.421 1.00 78.19 311 ASN A O 1
ATOM 2471 N N . ASP A 1 312 ? 0.592 5.550 -24.780 1.00 74.44 312 ASP A N 1
ATOM 2472 C CA . ASP A 1 312 ? -0.106 6.229 -23.680 1.00 74.44 312 ASP A CA 1
ATOM 2473 C C . ASP A 1 312 ? 0.331 7.701 -23.469 1.00 74.44 312 ASP A C 1
ATOM 2475 O O . ASP A 1 312 ? -0.482 8.533 -23.036 1.00 74.44 312 ASP A O 1
ATOM 2479 N N . GLY A 1 313 ? 1.552 8.055 -23.896 1.00 75.12 313 GLY A N 1
ATOM 2480 C CA . GLY A 1 313 ? 2.163 9.381 -23.770 1.00 75.12 313 GLY A CA 1
ATOM 2481 C C . GLY A 1 313 ? 3.335 9.495 -22.782 1.00 75.12 313 GLY A C 1
ATOM 2482 O O . GLY A 1 313 ? 3.885 10.597 -22.650 1.00 75.12 313 GLY A O 1
ATOM 2483 N N . VAL A 1 314 ? 3.716 8.412 -22.104 1.00 76.50 314 VAL A N 1
ATOM 2484 C CA . VAL A 1 314 ? 4.936 8.264 -21.295 1.00 76.50 314 VAL A CA 1
ATOM 2485 C C . VAL A 1 314 ? 6.004 7.518 -22.115 1.00 76.50 314 VAL A C 1
ATOM 2487 O O . VAL A 1 314 ? 5.730 6.951 -23.166 1.00 76.50 314 VAL A O 1
ATOM 2490 N N . HIS A 1 315 ? 7.271 7.635 -21.718 1.00 71.81 315 HIS A N 1
ATOM 2491 C CA . HIS A 1 315 ? 8.401 7.044 -22.438 1.00 71.81 315 HIS A CA 1
ATOM 2492 C C . HIS A 1 315 ? 8.798 5.703 -21.814 1.00 71.81 315 HIS A C 1
ATOM 2494 O O . HIS A 1 315 ? 8.947 5.665 -20.593 1.00 71.81 315 HIS A O 1
ATOM 2500 N N . ASP A 1 316 ? 9.074 4.666 -22.618 1.00 69.62 316 ASP A N 1
ATOM 2501 C CA . ASP A 1 316 ? 9.414 3.299 -22.167 1.00 69.62 316 ASP A CA 1
ATOM 2502 C C . ASP A 1 316 ? 10.447 3.265 -21.013 1.00 69.62 316 ASP A C 1
ATOM 2504 O O . ASP A 1 316 ? 10.321 2.502 -20.061 1.00 69.62 316 ASP A O 1
ATOM 2508 N N . SER A 1 317 ? 11.467 4.135 -21.041 1.00 63.41 317 SER A N 1
ATOM 2509 C CA . SER A 1 317 ? 12.511 4.202 -19.994 1.00 63.41 317 SER A CA 1
ATOM 2510 C C . SER A 1 317 ? 12.086 4.868 -18.670 1.00 63.41 317 SER A C 1
ATOM 2512 O O . SER A 1 317 ? 12.912 5.024 -17.769 1.00 63.41 317 SER A O 1
ATOM 2514 N N . THR A 1 318 ? 10.848 5.347 -18.586 1.00 70.69 318 THR A N 1
ATOM 2515 C CA . THR A 1 318 ? 10.212 6.012 -17.429 1.00 70.69 318 THR A CA 1
ATOM 2516 C C . THR A 1 318 ? 8.820 5.452 -17.131 1.00 70.69 318 THR A C 1
ATOM 2518 O O . THR A 1 318 ? 8.166 5.893 -16.193 1.00 70.69 318 THR A O 1
ATOM 2521 N N . ASP A 1 319 ? 8.368 4.495 -17.933 1.00 76.62 319 ASP A N 1
ATOM 2522 C CA . ASP A 1 319 ? 7.075 3.849 -17.819 1.00 76.62 319 ASP A CA 1
ATOM 2523 C C . ASP A 1 319 ? 7.209 2.569 -16.978 1.00 76.62 319 ASP A C 1
ATOM 2525 O O . ASP A 1 319 ? 8.018 1.681 -17.255 1.00 76.62 319 ASP A O 1
ATOM 2529 N N . LEU A 1 320 ? 6.431 2.495 -15.900 1.00 84.38 320 LEU A N 1
ATOM 2530 C CA . LEU A 1 320 ? 6.359 1.343 -15.000 1.00 84.38 320 LEU A CA 1
ATOM 2531 C C . LEU A 1 320 ? 5.192 0.407 -15.357 1.00 84.38 320 LEU A C 1
ATOM 2533 O O . LEU A 1 320 ? 5.044 -0.662 -14.759 1.00 84.38 320 LEU A O 1
ATOM 2537 N N . CYS A 1 321 ? 4.383 0.791 -16.343 1.00 86.19 321 CYS A N 1
ATOM 2538 C CA . CYS A 1 321 ? 3.129 0.181 -16.743 1.00 86.19 321 CYS A CA 1
ATOM 2539 C C . CYS A 1 321 ? 3.021 -0.105 -18.271 1.00 86.19 321 CYS A C 1
ATOM 2541 O O . CYS A 1 321 ? 1.939 0.111 -18.813 1.00 86.19 321 CYS A O 1
ATOM 2543 N N . PRO A 1 322 ? 4.023 -0.739 -18.940 1.00 77.31 322 PRO A N 1
ATOM 2544 C CA . PRO A 1 322 ? 4.213 -0.795 -20.414 1.00 77.31 322 PRO A CA 1
ATOM 2545 C C . PRO A 1 322 ? 3.236 -1.649 -21.242 1.00 77.31 322 PRO A C 1
ATOM 2547 O O . PRO A 1 322 ? 3.613 -2.332 -22.199 1.00 77.31 322 PRO A O 1
ATOM 2550 N N . ASN A 1 323 ? 1.976 -1.713 -20.819 1.00 84.12 323 ASN A N 1
ATOM 2551 C CA . ASN A 1 323 ? 0.829 -2.232 -21.563 1.00 84.12 323 ASN A CA 1
ATOM 2552 C C . ASN A 1 323 ? -0.452 -1.405 -21.255 1.00 84.12 323 ASN A C 1
ATOM 2554 O O . ASN A 1 323 ? -1.565 -1.941 -21.352 1.00 84.12 323 ASN A O 1
ATOM 2558 N N . THR A 1 324 ? -0.322 -0.136 -20.852 1.00 83.62 324 THR A N 1
ATOM 2559 C CA . THR A 1 324 ? -1.424 0.800 -20.597 1.00 83.62 324 THR A CA 1
ATOM 2560 C C . THR A 1 324 ? -2.228 1.019 -21.889 1.00 83.62 324 THR A C 1
ATOM 2562 O O . THR A 1 324 ? -1.706 1.493 -22.897 1.00 83.62 324 THR A O 1
ATOM 2565 N N . PRO A 1 325 ? -3.528 0.663 -21.949 1.00 76.25 325 PRO A N 1
ATOM 2566 C CA . PRO A 1 325 ? -4.235 0.683 -23.228 1.00 76.25 325 PRO A CA 1
ATOM 2567 C C . PRO A 1 325 ? -4.553 2.102 -23.728 1.00 76.25 325 PRO A C 1
ATOM 2569 O O . PRO A 1 325 ? -5.187 2.892 -23.027 1.00 76.25 325 PRO A O 1
ATOM 2572 N N . VAL A 1 326 ? -4.256 2.385 -25.004 1.00 66.38 326 VAL A N 1
ATOM 2573 C CA . VAL A 1 326 ? -4.632 3.645 -25.680 1.00 66.38 326 VAL A CA 1
ATOM 2574 C C . VAL A 1 326 ? -6.110 3.998 -25.463 1.00 66.38 326 VAL A C 1
ATOM 2576 O O . VAL A 1 326 ? -7.012 3.397 -26.059 1.00 66.38 326 VAL A O 1
ATOM 2579 N N . GLY A 1 327 ? -6.361 5.035 -24.660 1.00 63.88 327 GLY A N 1
ATOM 2580 C CA . GLY A 1 327 ? -7.697 5.588 -24.416 1.00 63.88 327 GLY A CA 1
ATOM 2581 C C . GLY A 1 327 ? -8.086 5.770 -22.947 1.00 63.88 327 GLY A C 1
ATOM 2582 O O . GLY A 1 327 ? -9.132 6.373 -22.696 1.00 63.88 327 GLY A O 1
ATOM 2583 N N . TYR A 1 328 ? -7.275 5.300 -21.996 1.00 66.62 328 TYR A N 1
ATOM 2584 C CA . TYR A 1 328 ? -7.415 5.669 -20.584 1.00 66.62 328 TYR A CA 1
ATOM 2585 C C . TYR A 1 328 ? -7.085 7.163 -20.385 1.00 66.62 328 TYR A C 1
ATOM 2587 O O . TYR A 1 328 ? -6.357 7.770 -21.169 1.00 66.62 328 TYR A O 1
ATOM 2595 N N . THR A 1 329 ? -7.679 7.801 -19.371 1.00 63.34 329 THR A N 1
ATOM 2596 C CA . THR A 1 329 ? -7.510 9.244 -19.115 1.00 63.34 329 THR A CA 1
ATOM 2597 C C . THR A 1 329 ? -7.304 9.507 -17.631 1.00 63.34 329 THR A C 1
ATOM 2599 O O . THR A 1 329 ? -8.235 9.302 -16.853 1.00 63.34 329 THR A O 1
ATOM 2602 N N . GLY A 1 330 ? -6.135 10.029 -17.256 1.00 69.38 330 GLY A N 1
ATOM 2603 C CA . GLY A 1 330 ? -5.765 10.258 -15.851 1.00 69.38 330 GLY A CA 1
ATOM 2604 C C . GLY A 1 330 ? -4.576 9.426 -15.365 1.00 69.38 330 GLY A C 1
ATOM 2605 O O . GLY A 1 330 ? -4.484 9.174 -14.167 1.00 69.38 330 GLY A O 1
ATOM 2606 N N . LEU A 1 331 ? -3.703 9.014 -16.289 1.00 82.06 331 LEU A N 1
ATOM 2607 C CA . LEU A 1 331 ? -2.392 8.432 -15.999 1.00 82.06 331 LEU A CA 1
ATOM 2608 C C . LEU A 1 331 ? -1.552 9.404 -15.150 1.00 82.06 331 LEU A C 1
ATOM 2610 O O . LEU A 1 331 ? -1.782 10.621 -15.188 1.00 82.06 331 LEU A O 1
ATOM 2614 N N . ASP A 1 332 ? -0.601 8.876 -14.386 1.00 82.44 332 ASP A N 1
ATOM 2615 C CA . ASP A 1 332 ? 0.398 9.678 -13.672 1.00 82.44 332 ASP A CA 1
ATOM 2616 C C . ASP A 1 332 ? 1.660 9.927 -14.523 1.00 82.44 332 ASP A C 1
ATOM 2618 O O . ASP A 1 332 ? 1.578 10.034 -15.746 1.00 82.44 332 ASP A O 1
ATOM 2622 N N . SER A 1 333 ? 2.807 10.150 -13.878 1.00 82.81 333 SER A N 1
ATOM 2623 C CA . SER A 1 333 ? 4.089 10.395 -14.541 1.00 82.81 333 SER A CA 1
ATOM 2624 C C . SER A 1 333 ? 4.828 9.122 -14.960 1.00 82.81 333 SER A C 1
ATOM 2626 O O . SER A 1 333 ? 5.792 9.241 -15.709 1.00 82.81 333 SER A O 1
ATOM 2628 N N . GLU A 1 334 ? 4.368 7.942 -14.530 1.00 84.81 334 GLU A N 1
ATOM 2629 C CA . GLU A 1 334 ? 5.048 6.653 -14.712 1.00 84.81 334 GLU A CA 1
ATOM 2630 C C . GLU A 1 334 ? 4.228 5.678 -15.594 1.00 84.81 334 GLU A C 1
ATOM 2632 O O . GLU A 1 334 ? 4.385 4.465 -15.488 1.00 84.81 334 GLU A O 1
ATOM 2637 N N . GLY A 1 335 ? 3.304 6.200 -16.416 1.00 84.94 335 GLY A N 1
ATOM 2638 C CA . GLY A 1 335 ? 2.461 5.444 -17.367 1.00 84.94 335 GLY A CA 1
ATOM 2639 C C . GLY A 1 335 ? 1.247 4.734 -16.748 1.00 84.94 335 GLY A C 1
ATOM 2640 O O . GLY A 1 335 ? 0.385 4.191 -17.437 1.00 84.94 335 GLY A O 1
ATOM 2641 N N . CYS A 1 336 ? 1.106 4.735 -15.423 1.00 88.50 336 CYS A N 1
ATOM 2642 C CA . CYS A 1 336 ? 0.115 3.882 -14.774 1.00 88.50 336 CYS A CA 1
ATOM 2643 C C . CYS A 1 336 ? -1.301 4.485 -14.766 1.00 88.50 336 CYS A C 1
ATOM 2645 O O . CYS A 1 336 ? -1.547 5.576 -14.239 1.00 88.50 336 CYS A O 1
ATOM 2647 N N . SER A 1 337 ? -2.274 3.741 -15.310 1.00 87.62 337 SER A N 1
ATOM 2648 C CA . SER A 1 337 ? -3.703 4.039 -15.130 1.00 87.62 337 SER A CA 1
ATOM 2649 C C . SER A 1 337 ? -4.176 3.706 -13.710 1.00 87.62 337 SER A C 1
ATOM 2651 O O . SER A 1 337 ? -3.548 2.909 -13.018 1.00 87.62 337 SER A O 1
ATOM 2653 N N . TRP A 1 338 ? -5.294 4.290 -13.262 1.00 86.69 338 TRP A N 1
ATOM 2654 C CA . TRP A 1 338 ? -5.821 4.061 -11.905 1.00 86.69 338 TRP A CA 1
ATOM 2655 C C . TRP A 1 338 ? -6.047 2.570 -11.608 1.00 86.69 338 TRP A C 1
ATOM 2657 O O . TRP A 1 338 ? -5.759 2.115 -10.506 1.00 86.69 338 TRP A O 1
ATOM 2667 N N . GLU A 1 339 ? -6.488 1.800 -12.605 1.00 87.31 339 GLU A N 1
ATOM 2668 C CA . GLU A 1 339 ? -6.696 0.355 -12.512 1.00 87.31 339 GLU A CA 1
ATOM 2669 C C . GLU A 1 339 ? -5.404 -0.487 -12.435 1.00 87.31 339 GLU A C 1
ATOM 2671 O O . GLU A 1 339 ? -5.477 -1.676 -12.133 1.00 87.31 339 GLU A O 1
ATOM 2676 N N . GLN A 1 340 ? -4.237 0.101 -12.713 1.00 88.62 340 GLN A N 1
ATOM 2677 C CA . GLN A 1 340 ? -2.913 -0.540 -12.634 1.00 88.62 340 GLN A CA 1
ATOM 2678 C C . GLN A 1 340 ? -2.136 -0.147 -11.365 1.00 88.62 340 GLN A C 1
ATOM 2680 O O . GLN A 1 340 ? -0.982 -0.547 -11.213 1.00 88.62 340 GLN A O 1
ATOM 2685 N N . ARG A 1 341 ? -2.738 0.649 -10.471 1.00 88.56 341 ARG A N 1
ATOM 2686 C CA . ARG A 1 341 ? -2.085 1.191 -9.273 1.00 88.56 341 ARG A CA 1
ATOM 2687 C C . ARG A 1 341 ? -2.614 0.600 -7.981 1.00 88.56 341 ARG A C 1
ATOM 2689 O O . ARG A 1 341 ? -3.712 0.060 -7.917 1.00 88.56 341 ARG A O 1
ATOM 2696 N N . ASP A 1 342 ? -1.771 0.766 -6.982 1.00 89.94 342 ASP A N 1
ATOM 2697 C CA . ASP A 1 342 ? -1.914 0.461 -5.569 1.00 89.94 342 ASP A CA 1
ATOM 2698 C C . ASP A 1 342 ? -1.528 1.792 -4.886 1.00 89.94 342 ASP A C 1
ATOM 2700 O O . ASP A 1 342 ? -0.389 2.252 -5.032 1.00 89.94 342 ASP A O 1
ATOM 2704 N N . GLU A 1 343 ? -2.511 2.528 -4.349 1.00 90.25 343 GLU A N 1
ATOM 2705 C CA . GLU A 1 343 ? -2.332 3.935 -3.931 1.00 90.25 343 GLU A CA 1
ATOM 2706 C C . GLU A 1 343 ? -1.838 4.116 -2.482 1.00 90.25 343 GLU A C 1
ATOM 2708 O O . GLU A 1 343 ? -1.320 5.193 -2.161 1.00 90.25 343 GLU A O 1
ATOM 2713 N N . ASP A 1 344 ? -1.913 3.083 -1.638 1.00 90.62 344 ASP A N 1
ATOM 2714 C CA . ASP A 1 344 ? -1.403 3.071 -0.255 1.00 90.62 344 ASP A CA 1
ATOM 2715 C C . ASP A 1 344 ? -0.242 2.075 -0.016 1.00 90.62 344 ASP A C 1
ATOM 2717 O O . ASP A 1 344 ? 0.487 2.207 0.973 1.00 90.62 344 ASP A O 1
ATOM 2721 N N . SER A 1 345 ? 0.051 1.215 -1.001 1.00 91.75 345 SER A N 1
ATOM 2722 C CA . SER A 1 345 ? 1.123 0.207 -1.032 1.00 91.75 345 SER A CA 1
ATOM 2723 C C . SER A 1 345 ? 0.867 -1.060 -0.202 1.00 91.75 345 SER A C 1
ATOM 2725 O O . SER A 1 345 ? 1.834 -1.672 0.275 1.00 91.75 345 SER A O 1
ATOM 2727 N N . ASP A 1 346 ? -0.394 -1.476 -0.037 1.00 90.44 346 ASP A N 1
ATOM 2728 C CA . ASP A 1 346 ? -0.767 -2.729 0.643 1.00 90.44 346 ASP A CA 1
ATOM 2729 C C . ASP A 1 346 ? -0.514 -4.016 -0.173 1.00 90.44 346 ASP A C 1
ATOM 2731 O O . ASP A 1 346 ? -0.326 -5.097 0.405 1.00 90.44 346 ASP A O 1
ATOM 2735 N N . GLY A 1 347 ? -0.368 -3.897 -1.497 1.00 90.56 347 GLY A N 1
ATOM 2736 C CA . GLY A 1 347 ? -0.136 -5.002 -2.427 1.00 90.56 347 GLY A CA 1
ATOM 2737 C C . GLY A 1 347 ? -1.371 -5.472 -3.204 1.00 90.56 347 GLY A C 1
ATOM 2738 O O . GLY A 1 347 ? -1.260 -6.445 -3.964 1.00 90.56 347 GLY A O 1
ATOM 2739 N N . VAL A 1 348 ? -2.521 -4.813 -3.047 1.00 93.38 348 VAL A N 1
ATOM 2740 C CA . VAL A 1 348 ? -3.745 -5.004 -3.834 1.00 93.38 348 VAL A CA 1
ATOM 2741 C C . VAL A 1 348 ? -3.954 -3.795 -4.754 1.00 93.38 348 VAL A C 1
ATOM 2743 O O . VAL A 1 348 ? -3.739 -2.648 -4.383 1.00 93.38 348 VAL A O 1
ATOM 2746 N N . PHE A 1 349 ? -4.354 -4.037 -6.005 1.00 92.25 349 PHE A N 1
ATOM 2747 C CA . PHE A 1 349 ? -4.631 -2.943 -6.938 1.00 92.25 349 PHE A CA 1
ATOM 2748 C C . PHE A 1 349 ? -6.019 -2.341 -6.690 1.00 92.25 349 PHE A C 1
ATOM 2750 O O . PHE A 1 349 ? -6.983 -3.071 -6.453 1.00 92.25 349 PHE A O 1
ATOM 2757 N N . ASN A 1 350 ? -6.137 -1.024 -6.876 1.00 90.62 350 ASN A N 1
ATOM 2758 C CA . ASN A 1 350 ? -7.335 -0.213 -6.629 1.00 90.62 350 ASN A CA 1
ATOM 2759 C C . ASN A 1 350 ? -8.694 -0.784 -7.137 1.00 90.62 350 ASN A C 1
ATOM 2761 O O . ASN A 1 350 ? -9.725 -0.428 -6.565 1.00 90.62 350 ASN A O 1
ATOM 2765 N N . PRO A 1 351 ? -8.787 -1.602 -8.215 1.00 91.56 351 PRO A N 1
ATOM 2766 C CA . PRO A 1 351 ? -10.058 -2.215 -8.633 1.00 91.56 351 PRO A CA 1
ATOM 2767 C C . PRO A 1 351 ? -10.530 -3.414 -7.795 1.00 91.56 351 PRO A C 1
ATOM 2769 O O . PRO A 1 351 ? -11.721 -3.729 -7.841 1.00 91.56 351 PRO A O 1
ATOM 2772 N N . ASP A 1 352 ? -9.607 -4.105 -7.118 1.00 93.81 352 ASP A N 1
ATOM 2773 C CA . ASP A 1 352 ? -9.857 -5.297 -6.290 1.00 93.81 352 ASP A CA 1
ATOM 2774 C C . ASP A 1 352 ? -9.691 -5.005 -4.777 1.00 93.81 352 ASP A C 1
ATOM 2776 O O . ASP A 1 352 ? -10.117 -5.807 -3.942 1.00 93.81 352 ASP A O 1
ATOM 2780 N N . ASP A 1 353 ? -9.109 -3.854 -4.430 1.00 93.94 353 ASP A N 1
ATOM 2781 C CA . ASP A 1 353 ? -9.034 -3.293 -3.078 1.00 93.94 353 ASP A CA 1
ATOM 2782 C C . ASP A 1 353 ? -10.396 -2.728 -2.596 1.00 93.94 353 ASP A C 1
ATOM 2784 O O . ASP A 1 353 ? -11.179 -2.164 -3.367 1.00 93.94 353 ASP A O 1
ATOM 2788 N N . ASN A 1 354 ? -10.687 -2.884 -1.298 1.00 93.69 354 ASN A N 1
ATOM 2789 C CA . ASN A 1 354 ? -11.864 -2.314 -0.626 1.00 93.69 354 ASN A CA 1
ATOM 2790 C C . ASN A 1 354 ? -11.533 -1.183 0.375 1.00 93.69 354 ASN A C 1
ATOM 2792 O O . ASN A 1 354 ? -12.466 -0.588 0.925 1.00 93.69 354 ASN A O 1
ATOM 2796 N N . CYS A 1 355 ? -10.255 -0.906 0.639 1.00 93.94 355 CYS A N 1
ATOM 2797 C CA . CYS A 1 355 ? -9.749 -0.164 1.792 1.00 93.94 355 CYS A CA 1
ATOM 2798 C C . CYS A 1 355 ? -8.587 0.805 1.464 1.00 93.94 355 CYS A C 1
ATOM 2800 O O . CYS A 1 355 ? -7.710 0.954 2.301 1.00 93.94 355 CYS A O 1
ATOM 2802 N N . ALA A 1 356 ? -8.633 1.505 0.319 1.00 91.38 356 ALA A N 1
ATOM 2803 C CA . ALA A 1 356 ? -7.664 2.474 -0.251 1.00 91.38 356 ALA A CA 1
ATOM 2804 C C . ALA A 1 356 ? -7.114 3.653 0.621 1.00 91.38 356 ALA A C 1
ATOM 2806 O O . ALA A 1 356 ? -6.889 4.760 0.113 1.00 91.38 356 ALA A O 1
ATOM 2807 N N . ASP A 1 357 ? -6.948 3.481 1.931 1.00 91.94 357 ASP A N 1
ATOM 2808 C CA . ASP A 1 357 ? -6.164 4.323 2.839 1.00 91.94 357 ASP A CA 1
ATOM 2809 C C . ASP A 1 357 ? -5.383 3.510 3.905 1.00 91.94 357 ASP A C 1
ATOM 2811 O O . ASP A 1 357 ? -5.097 4.007 5.002 1.00 91.94 357 ASP A O 1
ATOM 2815 N N . THR A 1 358 ? -4.995 2.273 3.573 1.00 93.81 358 THR A N 1
ATOM 2816 C CA . THR A 1 358 ? -4.314 1.307 4.451 1.00 93.81 358 THR A CA 1
ATOM 2817 C C . THR A 1 358 ? -2.845 1.670 4.712 1.00 93.81 358 THR A C 1
ATOM 2819 O O . THR A 1 358 ? -1.947 1.402 3.917 1.00 93.81 358 THR A O 1
ATOM 2822 N N . ASP A 1 359 ? -2.542 2.240 5.884 1.00 92.69 359 ASP A N 1
ATOM 2823 C CA . ASP A 1 359 ? -1.160 2.572 6.267 1.00 92.69 359 ASP A CA 1
ATOM 2824 C C . ASP A 1 359 ? -0.362 1.330 6.701 1.00 92.69 359 ASP A C 1
ATOM 2826 O O . ASP A 1 359 ? -0.242 1.017 7.891 1.00 92.69 359 ASP A O 1
ATOM 2830 N N . VAL A 1 360 ? 0.275 0.672 5.730 1.00 88.50 360 VAL A N 1
ATOM 2831 C CA . VAL A 1 360 ? 1.183 -0.479 5.906 1.00 88.50 360 VAL A CA 1
ATOM 2832 C C . VAL A 1 360 ? 2.364 -0.260 6.865 1.00 88.50 360 VAL A C 1
ATOM 2834 O O . VAL A 1 360 ? 3.074 -1.213 7.202 1.00 88.50 360 VAL A O 1
ATOM 2837 N N . LEU A 1 361 ? 2.628 0.977 7.306 1.00 88.31 361 LEU A N 1
ATOM 2838 C CA . LEU A 1 361 ? 3.670 1.289 8.288 1.00 88.31 361 LEU A CA 1
ATOM 2839 C C . LEU A 1 361 ? 3.145 1.361 9.730 1.00 88.31 361 LEU A C 1
ATOM 2841 O O . LEU A 1 361 ? 3.966 1.364 10.657 1.00 88.31 361 LEU A O 1
ATOM 2845 N N . THR A 1 362 ? 1.825 1.435 9.940 1.00 89.38 362 THR A N 1
ATOM 2846 C CA . THR A 1 362 ? 1.218 1.544 11.282 1.00 89.38 362 THR A CA 1
ATOM 2847 C C . THR A 1 362 ? 0.082 0.563 11.572 1.00 89.38 362 THR A C 1
ATOM 2849 O O . THR A 1 362 ? -0.095 0.224 12.744 1.00 89.38 362 THR A O 1
ATOM 2852 N N . MET A 1 363 ? -0.631 0.083 10.551 1.00 91.81 363 MET A N 1
ATOM 2853 C CA . MET A 1 363 ? -1.698 -0.920 10.646 1.00 91.81 363 MET A CA 1
ATOM 2854 C C . MET A 1 363 ? -1.152 -2.361 10.612 1.00 91.81 363 MET A C 1
ATOM 2856 O O . MET A 1 363 ? 0.043 -2.587 10.383 1.00 91.81 363 MET A O 1
ATOM 2860 N N . THR A 1 364 ? -2.001 -3.355 10.886 1.00 86.56 364 THR A N 1
ATOM 2861 C CA . THR A 1 364 ? -1.600 -4.762 11.038 1.00 86.56 364 THR A CA 1
ATOM 2862 C C . THR A 1 364 ? -2.574 -5.758 10.397 1.00 86.56 364 THR A C 1
ATOM 2864 O O . THR A 1 364 ? -3.751 -5.478 10.223 1.00 86.56 364 THR A O 1
ATOM 2867 N N . ASP A 1 365 ? -2.070 -6.952 10.049 1.00 90.38 365 ASP A N 1
ATOM 2868 C CA . ASP A 1 365 ? -2.864 -8.080 9.517 1.00 90.38 365 ASP A CA 1
ATOM 2869 C C . ASP A 1 365 ? -3.721 -7.707 8.284 1.00 90.38 365 ASP A C 1
ATOM 2871 O O . ASP A 1 365 ? -4.950 -7.694 8.325 1.00 90.38 365 ASP A O 1
ATOM 2875 N N . LEU A 1 366 ? -3.040 -7.386 7.179 1.00 92.25 366 LEU A N 1
ATOM 2876 C CA . LEU A 1 366 ? -3.648 -7.136 5.865 1.00 92.25 366 LEU A CA 1
ATOM 2877 C C . LEU A 1 366 ? -4.374 -8.388 5.353 1.00 92.25 366 LEU A C 1
ATOM 2879 O O . LEU A 1 366 ? -3.810 -9.490 5.371 1.00 92.25 366 LEU A O 1
ATOM 2883 N N . ASP A 1 367 ? -5.609 -8.216 4.889 1.00 91.62 367 ASP A N 1
ATOM 2884 C CA . ASP A 1 367 ? -6.427 -9.285 4.317 1.00 91.62 367 ASP A CA 1
ATOM 2885 C C . ASP A 1 367 ? -6.217 -9.433 2.787 1.00 91.62 367 ASP A C 1
ATOM 2887 O O . ASP A 1 367 ? -5.291 -8.871 2.206 1.00 91.62 367 ASP A O 1
ATOM 2891 N N . ALA A 1 368 ? -7.007 -10.277 2.112 1.00 93.44 368 ALA A N 1
ATOM 2892 C CA . ALA A 1 368 ? -6.859 -10.525 0.673 1.00 93.44 368 ALA A CA 1
ATOM 2893 C C . ALA A 1 368 ? -7.515 -9.458 -0.234 1.00 93.44 368 ALA A C 1
ATOM 2895 O O . ALA A 1 368 ? -7.522 -9.638 -1.452 1.00 93.44 368 ALA A O 1
ATOM 2896 N N . ASN A 1 369 ? -8.086 -8.400 0.349 1.00 93.81 369 ASN A N 1
ATOM 2897 C CA . ASN A 1 369 ? -8.790 -7.304 -0.316 1.00 93.81 369 ASN A CA 1
ATOM 2898 C C . ASN A 1 369 ? -8.299 -5.927 0.199 1.00 93.81 369 ASN A C 1
ATOM 2900 O O . ASN A 1 369 ? -9.079 -4.973 0.236 1.00 93.81 369 ASN A O 1
ATOM 2904 N N . GLY A 1 370 ? -7.044 -5.873 0.660 1.00 93.00 370 GLY A N 1
ATOM 2905 C CA . GLY A 1 370 ? -6.334 -4.695 1.170 1.00 93.00 370 GLY A CA 1
ATOM 2906 C C . GLY A 1 370 ? -6.499 -4.457 2.675 1.00 93.00 370 GLY A C 1
ATOM 2907 O O . GLY A 1 370 ? -5.531 -4.325 3.424 1.00 93.00 370 GLY A O 1
ATOM 2908 N N . CYS A 1 371 ? -7.739 -4.540 3.157 1.00 94.88 371 CYS A N 1
ATOM 2909 C CA . CYS A 1 371 ? -8.144 -4.129 4.502 1.00 94.88 371 CYS A CA 1
ATOM 2910 C C . CYS A 1 371 ? -7.304 -4.711 5.660 1.00 94.88 371 CYS A C 1
ATOM 2912 O O . CYS A 1 371 ? -7.348 -5.913 5.960 1.00 94.88 371 CYS A O 1
ATOM 2914 N N . ALA A 1 372 ? -6.625 -3.835 6.405 1.00 95.50 372 ALA A N 1
ATOM 2915 C CA . ALA A 1 372 ? -5.986 -4.180 7.672 1.00 95.50 372 ALA A CA 1
ATOM 2916 C C . ALA A 1 372 ? -7.010 -4.533 8.764 1.00 95.50 372 ALA A C 1
ATOM 2918 O O . ALA A 1 372 ? -8.185 -4.163 8.691 1.00 95.50 372 ALA A O 1
ATOM 2919 N N . TRP A 1 373 ? -6.564 -5.202 9.831 1.00 94.12 373 TRP A N 1
ATOM 2920 C CA . TRP A 1 373 ? -7.402 -5.507 10.997 1.00 94.12 373 TRP A CA 1
ATOM 2921 C C . TRP A 1 373 ? -8.050 -4.255 11.594 1.00 94.12 373 TRP A C 1
ATOM 2923 O O . TRP A 1 373 ? -9.197 -4.316 12.033 1.00 94.12 373 TRP A O 1
ATOM 2933 N N . GLU A 1 374 ? -7.361 -3.111 11.557 1.00 94.19 374 GLU A N 1
ATOM 2934 C CA . GLU A 1 374 ? -7.870 -1.842 12.072 1.00 94.19 374 GLU A CA 1
ATOM 2935 C C . GLU A 1 374 ? -9.005 -1.214 11.236 1.00 94.19 374 GLU A C 1
ATOM 2937 O O . GLU A 1 374 ? -9.749 -0.384 11.761 1.00 94.19 374 GLU A O 1
ATOM 2942 N N . GLN A 1 375 ? -9.158 -1.610 9.967 1.00 94.56 375 GLN A N 1
ATOM 2943 C CA . GLN A 1 375 ? -10.228 -1.160 9.059 1.00 94.56 375 GLN A CA 1
ATOM 2944 C C . GLN A 1 375 ? -11.373 -2.182 8.931 1.00 94.56 375 GLN A C 1
ATOM 2946 O O . GLN A 1 375 ? -12.385 -1.884 8.295 1.00 94.56 375 GLN A O 1
ATOM 2951 N N . ARG A 1 376 ? -11.225 -3.384 9.504 1.00 93.88 376 ARG A N 1
ATOM 2952 C CA . ARG A 1 376 ? -12.198 -4.480 9.393 1.00 93.88 376 ARG A CA 1
ATOM 2953 C C . ARG A 1 376 ? -13.239 -4.494 10.519 1.00 93.88 376 ARG A C 1
ATOM 2955 O O . ARG A 1 376 ? -13.028 -3.967 11.610 1.00 93.88 376 ARG A O 1
ATOM 2962 N N . ASP A 1 377 ? -14.357 -5.130 10.194 1.00 93.69 377 ASP A N 1
ATOM 2963 C CA . ASP A 1 377 ? -15.484 -5.526 11.042 1.00 93.69 377 ASP A CA 1
ATOM 2964 C C . ASP A 1 377 ? -15.630 -7.040 10.792 1.00 93.69 377 ASP A C 1
ATOM 2966 O O . ASP A 1 377 ? -16.110 -7.458 9.733 1.00 93.69 377 ASP A O 1
ATOM 2970 N N . ASP A 1 378 ? -15.039 -7.860 11.671 1.00 93.44 378 ASP A N 1
ATOM 2971 C CA . ASP A 1 378 ? -14.822 -9.295 11.414 1.00 93.44 378 ASP A CA 1
ATOM 2972 C C . ASP A 1 378 ? -16.083 -10.165 11.648 1.00 93.44 378 ASP A C 1
ATOM 2974 O O . ASP A 1 378 ? -16.119 -11.312 11.181 1.00 93.44 378 ASP A O 1
ATOM 2978 N N . ASP A 1 379 ? -17.123 -9.654 12.327 1.00 93.94 379 ASP A N 1
ATOM 2979 C CA . ASP A 1 379 ? -18.397 -10.365 12.561 1.00 93.94 379 ASP A CA 1
ATOM 2980 C C . ASP A 1 379 ? -19.639 -9.729 11.895 1.00 93.94 379 ASP A C 1
ATOM 2982 O O . ASP A 1 379 ? -20.613 -10.444 11.614 1.00 93.94 379 ASP A O 1
ATOM 2986 N N . GLY A 1 380 ? -19.563 -8.453 11.508 1.00 93.88 380 GLY A N 1
ATOM 2987 C CA . GLY A 1 380 ? -20.568 -7.723 10.741 1.00 93.88 380 GLY A CA 1
ATOM 2988 C C . GLY A 1 380 ? -21.539 -6.879 11.573 1.00 93.88 380 GLY A C 1
ATOM 2989 O O . GLY A 1 380 ? -22.620 -6.555 11.062 1.00 93.88 380 GLY A O 1
ATOM 2990 N N . ASP A 1 381 ? -21.223 -6.554 12.830 1.00 93.81 381 ASP A N 1
ATOM 2991 C CA . ASP A 1 381 ? -22.117 -5.798 13.719 1.00 93.81 381 ASP A CA 1
ATOM 2992 C C . ASP A 1 381 ? -22.159 -4.273 13.473 1.00 93.81 381 ASP A C 1
ATOM 2994 O O . ASP A 1 381 ? -23.065 -3.593 13.970 1.00 93.81 381 ASP A O 1
ATOM 2998 N N . SER A 1 382 ? -21.293 -3.759 12.586 1.00 93.25 382 SER A N 1
ATOM 2999 C CA . SER A 1 382 ? -21.056 -2.340 12.254 1.00 93.25 382 SER A CA 1
ATOM 3000 C C . SER A 1 382 ? -20.109 -1.560 13.183 1.00 93.25 382 SER A C 1
ATOM 3002 O O . SER A 1 382 ? -20.052 -0.327 13.078 1.00 93.25 382 SER A O 1
ATOM 3004 N N . VAL A 1 383 ? -19.335 -2.227 14.043 1.00 95.31 383 VAL A N 1
ATOM 3005 C CA . VAL A 1 383 ? -18.228 -1.644 14.817 1.00 95.31 383 VAL A CA 1
ATOM 3006 C C . VAL A 1 383 ? -16.890 -2.227 14.344 1.00 95.31 383 VAL A C 1
ATOM 3008 O O . VAL A 1 383 ? -16.720 -3.431 14.223 1.00 95.31 383 VAL A O 1
ATOM 3011 N N . LEU A 1 384 ? -15.908 -1.363 14.056 1.00 94.88 384 LEU A N 1
ATOM 3012 C CA . LEU A 1 384 ? -14.583 -1.820 13.617 1.00 94.88 384 LEU A CA 1
ATOM 3013 C C . LEU A 1 384 ? -13.800 -2.457 14.772 1.00 94.88 384 LEU A C 1
ATOM 3015 O O . LEU A 1 384 ? -13.822 -1.939 15.894 1.00 94.88 384 LEU A O 1
ATOM 3019 N N . ASN A 1 385 ? -13.014 -3.490 14.462 1.00 94.50 385 ASN A N 1
ATOM 3020 C CA . ASN A 1 385 ? -12.272 -4.312 15.424 1.00 94.50 385 ASN A CA 1
ATOM 3021 C C . ASN A 1 385 ? -11.454 -3.532 16.501 1.00 94.50 385 ASN A C 1
ATOM 3023 O O . ASN A 1 385 ? -11.336 -4.028 17.621 1.00 94.50 385 ASN A O 1
ATOM 3027 N N . PRO A 1 386 ? -10.884 -2.323 16.256 1.00 94.44 386 PRO A N 1
ATOM 3028 C CA . PRO A 1 386 ? -10.190 -1.543 17.299 1.00 94.44 386 PRO A CA 1
ATOM 3029 C C . PRO A 1 386 ? -11.093 -0.834 18.318 1.00 94.44 386 PRO A C 1
ATOM 3031 O O . PRO A 1 386 ? -10.594 -0.357 19.341 1.00 94.44 386 PRO A O 1
ATOM 3034 N N . ALA A 1 387 ? -12.378 -0.671 18.003 1.00 95.06 387 ALA A N 1
ATOM 3035 C CA . ALA A 1 387 ? -13.388 -0.057 18.866 1.00 95.06 387 ALA A CA 1
ATOM 3036 C C . ALA A 1 387 ? -14.345 -1.098 19.467 1.00 95.06 387 ALA A C 1
ATOM 3038 O O . ALA A 1 387 ? -14.961 -0.830 20.497 1.00 95.06 387 ALA A O 1
ATOM 3039 N N . ASP A 1 388 ? -14.449 -2.262 18.837 1.00 95.94 388 ASP A N 1
ATOM 3040 C CA . ASP A 1 388 ? -15.207 -3.413 19.303 1.00 95.94 388 ASP A CA 1
ATOM 3041 C C . ASP A 1 388 ? -14.604 -4.035 20.587 1.00 95.94 388 ASP A C 1
ATOM 3043 O O . ASP A 1 388 ? -13.391 -4.200 20.743 1.00 95.94 388 ASP A O 1
ATOM 3047 N N . HIS A 1 389 ? -15.479 -4.331 21.548 1.00 94.88 389 HIS A N 1
ATOM 3048 C CA . HIS A 1 389 ? -15.185 -4.936 22.846 1.00 94.88 389 HIS A CA 1
ATOM 3049 C C . HIS A 1 389 ? -15.645 -6.406 22.933 1.00 94.88 389 HIS A C 1
ATOM 3051 O O . HIS A 1 389 ? -15.270 -7.095 23.888 1.00 94.88 389 HIS A O 1
ATOM 3057 N N . CYS A 1 390 ? -16.419 -6.900 21.961 1.00 95.25 390 CYS A N 1
ATOM 3058 C CA . CYS A 1 390 ? -17.026 -8.227 21.937 1.00 95.25 390 CYS A CA 1
ATOM 3059 C C . CYS A 1 390 ? -16.944 -8.917 20.541 1.00 95.25 390 CYS A C 1
ATOM 3061 O O . CYS A 1 390 ? -17.998 -9.217 19.984 1.00 95.25 390 CYS A O 1
ATOM 3063 N N . PRO A 1 391 ? -15.746 -9.324 20.042 1.00 93.62 391 PRO A N 1
ATOM 3064 C CA . PRO A 1 391 ? -15.483 -9.705 18.629 1.00 93.62 391 PRO A CA 1
ATOM 3065 C C . PRO A 1 391 ? -16.059 -11.050 18.125 1.00 93.62 391 PRO A C 1
ATOM 3067 O O . PRO A 1 391 ? -15.346 -11.898 17.574 1.00 93.62 391 PRO A O 1
ATOM 3070 N N . ALA A 1 392 ? -17.330 -11.315 18.416 1.00 95.44 392 ALA A N 1
ATOM 3071 C CA . ALA A 1 392 ? -18.114 -12.464 17.967 1.00 95.44 392 ALA A CA 1
ATOM 3072 C C . ALA A 1 392 ? -19.627 -12.226 18.186 1.00 95.44 392 ALA A C 1
ATOM 3074 O O . ALA A 1 392 ? -20.347 -13.137 18.620 1.00 95.44 392 ALA A O 1
ATOM 3075 N N . THR A 1 393 ? -20.102 -11.007 17.946 1.00 95.88 393 THR A N 1
ATOM 3076 C CA . THR A 1 393 ? -21.476 -10.577 18.198 1.00 95.88 393 THR A CA 1
ATOM 3077 C C . THR A 1 393 ? -22.483 -11.327 17.319 1.00 95.88 393 THR A C 1
ATOM 3079 O O . THR A 1 393 ? -22.280 -11.494 16.111 1.00 95.88 393 THR A O 1
ATOM 3082 N N . PRO A 1 394 ? -23.589 -11.863 17.882 1.00 94.62 394 PRO A N 1
ATOM 3083 C CA . PRO A 1 394 ? -24.513 -12.667 17.093 1.00 94.62 394 PRO A CA 1
ATOM 3084 C C . PRO A 1 394 ? -25.235 -11.824 16.033 1.00 94.62 394 PRO A C 1
ATOM 3086 O O . PRO A 1 394 ? -26.082 -10.999 16.357 1.00 94.62 394 PRO A O 1
ATOM 3089 N N . ALA A 1 395 ? -25.014 -12.115 14.748 1.00 90.62 395 ALA A N 1
ATOM 3090 C CA . ALA A 1 395 ? -25.587 -11.389 13.598 1.00 90.62 395 ALA A CA 1
ATOM 3091 C C . ALA A 1 395 ? -27.139 -11.428 13.433 1.00 90.62 395 ALA A C 1
ATOM 3093 O O . ALA A 1 395 ? -27.664 -11.175 12.347 1.00 90.62 395 ALA A O 1
ATOM 3094 N N . ASN A 1 396 ? -27.897 -11.783 14.479 1.00 91.19 396 ASN A N 1
ATOM 3095 C CA . ASN A 1 396 ? -29.349 -11.557 14.588 1.00 91.19 396 ASN A CA 1
ATOM 3096 C C . ASN A 1 396 ? -29.713 -10.524 15.677 1.00 91.19 396 ASN A C 1
ATOM 3098 O O . ASN A 1 396 ? -30.895 -10.233 15.865 1.00 91.19 396 ASN A O 1
ATOM 3102 N N . GLU A 1 397 ? -28.723 -10.010 16.401 1.00 92.94 397 GLU A N 1
ATOM 3103 C CA . GLU A 1 397 ? -28.843 -9.052 17.496 1.00 92.94 397 GLU A CA 1
ATOM 3104 C C . GLU A 1 397 ? -28.292 -7.687 17.052 1.00 92.94 397 GLU A C 1
ATOM 3106 O O . GLU A 1 397 ? -27.804 -7.531 15.933 1.00 92.94 397 GLU A O 1
ATOM 3111 N N . THR A 1 398 ? -28.437 -6.666 17.894 1.00 92.56 398 THR A N 1
ATOM 3112 C CA . THR A 1 398 ? -27.935 -5.312 17.619 1.00 92.56 398 THR A CA 1
ATOM 3113 C C . THR A 1 398 ? -26.902 -4.931 18.664 1.00 92.56 398 THR A C 1
ATOM 3115 O O . THR A 1 398 ? -27.244 -4.878 19.847 1.00 92.56 398 THR A O 1
ATOM 3118 N N . ALA A 1 399 ? -25.682 -4.646 18.221 1.00 94.94 399 ALA A N 1
ATOM 3119 C CA . ALA A 1 399 ? -24.623 -4.113 19.062 1.00 94.94 399 ALA A CA 1
ATOM 3120 C C . ALA A 1 399 ? -24.873 -2.655 19.470 1.00 94.94 399 ALA A C 1
ATOM 3122 O O . ALA A 1 399 ? -25.510 -1.884 18.740 1.00 94.94 399 ALA A O 1
ATOM 3123 N N . ASP A 1 400 ? -24.323 -2.263 20.618 1.00 94.38 400 ASP A N 1
ATOM 3124 C CA . ASP A 1 400 ? -24.163 -0.857 20.979 1.00 94.38 400 ASP A CA 1
ATOM 3125 C C . ASP A 1 400 ? -23.017 -0.235 20.151 1.00 94.38 400 ASP A C 1
ATOM 3127 O O . ASP A 1 400 ? -21.917 -0.776 20.074 1.00 94.38 400 ASP A O 1
ATOM 3131 N N . THR A 1 401 ? -23.245 0.930 19.531 1.00 94.12 401 THR A N 1
ATOM 3132 C CA . THR A 1 401 ? -22.232 1.621 18.698 1.00 94.12 401 THR A CA 1
ATOM 3133 C C . THR A 1 401 ? -21.469 2.732 19.436 1.00 94.12 401 THR A C 1
ATOM 3135 O O . THR A 1 401 ? -20.523 3.311 18.898 1.00 94.12 401 THR A O 1
ATOM 3138 N N . GLU A 1 402 ? -21.858 3.041 20.676 1.00 92.06 402 GLU A N 1
ATOM 3139 C CA . GLU A 1 402 ? -21.347 4.159 21.484 1.00 92.06 402 GLU A CA 1
ATOM 3140 C C . GLU A 1 402 ? -20.708 3.664 22.803 1.00 92.06 402 GLU A C 1
ATOM 3142 O O . GLU A 1 402 ? -21.112 2.624 23.327 1.00 92.06 402 GLU A O 1
ATOM 3147 N N . PRO A 1 403 ? -19.713 4.377 23.376 1.00 91.00 403 PRO A N 1
ATOM 3148 C CA . PRO A 1 403 ? -19.009 3.932 24.584 1.00 91.00 403 PRO A CA 1
ATOM 3149 C C . PRO A 1 403 ? -19.936 3.744 25.805 1.00 91.00 403 PRO A C 1
ATOM 3151 O O . PRO A 1 403 ? -20.827 4.572 26.013 1.00 91.00 403 PRO A O 1
ATOM 3154 N N . PRO A 1 404 ? -19.683 2.755 26.691 1.00 90.75 404 PRO A N 1
ATOM 3155 C CA . PRO A 1 404 ? -18.444 1.975 26.801 1.00 90.75 404 PRO A CA 1
ATOM 3156 C C . PRO A 1 404 ? -18.478 0.566 26.183 1.00 90.75 404 PRO A C 1
ATOM 3158 O O . PRO A 1 404 ? -17.436 -0.074 26.148 1.00 90.75 404 PRO A O 1
ATOM 3161 N N . TRP A 1 405 ? -19.634 0.076 25.732 1.00 93.31 405 TRP A N 1
ATOM 3162 C CA . TRP A 1 405 ? -19.829 -1.322 25.315 1.00 93.31 405 TRP A CA 1
ATOM 3163 C C . TRP A 1 405 ? -19.883 -1.486 23.791 1.00 93.31 405 TRP A C 1
ATOM 3165 O O . TRP A 1 405 ? -20.751 -2.165 23.249 1.00 93.31 405 TRP A O 1
ATOM 3175 N N . GLN A 1 406 ? -18.982 -0.802 23.092 1.00 96.00 406 GLN A N 1
ATOM 3176 C CA . GLN A 1 406 ? -18.992 -0.745 21.633 1.00 96.00 406 GLN A CA 1
ATOM 3177 C C . GLN A 1 406 ? -18.739 -2.132 21.045 1.00 96.00 406 GLN A C 1
ATOM 3179 O O . GLN A 1 406 ? -17.784 -2.785 21.452 1.00 96.00 406 GLN A O 1
ATOM 3184 N N . GLY A 1 407 ? -19.594 -2.571 20.124 1.00 95.38 407 GLY A N 1
ATOM 3185 C CA . GLY A 1 407 ? -19.532 -3.904 19.516 1.00 95.38 407 GLY A CA 1
ATOM 3186 C C . GLY A 1 407 ? -20.164 -5.022 20.359 1.00 95.38 407 GLY A C 1
ATOM 3187 O O . GLY A 1 407 ? -20.064 -6.188 20.014 1.00 95.38 407 GLY A O 1
ATOM 3188 N N . CYS A 1 408 ? -20.821 -4.713 21.485 1.00 96.56 408 CYS A N 1
ATOM 3189 C CA . CYS A 1 408 ? -21.465 -5.724 22.334 1.00 96.56 408 CYS A CA 1
ATOM 3190 C C . CYS A 1 408 ? -22.999 -5.676 22.231 1.00 96.56 408 CYS A C 1
ATOM 3192 O O . CYS A 1 408 ? -23.609 -4.609 22.352 1.00 96.56 408 CYS A O 1
ATOM 3194 N N . SER A 1 409 ? -23.644 -6.838 22.088 1.00 95.94 409 SER A N 1
ATOM 3195 C CA . SER A 1 409 ? -25.094 -7.003 22.245 1.00 95.94 409 SER A CA 1
ATOM 3196 C C . SER A 1 409 ? -25.498 -7.209 23.715 1.00 95.94 409 SER A C 1
ATOM 3198 O O . SER A 1 409 ? -24.665 -7.366 24.609 1.00 95.94 409 SER A O 1
ATOM 3200 N N . ALA A 1 410 ? -26.807 -7.240 23.984 1.00 93.69 410 ALA A N 1
ATOM 3201 C CA . ALA A 1 410 ? -27.333 -7.543 25.317 1.00 93.69 410 ALA A CA 1
ATOM 3202 C C . ALA A 1 410 ? -26.985 -8.967 25.814 1.00 93.69 410 ALA A C 1
ATOM 3204 O O . ALA A 1 410 ? -26.816 -9.153 27.011 1.00 93.69 410 ALA A O 1
ATOM 3205 N N . SER A 1 411 ? -26.787 -9.952 24.927 1.00 95.12 411 SER A N 1
ATOM 3206 C CA . SER A 1 411 ? -26.425 -11.325 25.333 1.00 95.12 411 SER A CA 1
ATOM 3207 C C . SER A 1 411 ? -24.937 -11.513 25.673 1.00 95.12 411 SER A C 1
ATOM 3209 O O . SER A 1 411 ? -24.503 -12.614 26.021 1.00 95.12 411 SER A O 1
ATOM 3211 N N . GLN A 1 412 ? -24.140 -10.442 25.578 1.00 95.44 412 GLN A N 1
ATOM 3212 C CA . GLN A 1 412 ? -22.699 -10.425 25.868 1.00 95.44 412 GLN A CA 1
ATOM 3213 C C . GLN A 1 412 ? -22.322 -9.476 27.016 1.00 95.44 412 GLN A C 1
ATOM 3215 O O . GLN A 1 412 ? -21.194 -9.540 27.508 1.00 95.44 412 GLN A O 1
ATOM 3220 N N . LYS A 1 413 ? -23.238 -8.593 27.430 1.00 94.62 413 LYS A N 1
ATOM 3221 C CA . LYS A 1 413 ? -23.041 -7.623 28.513 1.00 94.62 413 LYS A CA 1
ATOM 3222 C C . LYS A 1 413 ? -23.610 -8.148 29.826 1.00 94.62 413 LYS A C 1
ATOM 3224 O O . LYS A 1 413 ? -24.593 -8.876 29.821 1.00 94.62 413 LYS A O 1
ATOM 3229 N N . ASP A 1 414 ? -22.979 -7.732 30.914 1.00 93.69 414 ASP A N 1
ATOM 3230 C CA . ASP A 1 414 ? -23.350 -7.949 32.315 1.00 93.69 414 ASP A CA 1
ATOM 3231 C C . ASP A 1 414 ? -23.061 -6.602 33.004 1.00 93.69 414 ASP A C 1
ATOM 3233 O O . ASP A 1 414 ? -21.917 -6.286 33.361 1.00 93.69 414 ASP A O 1
ATOM 3237 N N . THR A 1 415 ? -24.050 -5.702 32.984 1.00 93.56 415 THR A N 1
ATOM 3238 C CA . THR A 1 415 ? -23.822 -4.264 33.222 1.00 93.56 415 THR A CA 1
ATOM 3239 C C . THR A 1 415 ? -23.519 -3.918 34.687 1.00 93.56 415 THR A C 1
ATOM 3241 O O . THR A 1 415 ? -22.764 -2.974 34.945 1.00 93.56 415 THR A O 1
ATOM 3244 N N . ASP A 1 416 ? -24.030 -4.682 35.650 1.00 92.69 416 ASP A N 1
ATOM 3245 C CA . ASP A 1 416 ? -23.794 -4.528 37.096 1.00 92.69 416 ASP A CA 1
ATOM 3246 C C . ASP A 1 416 ? -22.840 -5.584 37.688 1.00 92.69 416 ASP A C 1
ATOM 3248 O O . ASP A 1 416 ? -22.360 -5.395 38.811 1.00 92.69 416 ASP A O 1
ATOM 3252 N N . ASN A 1 417 ? -22.405 -6.562 36.880 1.00 94.19 417 ASN A N 1
ATOM 3253 C CA . ASN A 1 417 ? -21.373 -7.568 37.185 1.00 94.19 417 ASN A CA 1
ATOM 3254 C C . ASN A 1 417 ? -21.870 -8.613 38.199 1.00 94.19 417 ASN A C 1
ATOM 3256 O O . ASN A 1 417 ? -21.171 -8.979 39.153 1.00 94.19 417 ASN A O 1
ATOM 3260 N N . ASP A 1 418 ? -23.101 -9.060 37.973 1.00 93.38 418 ASP A N 1
ATOM 3261 C CA . ASP A 1 418 ? -23.880 -9.991 38.782 1.00 93.38 418 ASP A CA 1
ATOM 3262 C C . ASP A 1 418 ? -23.669 -11.464 38.362 1.00 93.38 418 ASP A C 1
ATOM 3264 O O . ASP A 1 418 ? -23.604 -12.347 39.228 1.00 93.38 418 ASP A O 1
ATOM 3268 N N . GLY A 1 419 ? -23.467 -11.716 37.062 1.00 93.56 419 GLY A N 1
ATOM 3269 C CA . GLY A 1 419 ? -23.315 -13.044 36.458 1.00 93.56 419 GLY A CA 1
ATOM 3270 C C . GLY A 1 419 ? -24.434 -13.473 35.493 1.00 93.56 419 GLY A C 1
ATOM 3271 O O . GLY A 1 419 ? -24.294 -14.525 34.855 1.00 93.56 419 GLY A O 1
ATOM 3272 N N . VAL A 1 420 ? -25.507 -12.692 35.372 1.00 94.06 420 VAL A N 1
ATOM 3273 C CA . VAL A 1 420 ? -26.560 -12.756 34.347 1.00 94.06 420 VAL A CA 1
ATOM 3274 C C . VAL A 1 420 ? -26.248 -11.731 33.239 1.00 94.06 420 VAL A C 1
ATOM 3276 O O . VAL A 1 420 ? -25.463 -10.806 33.430 1.00 94.06 420 VAL A O 1
ATOM 3279 N N . THR A 1 421 ? -26.787 -11.932 32.034 1.00 95.81 421 THR A N 1
ATOM 3280 C CA . THR A 1 421 ? -26.581 -11.031 30.886 1.00 95.81 421 THR A CA 1
ATOM 3281 C C . THR A 1 421 ? -27.727 -10.030 30.719 1.00 95.81 421 THR A C 1
ATOM 3283 O O . THR A 1 421 ? -28.867 -10.382 31.011 1.00 95.81 421 THR A O 1
ATOM 3286 N N . ASP A 1 422 ? -27.462 -8.826 30.184 1.00 94.25 422 ASP A N 1
ATOM 3287 C CA . ASP A 1 422 ? -28.442 -7.730 29.967 1.00 94.25 422 ASP A CA 1
ATOM 3288 C C . ASP A 1 422 ? -29.739 -8.182 29.224 1.00 94.25 422 ASP A C 1
ATOM 3290 O O . ASP A 1 422 ? -30.745 -7.468 29.231 1.00 94.25 422 ASP A O 1
ATOM 3294 N N . ASP A 1 423 ? -29.730 -9.315 28.503 1.00 94.88 423 ASP A N 1
ATOM 3295 C CA . ASP A 1 423 ? -30.893 -9.883 27.793 1.00 94.88 423 ASP A CA 1
ATOM 3296 C C . ASP A 1 423 ? -31.760 -10.854 28.625 1.00 94.88 423 ASP A C 1
ATOM 3298 O O . ASP A 1 423 ? -32.884 -11.174 28.220 1.00 94.88 423 ASP A O 1
ATOM 3302 N N . LEU A 1 424 ? -31.241 -11.321 29.763 1.00 94.88 424 LEU A N 1
ATOM 3303 C CA . LEU A 1 424 ? -31.880 -12.244 30.709 1.00 94.88 424 LEU A CA 1
ATOM 3304 C C . LEU A 1 424 ? -32.101 -11.627 32.102 1.00 94.88 424 LEU A C 1
ATOM 3306 O O . LEU A 1 424 ? -32.972 -12.114 32.820 1.00 94.88 424 LEU A O 1
ATOM 3310 N N . ASP A 1 425 ? -31.340 -10.579 32.426 1.00 94.56 425 ASP A N 1
ATOM 3311 C CA . ASP A 1 425 ? -31.410 -9.716 33.611 1.00 94.56 425 ASP A CA 1
ATOM 3312 C C . ASP A 1 425 ? -32.862 -9.352 33.976 1.00 94.56 425 ASP A C 1
ATOM 3314 O O . ASP A 1 425 ? -33.615 -8.767 33.181 1.00 94.56 425 ASP A O 1
ATOM 3318 N N . GLN A 1 426 ? -33.272 -9.743 35.185 1.00 92.81 426 GLN A N 1
ATOM 3319 C CA . GLN A 1 426 ? -34.596 -9.464 35.733 1.00 92.81 426 GLN A CA 1
ATOM 3320 C C . GLN A 1 426 ? -34.653 -8.144 36.522 1.00 92.81 426 GLN A C 1
ATOM 3322 O O . GLN A 1 426 ? -35.758 -7.640 36.762 1.00 92.81 426 GLN A O 1
ATOM 3327 N N . CYS A 1 427 ? -33.509 -7.579 36.918 1.00 93.81 427 CYS A N 1
ATOM 3328 C CA . CYS A 1 427 ? -33.392 -6.553 37.951 1.00 93.81 427 CYS A CA 1
ATOM 3329 C C . CYS A 1 427 ? -32.331 -5.455 37.662 1.00 93.81 427 CYS A C 1
ATOM 3331 O O . CYS A 1 427 ? -31.502 -5.169 38.532 1.00 93.81 427 CYS A O 1
ATOM 3333 N N . PRO A 1 428 ? -32.364 -4.748 36.508 1.00 93.62 428 PRO A N 1
ATOM 3334 C CA . PRO A 1 428 ? -31.181 -4.052 35.994 1.00 93.62 428 PRO A CA 1
ATOM 3335 C C . PRO A 1 428 ? -30.575 -2.995 36.930 1.00 93.62 428 PRO A C 1
ATOM 3337 O O . PRO A 1 428 ? -31.217 -1.997 37.285 1.00 93.62 428 PRO A O 1
ATOM 3340 N N . GLY A 1 429 ? -29.296 -3.173 37.264 1.00 92.88 429 GLY A N 1
ATOM 3341 C CA . GLY A 1 429 ? -28.524 -2.387 38.230 1.00 92.88 429 GLY A CA 1
ATOM 3342 C C . GLY A 1 429 ? -28.306 -3.081 39.584 1.00 92.88 429 GLY A C 1
ATOM 3343 O O . GLY A 1 429 ? -27.756 -2.450 40.495 1.00 92.88 429 GLY A O 1
ATOM 3344 N N . HIS A 1 430 ? -28.759 -4.327 39.740 1.00 93.31 430 HIS A N 1
ATOM 3345 C CA . HIS A 1 430 ? -28.820 -5.089 40.989 1.00 93.31 430 HIS A CA 1
ATOM 3346 C C . HIS A 1 430 ? -28.518 -6.581 40.739 1.00 93.31 430 HIS A C 1
ATOM 3348 O O . HIS A 1 430 ? -28.350 -7.001 39.606 1.00 93.31 430 HIS A O 1
ATOM 3354 N N . ASN A 1 431 ? -28.387 -7.391 41.797 1.00 93.31 431 ASN A N 1
ATOM 3355 C CA . ASN A 1 431 ? -28.003 -8.800 41.658 1.00 93.31 431 ASN A CA 1
ATOM 3356 C C . ASN A 1 431 ? -29.233 -9.722 41.639 1.00 93.31 431 ASN A C 1
ATOM 3358 O O . ASN A 1 431 ? -29.912 -9.847 42.658 1.00 93.31 431 ASN A O 1
ATOM 3362 N N . ASP A 1 432 ? -29.457 -10.409 40.520 1.00 92.38 432 ASP A N 1
ATOM 3363 C CA . ASP A 1 432 ? -30.552 -11.356 40.273 1.00 92.38 432 ASP A CA 1
ATOM 3364 C C . ASP A 1 432 ? -30.496 -12.594 41.189 1.00 92.38 432 ASP A C 1
ATOM 3366 O O . ASP A 1 432 ? -31.482 -13.315 41.338 1.00 92.38 432 ASP A O 1
ATOM 3370 N N . SER A 1 433 ? -29.345 -12.861 41.818 1.00 91.75 433 SER A N 1
ATOM 3371 C CA . SER A 1 433 ? -29.177 -13.950 42.794 1.00 91.75 433 SER A CA 1
ATOM 3372 C C . SER A 1 433 ? -29.413 -13.531 44.255 1.00 91.75 433 SER A C 1
ATOM 3374 O O . SER A 1 433 ? -29.179 -14.347 45.154 1.00 91.75 433 SER A O 1
ATOM 3376 N N . ILE A 1 434 ? -29.848 -12.290 44.514 1.00 91.50 434 ILE A N 1
ATOM 3377 C CA . ILE A 1 434 ? -30.308 -11.835 45.834 1.00 91.50 434 ILE A CA 1
ATOM 3378 C C . ILE A 1 434 ? -31.834 -11.727 45.801 1.00 91.50 434 ILE A C 1
ATOM 3380 O O . ILE A 1 434 ? -32.389 -10.773 45.270 1.00 91.50 434 ILE A O 1
ATOM 3384 N N . ASP A 1 435 ? -32.467 -12.737 46.380 1.00 90.94 435 ASP A N 1
ATOM 3385 C CA . ASP A 1 435 ? -33.908 -12.915 46.540 1.00 90.94 435 ASP A CA 1
ATOM 3386 C C . ASP A 1 435 ? -34.086 -13.448 47.973 1.00 90.94 435 ASP A C 1
ATOM 3388 O O . ASP A 1 435 ? -33.696 -14.586 48.272 1.00 90.94 435 ASP A O 1
ATOM 3392 N N . ALA A 1 436 ? -34.475 -12.565 48.897 1.00 89.31 436 ALA A N 1
ATOM 3393 C CA . ALA A 1 436 ? -34.451 -12.834 50.336 1.00 89.31 436 ALA A CA 1
ATOM 3394 C C . ALA A 1 436 ? -35.645 -13.668 50.827 1.00 89.31 436 ALA A C 1
ATOM 3396 O O . ALA A 1 436 ? -35.473 -14.493 51.730 1.00 89.31 436 ALA A O 1
ATOM 3397 N N . ASP A 1 437 ? -36.819 -13.479 50.220 1.00 86.56 437 ASP A N 1
ATOM 3398 C CA . ASP A 1 437 ? -38.084 -14.130 50.587 1.00 86.56 437 ASP A CA 1
ATOM 3399 C C . ASP A 1 437 ? -38.460 -15.318 49.672 1.00 86.56 437 ASP A C 1
ATOM 3401 O O . ASP A 1 437 ? -39.290 -16.160 50.032 1.00 86.56 437 ASP A O 1
ATOM 3405 N N . ALA A 1 438 ? -37.754 -15.466 48.544 1.00 88.75 438 ALA A N 1
ATOM 3406 C CA . ALA A 1 438 ? -37.923 -16.503 47.532 1.00 88.75 438 ALA A CA 1
ATOM 3407 C C . ALA A 1 438 ? -39.241 -16.425 46.728 1.00 88.75 438 ALA A C 1
ATOM 3409 O O . ALA A 1 438 ? -39.712 -17.458 46.226 1.00 88.75 438 ALA A O 1
ATOM 3410 N N . ASP A 1 439 ? -39.826 -15.230 46.564 1.00 87.25 439 ASP A N 1
ATOM 3411 C CA . ASP A 1 439 ? -40.951 -14.979 45.642 1.00 87.25 439 ASP A CA 1
ATOM 3412 C C . ASP A 1 439 ? -40.542 -15.106 44.154 1.00 87.25 439 ASP A C 1
ATOM 3414 O O . ASP A 1 439 ? -41.351 -15.548 43.322 1.00 87.25 439 ASP A O 1
ATOM 3418 N N . GLY A 1 440 ? -39.271 -14.833 43.831 1.00 88.62 440 GLY A N 1
ATOM 3419 C CA . GLY A 1 440 ? -38.711 -14.878 42.477 1.00 88.62 440 GLY A CA 1
ATOM 3420 C C . GLY A 1 440 ? -38.526 -13.515 41.791 1.00 88.62 440 GLY A C 1
ATOM 3421 O O . GLY A 1 440 ? -38.213 -13.487 40.592 1.00 88.62 440 GLY A O 1
ATOM 3422 N N . ILE A 1 441 ? -38.715 -12.406 42.510 1.00 90.56 441 ILE A N 1
ATOM 3423 C CA . ILE A 1 441 ? -38.318 -11.046 42.129 1.00 90.56 441 ILE A CA 1
ATOM 3424 C C . ILE A 1 441 ? -37.112 -10.631 42.999 1.00 90.56 441 ILE A C 1
ATOM 3426 O O . ILE A 1 441 ? -37.243 -10.580 44.217 1.00 90.56 441 ILE A O 1
ATOM 3430 N N . PRO A 1 442 ? -35.944 -10.295 42.422 1.00 93.31 442 PRO A N 1
ATOM 3431 C CA . PRO A 1 442 ? -34.764 -9.972 43.228 1.00 93.31 442 PRO A CA 1
ATOM 3432 C C . PRO A 1 442 ? -34.898 -8.663 44.037 1.00 93.31 442 PRO A C 1
ATOM 3434 O O . PRO A 1 442 ? -35.463 -7.670 43.563 1.00 93.31 442 PRO A O 1
ATOM 3437 N N . ASP A 1 443 ? -34.288 -8.627 45.230 1.00 89.81 443 ASP A N 1
ATOM 3438 C CA . ASP A 1 443 ? -34.361 -7.560 46.253 1.00 89.81 443 ASP A CA 1
ATOM 3439 C C . ASP A 1 443 ? -34.145 -6.130 45.714 1.00 89.81 443 ASP A C 1
ATOM 3441 O O . ASP A 1 443 ? -34.568 -5.140 46.312 1.00 89.81 443 ASP A O 1
ATOM 3445 N N . GLY A 1 444 ? -33.394 -5.985 44.620 1.00 88.88 444 GLY A N 1
ATOM 3446 C CA . GLY A 1 444 ? -33.038 -4.685 44.054 1.00 88.88 444 GLY A CA 1
ATOM 3447 C C . GLY A 1 444 ? -34.185 -3.947 43.361 1.00 88.88 444 GLY A C 1
ATOM 3448 O O . GLY A 1 444 ? -34.165 -2.717 43.269 1.00 88.88 444 GLY A O 1
ATOM 3449 N N . CYS A 1 445 ? -35.169 -4.697 42.873 1.00 90.75 445 CYS A N 1
ATOM 3450 C CA . CYS A 1 445 ? -36.283 -4.218 42.060 1.00 90.75 445 CYS A CA 1
ATOM 3451 C C . CYS A 1 445 ? -37.648 -4.588 42.653 1.00 90.75 445 CYS A C 1
ATOM 3453 O O . CYS A 1 445 ? -38.656 -4.011 42.227 1.00 90.75 445 CYS A O 1
ATOM 3455 N N . ASP A 1 446 ? -37.689 -5.482 43.642 1.00 90.38 446 ASP A N 1
ATOM 3456 C CA . ASP A 1 446 ? -38.873 -5.678 44.463 1.00 90.38 446 ASP A CA 1
ATOM 3457 C C . ASP A 1 446 ? -39.118 -4.515 45.462 1.00 90.38 446 ASP A C 1
ATOM 3459 O O . ASP A 1 446 ? -38.242 -3.708 45.783 1.00 90.38 446 ASP A O 1
ATOM 3463 N N . LEU A 1 447 ? -40.374 -4.376 45.895 1.00 87.50 447 LEU A N 1
ATOM 3464 C CA . LEU A 1 447 ? -40.880 -3.352 46.813 1.00 87.50 447 LEU A CA 1
ATOM 3465 C C . LEU A 1 447 ? -41.696 -3.941 47.982 1.00 87.50 447 LEU A C 1
ATOM 3467 O O . LEU A 1 447 ? -42.324 -3.177 48.721 1.00 87.50 447 LEU A O 1
ATOM 3471 N N . LEU A 1 448 ? -41.752 -5.267 48.104 1.00 89.81 448 LEU A N 1
ATOM 3472 C CA . LEU A 1 448 ? -42.591 -6.048 49.011 1.00 89.81 448 LEU A CA 1
ATOM 3473 C C . LEU A 1 448 ? -41.805 -7.076 49.856 1.00 89.81 448 LEU A C 1
ATOM 3475 O O . LEU A 1 448 ? -42.449 -7.780 50.625 1.00 89.81 448 LEU A O 1
ATOM 3479 N N . ILE A 1 449 ? -40.469 -7.084 49.761 1.00 90.56 449 ILE A N 1
ATOM 3480 C CA . ILE A 1 449 ? -39.528 -8.012 50.405 1.00 90.56 449 ILE A CA 1
ATOM 3481 C C . ILE A 1 449 ? -39.983 -8.391 51.818 1.00 90.56 449 ILE A C 1
ATOM 3483 O O . ILE A 1 449 ? -40.164 -7.499 52.657 1.00 90.56 449 ILE A O 1
ATOM 3487 N N . ASP A 1 450 ? -40.096 -9.688 52.082 1.00 88.75 450 ASP A N 1
ATOM 3488 C CA . ASP A 1 450 ? -40.721 -10.307 53.262 1.00 88.75 450 ASP A CA 1
ATOM 3489 C C . ASP A 1 450 ? -39.741 -11.318 53.913 1.00 88.75 450 ASP A C 1
ATOM 3491 O O . ASP A 1 450 ? -39.716 -12.503 53.594 1.00 88.75 450 ASP A O 1
ATOM 3495 N N . ASN A 1 451 ? -38.825 -10.833 54.766 1.00 89.19 451 ASN A N 1
ATOM 3496 C CA . ASN A 1 451 ? -37.603 -11.574 55.146 1.00 89.19 451 ASN A CA 1
ATOM 3497 C C . ASN A 1 451 ? -37.830 -12.883 55.935 1.00 89.19 451 ASN A C 1
ATOM 3499 O O . ASN A 1 451 ? -36.892 -13.680 56.063 1.00 89.19 451 ASN A O 1
ATOM 3503 N N . ASP A 1 452 ? -39.011 -13.088 56.513 1.00 87.12 452 ASP A N 1
ATOM 3504 C CA . ASP A 1 452 ? -39.393 -14.293 57.258 1.00 87.12 452 ASP A CA 1
ATOM 3505 C C . ASP A 1 452 ? -40.591 -15.041 56.640 1.00 87.12 452 ASP A C 1
ATOM 3507 O O . ASP A 1 452 ? -40.725 -16.249 56.881 1.00 87.12 452 ASP A O 1
ATOM 3511 N N . GLY A 1 453 ? -41.352 -14.401 55.746 1.00 86.88 453 GLY A N 1
ATOM 3512 C CA . GLY A 1 453 ? -42.341 -15.026 54.870 1.00 86.88 453 GLY A CA 1
ATOM 3513 C C . GLY A 1 453 ? -43.753 -15.069 55.452 1.00 86.88 453 GLY A C 1
ATOM 3514 O O . GLY A 1 453 ? -44.477 -16.041 55.196 1.00 86.88 453 GLY A O 1
ATOM 3515 N N . ASP A 1 454 ? -44.135 -14.079 56.258 1.00 86.19 454 ASP A N 1
ATOM 3516 C CA . ASP A 1 454 ? -45.429 -14.032 56.949 1.00 86.19 454 ASP A CA 1
ATOM 3517 C C . ASP A 1 454 ? -46.566 -13.391 56.116 1.00 86.19 454 ASP A C 1
ATOM 3519 O O . ASP A 1 454 ? -47.753 -13.678 56.325 1.00 86.19 454 ASP A O 1
ATOM 3523 N N . GLY A 1 455 ? -46.218 -12.602 55.094 1.00 87.12 455 GLY A N 1
ATOM 3524 C CA . GLY A 1 455 ? -47.123 -11.830 54.244 1.00 87.12 455 GLY A CA 1
ATOM 3525 C C . GLY A 1 455 ? -47.072 -10.305 54.441 1.00 87.12 455 GLY A C 1
ATOM 3526 O O . GLY A 1 455 ? -47.883 -9.597 53.820 1.00 87.12 455 GLY A O 1
ATOM 3527 N N . VAL A 1 456 ? -46.165 -9.784 55.270 1.00 87.31 456 VAL A N 1
ATOM 3528 C CA . VAL A 1 456 ? -45.973 -8.367 55.600 1.00 87.31 456 VAL A CA 1
ATOM 3529 C C . VAL A 1 456 ? -44.550 -7.928 55.240 1.00 87.31 456 VAL A C 1
ATOM 3531 O O . VAL A 1 456 ? -43.562 -8.279 55.866 1.00 87.31 456 VAL A O 1
ATOM 3534 N N . ASN A 1 457 ? -44.433 -7.063 54.230 1.00 91.00 457 ASN A N 1
ATOM 3535 C CA . ASN A 1 457 ? -43.122 -6.563 53.806 1.00 91.00 457 ASN A CA 1
ATOM 3536 C C . ASN A 1 457 ? -42.357 -5.832 54.927 1.00 91.00 457 ASN A C 1
ATOM 3538 O O . ASN A 1 457 ? -42.952 -5.056 55.680 1.00 91.00 457 ASN A O 1
ATOM 3542 N N . ASN A 1 458 ? -41.025 -5.934 54.884 1.00 87.12 458 ASN A N 1
ATOM 3543 C CA . ASN A 1 458 ? -40.007 -5.323 55.762 1.00 87.12 458 ASN A CA 1
ATOM 3544 C C . ASN A 1 458 ? -40.151 -3.804 56.057 1.00 87.12 458 ASN A C 1
ATOM 3546 O O . ASN A 1 458 ? -39.359 -3.232 56.810 1.00 87.12 458 ASN A O 1
ATOM 3550 N N . THR A 1 459 ? -41.067 -3.083 55.395 1.00 89.38 459 THR A N 1
ATOM 3551 C CA . THR A 1 459 ? -41.329 -1.646 55.636 1.00 89.38 459 THR A CA 1
ATOM 3552 C C . THR A 1 459 ? -42.650 -1.363 56.357 1.00 89.38 459 THR A C 1
ATOM 3554 O O . THR A 1 459 ? -42.908 -0.212 56.728 1.00 89.38 459 THR A O 1
ATOM 3557 N N . ALA A 1 460 ? -43.471 -2.397 56.541 1.00 88.94 460 ALA A N 1
ATOM 3558 C CA . ALA A 1 460 ? -44.721 -2.403 57.293 1.00 88.94 460 ALA A CA 1
ATOM 3559 C C . ALA A 1 460 ? -44.666 -3.346 58.511 1.00 88.94 460 ALA A C 1
ATOM 3561 O O . ALA A 1 460 ? -45.310 -3.021 59.505 1.00 88.94 460 ALA A O 1
ATOM 3562 N N . ASP A 1 461 ? -43.875 -4.419 58.395 1.00 90.38 461 ASP A N 1
ATOM 3563 C CA . ASP A 1 461 ? -43.383 -5.345 59.427 1.00 90.38 461 ASP A CA 1
ATOM 3564 C C . ASP A 1 461 ? -43.149 -4.644 60.779 1.00 90.38 461 ASP A C 1
ATOM 3566 O O . ASP A 1 461 ? -42.432 -3.632 60.869 1.00 90.38 461 ASP A O 1
ATOM 3570 N N . LEU A 1 462 ? -43.813 -5.159 61.819 1.00 90.12 462 LEU A N 1
ATOM 3571 C CA . LEU A 1 462 ? -43.679 -4.718 63.206 1.00 90.12 462 LEU A CA 1
ATOM 3572 C C . LEU A 1 462 ? -42.697 -5.594 64.002 1.00 90.12 462 LEU A C 1
ATOM 3574 O O . LEU A 1 462 ? -42.175 -5.124 65.021 1.00 90.12 462 LEU A O 1
ATOM 3578 N N . CYS A 1 463 ? -42.433 -6.822 63.547 1.00 90.75 463 CYS A N 1
ATOM 3579 C CA . CYS A 1 463 ? -41.852 -7.913 64.323 1.00 90.75 463 CYS A CA 1
ATOM 3580 C C . CYS A 1 463 ? -40.670 -8.666 63.654 1.00 90.75 463 CYS A C 1
ATOM 3582 O O . CYS A 1 463 ? -40.655 -9.900 63.669 1.00 90.75 463 CYS A O 1
ATOM 3584 N N . PRO A 1 464 ? -39.614 -7.990 63.142 1.00 89.94 464 PRO A N 1
ATOM 3585 C CA . PRO A 1 464 ? -38.738 -8.568 62.118 1.00 89.94 464 PRO A CA 1
ATOM 3586 C C . PRO A 1 464 ? -38.065 -9.892 62.519 1.00 89.94 464 PRO A C 1
ATOM 3588 O O . PRO A 1 464 ? -37.182 -9.932 63.389 1.00 89.94 464 PRO A O 1
ATOM 3591 N N . GLY A 1 465 ? -38.423 -10.968 61.820 1.00 88.50 465 GLY A N 1
ATOM 3592 C CA . GLY A 1 465 ? -38.038 -12.353 62.089 1.00 88.50 465 GLY A CA 1
ATOM 3593 C C . GLY A 1 465 ? -39.165 -13.225 62.662 1.00 88.50 465 GLY A C 1
ATOM 3594 O O . GLY A 1 465 ? -38.859 -14.297 63.200 1.00 88.50 465 GLY A O 1
ATOM 3595 N N . SER A 1 466 ? -40.425 -12.778 62.641 1.00 89.88 466 SER A N 1
ATOM 3596 C CA . SER A 1 466 ? -41.604 -13.429 63.234 1.00 89.88 466 SER A CA 1
ATOM 3597 C C . SER A 1 466 ? -42.915 -12.932 62.606 1.00 89.88 466 SER A C 1
ATOM 3599 O O . SER A 1 466 ? -42.977 -11.823 62.105 1.00 89.88 466 SER A O 1
ATOM 3601 N N . ASP A 1 467 ? -43.960 -13.762 62.671 1.00 90.12 467 ASP A N 1
ATOM 3602 C CA . ASP A 1 467 ? -45.263 -13.552 62.012 1.00 90.12 467 ASP A CA 1
ATOM 3603 C C . ASP A 1 467 ? -46.102 -12.454 62.707 1.00 90.12 467 ASP A C 1
ATOM 3605 O O . ASP A 1 467 ? -46.642 -12.680 63.794 1.00 90.12 467 ASP A O 1
ATOM 3609 N N . ASP A 1 468 ? -46.251 -11.291 62.057 1.00 88.38 468 ASP A N 1
ATOM 3610 C CA . ASP A 1 468 ? -47.031 -10.111 62.478 1.00 88.38 468 ASP A CA 1
ATOM 3611 C C . ASP A 1 468 ? -48.523 -10.434 62.714 1.00 88.38 468 ASP A C 1
ATOM 3613 O O . ASP A 1 468 ? -49.262 -9.620 63.275 1.00 88.38 468 ASP A O 1
ATOM 3617 N N . THR A 1 469 ? -49.014 -11.593 62.253 1.00 88.44 469 THR A N 1
ATOM 3618 C CA . THR A 1 469 ? -50.411 -12.021 62.432 1.00 88.44 469 THR A CA 1
ATOM 3619 C C . THR A 1 469 ? -50.644 -12.852 63.695 1.00 88.44 469 THR A C 1
ATOM 3621 O O . THR A 1 469 ? -51.800 -13.169 64.006 1.00 88.44 469 THR A O 1
ATOM 3624 N N . ILE A 1 470 ? -49.580 -13.178 64.437 1.00 89.56 470 ILE A N 1
ATOM 3625 C CA . ILE A 1 470 ? -49.644 -13.828 65.747 1.00 89.56 470 ILE A CA 1
ATOM 3626 C C . ILE A 1 470 ? -49.566 -12.747 66.832 1.00 89.56 470 ILE A C 1
ATOM 3628 O O . ILE A 1 470 ? -48.496 -12.263 67.173 1.00 89.56 470 ILE A O 1
ATOM 3632 N N . ASP A 1 471 ? -50.742 -12.375 67.327 1.00 89.69 471 ASP A N 1
ATOM 3633 C CA . ASP A 1 471 ? -50.997 -11.387 68.379 1.00 89.69 471 ASP A CA 1
ATOM 3634 C C . ASP A 1 471 ? -52.088 -12.008 69.270 1.00 89.69 471 ASP A C 1
ATOM 3636 O O . ASP A 1 471 ? -53.282 -11.975 68.936 1.00 89.69 471 ASP A O 1
ATOM 3640 N N . VAL A 1 472 ? -51.672 -12.755 70.301 1.00 90.44 472 VAL A N 1
ATOM 3641 C CA . VAL A 1 472 ? -52.582 -13.579 71.123 1.00 90.44 472 VAL A CA 1
ATOM 3642 C C . VAL A 1 472 ? -53.408 -12.717 72.082 1.00 90.44 472 VAL A C 1
ATOM 3644 O O . VAL A 1 472 ? -54.642 -12.846 72.119 1.00 90.44 472 VAL A O 1
ATOM 3647 N N . ASP A 1 473 ? -52.744 -11.811 72.799 1.00 87.50 473 ASP A N 1
ATOM 3648 C CA . ASP A 1 473 ? -53.337 -10.924 73.808 1.00 87.50 473 ASP A CA 1
ATOM 3649 C C . ASP A 1 473 ? -53.960 -9.639 73.223 1.00 87.50 473 ASP A C 1
ATOM 3651 O O . ASP A 1 473 ? -54.658 -8.894 73.915 1.00 87.50 473 ASP A O 1
ATOM 3655 N N . GLN A 1 474 ? -53.814 -9.407 71.914 1.00 89.25 474 GLN A N 1
ATOM 3656 C CA . GLN A 1 474 ? -54.461 -8.313 71.185 1.00 89.25 474 GLN A CA 1
ATOM 3657 C C . GLN A 1 474 ? -54.103 -6.910 71.721 1.00 89.25 474 GLN A C 1
ATOM 3659 O O . GLN A 1 474 ? -54.878 -5.960 71.525 1.00 89.25 474 GLN A O 1
ATOM 3664 N N . ASP A 1 475 ? -52.929 -6.758 72.354 1.00 87.44 475 ASP A N 1
ATOM 3665 C CA . ASP A 1 475 ? -52.278 -5.465 72.623 1.00 87.44 475 ASP A CA 1
ATOM 3666 C C . ASP A 1 475 ? -51.986 -4.714 71.308 1.00 87.44 475 ASP A C 1
ATOM 3668 O O . ASP A 1 475 ? -52.239 -3.502 71.195 1.00 87.44 475 ASP A O 1
ATOM 3672 N N . GLY A 1 476 ? -51.546 -5.458 70.286 1.00 87.44 476 GLY A N 1
ATOM 3673 C CA . GLY A 1 476 ? -51.119 -4.943 68.987 1.00 87.44 476 GLY A CA 1
ATOM 3674 C C . GLY A 1 476 ? -49.600 -4.911 68.771 1.00 87.44 476 GLY A C 1
ATOM 3675 O O . GLY A 1 476 ? -49.155 -4.280 67.804 1.00 87.44 476 GLY A O 1
ATOM 3676 N N . VAL A 1 477 ? -48.818 -5.567 69.634 1.00 90.12 477 VAL A N 1
ATOM 3677 C CA . VAL A 1 477 ? -47.440 -6.012 69.365 1.00 90.12 477 VAL A CA 1
ATOM 3678 C C . VAL A 1 477 ? -47.464 -7.534 69.141 1.00 90.12 477 VAL A C 1
ATOM 3680 O O . VAL A 1 477 ? -47.976 -8.239 70.002 1.00 90.12 477 VAL A O 1
ATOM 3683 N N . PRO A 1 478 ? -46.933 -8.069 68.026 1.00 92.44 478 PRO A N 1
ATOM 3684 C CA . PRO A 1 478 ? -46.978 -9.512 67.775 1.00 92.44 478 PRO A CA 1
ATOM 3685 C C . PRO A 1 478 ? -46.059 -10.330 68.708 1.00 92.44 478 PRO A C 1
ATOM 3687 O O . PRO A 1 478 ? -44.958 -9.895 69.060 1.00 92.44 478 PRO A O 1
ATOM 3690 N N . ASP A 1 479 ? -46.475 -11.557 69.044 1.00 89.44 479 ASP A N 1
ATOM 3691 C CA . ASP A 1 479 ? -45.861 -12.465 70.035 1.00 89.44 479 ASP A CA 1
ATOM 3692 C C . ASP A 1 479 ? -44.332 -12.643 69.887 1.00 89.44 479 ASP A C 1
ATOM 3694 O O . ASP A 1 479 ? -43.622 -12.915 70.855 1.00 89.44 479 ASP A O 1
ATOM 3698 N N . GLY A 1 480 ? -43.801 -12.562 68.661 1.00 87.12 480 GLY A N 1
ATOM 3699 C CA . GLY A 1 480 ? -42.382 -12.813 68.370 1.00 87.12 480 GLY A CA 1
ATOM 3700 C C . GLY A 1 480 ? -41.419 -11.709 68.824 1.00 87.12 480 GLY A C 1
ATOM 3701 O O . GLY A 1 480 ? -40.202 -11.921 68.858 1.00 87.12 480 GLY A O 1
ATOM 3702 N N . CYS A 1 481 ? -41.954 -10.537 69.162 1.00 89.38 481 CYS A N 1
ATOM 3703 C CA . CYS A 1 481 ? -41.214 -9.332 69.529 1.00 89.38 481 CYS A CA 1
ATOM 3704 C C . CYS A 1 481 ? -41.819 -8.595 70.731 1.00 89.38 481 CYS A C 1
ATOM 3706 O O . CYS A 1 481 ? -41.242 -7.586 71.151 1.00 89.38 481 CYS A O 1
ATOM 3708 N N . ASP A 1 482 ? -42.923 -9.089 71.294 1.00 89.69 482 ASP A N 1
ATOM 3709 C CA . ASP A 1 482 ? -43.376 -8.661 72.608 1.00 89.69 482 ASP A CA 1
ATOM 3710 C C . ASP A 1 482 ? -42.574 -9.328 73.746 1.00 89.69 482 ASP A C 1
ATOM 3712 O O . ASP A 1 482 ? -42.100 -10.461 73.647 1.00 89.69 482 ASP A O 1
ATOM 3716 N N . ASP A 1 483 ? -42.396 -8.582 74.838 1.00 85.88 483 ASP A N 1
ATOM 3717 C CA . ASP A 1 483 ? -41.725 -9.019 76.067 1.00 85.88 483 ASP A CA 1
ATOM 3718 C C . ASP A 1 483 ? -42.744 -9.483 77.149 1.00 85.88 483 ASP A C 1
ATOM 3720 O O . ASP A 1 483 ? -42.304 -9.896 78.226 1.00 85.88 483 ASP A O 1
ATOM 3724 N N . ILE A 1 484 ? -44.071 -9.349 76.942 1.00 86.19 484 ILE A N 1
ATOM 3725 C CA . ILE A 1 484 ? -45.115 -9.381 77.996 1.00 86.19 484 ILE A CA 1
ATOM 3726 C C . ILE A 1 484 ? -46.429 -10.096 77.562 1.00 86.19 484 ILE A C 1
ATOM 3728 O O . ILE A 1 484 ? -47.493 -9.756 78.071 1.00 86.19 484 ILE A O 1
ATOM 3732 N N . VAL A 1 485 ? -46.357 -11.102 76.681 1.00 89.88 485 VAL A N 1
ATOM 3733 C CA . VAL A 1 485 ? -47.538 -11.820 76.143 1.00 89.88 485 VAL A CA 1
ATOM 3734 C C . VAL A 1 485 ? -48.426 -12.379 77.267 1.00 89.88 485 VAL A C 1
ATOM 3736 O O . VAL A 1 485 ? -47.943 -13.177 78.071 1.00 89.88 485 VAL A O 1
ATOM 3739 N N . ASP A 1 486 ? -49.702 -11.983 77.299 1.00 88.69 486 ASP A N 1
ATOM 3740 C CA . ASP A 1 486 ? -50.710 -12.322 78.329 1.00 88.69 486 ASP A CA 1
ATOM 3741 C C . ASP A 1 486 ? -51.891 -13.117 77.715 1.00 88.69 486 ASP A C 1
ATOM 3743 O O . ASP A 1 486 ? -52.899 -12.562 77.266 1.00 88.69 486 ASP A O 1
ATOM 3747 N N . SER A 1 487 ? -51.771 -14.451 77.649 1.00 89.25 487 SER A N 1
ATOM 3748 C CA . SER A 1 487 ? -52.719 -15.321 76.928 1.00 89.25 487 SER A CA 1
ATOM 3749 C C . SER A 1 487 ? -54.155 -15.341 77.480 1.00 89.25 487 SER A C 1
ATOM 3751 O O . SER A 1 487 ? -55.061 -15.803 76.768 1.00 89.25 487 SER A O 1
ATOM 3753 N N . ASP A 1 488 ? -54.394 -14.914 78.728 1.00 86.75 488 ASP A N 1
ATOM 3754 C CA . ASP A 1 488 ? -55.716 -14.982 79.377 1.00 86.75 488 ASP A CA 1
ATOM 3755 C C . ASP A 1 488 ? -56.290 -13.653 79.910 1.00 86.75 488 ASP A C 1
ATOM 3757 O O . ASP A 1 488 ? -57.495 -13.584 80.199 1.00 86.75 488 ASP A O 1
ATOM 3761 N N . PHE A 1 489 ? -55.528 -12.568 79.740 1.00 87.81 489 PHE A N 1
ATOM 3762 C CA . PHE A 1 489 ? -55.898 -11.160 79.892 1.00 87.81 489 PHE A CA 1
ATOM 3763 C C . PHE A 1 489 ? -56.055 -10.692 81.353 1.00 87.81 489 PHE A C 1
ATOM 3765 O O . PHE A 1 489 ? -56.885 -9.808 81.631 1.00 87.81 489 PHE A O 1
ATOM 3772 N N . ASP A 1 490 ? -55.291 -11.258 82.291 1.00 86.44 490 ASP A N 1
ATOM 3773 C CA . ASP A 1 490 ? -55.345 -10.903 83.717 1.00 86.44 490 ASP A CA 1
ATOM 3774 C C . ASP A 1 490 ? -54.359 -9.786 84.133 1.00 86.44 490 ASP A C 1
ATOM 3776 O O . ASP A 1 490 ? -54.612 -9.047 85.097 1.00 86.44 490 ASP A O 1
ATOM 3780 N N . GLY A 1 491 ? -53.295 -9.570 83.351 1.00 85.94 491 GLY A N 1
ATOM 3781 C CA . GLY A 1 491 ? -52.211 -8.625 83.617 1.00 85.94 491 GLY A CA 1
ATOM 3782 C C . GLY A 1 491 ? -50.883 -9.243 84.084 1.00 85.94 491 GLY A C 1
ATOM 3783 O O . GLY A 1 491 ? -50.001 -8.484 84.515 1.00 85.94 491 GLY A O 1
ATOM 3784 N N . VAL A 1 492 ? -50.728 -10.566 84.009 1.00 87.31 492 VAL A N 1
ATOM 3785 C CA . VAL A 1 492 ? -49.489 -11.337 84.175 1.00 87.31 492 VAL A CA 1
ATOM 3786 C C . VAL A 1 492 ? -49.111 -11.958 82.820 1.00 87.31 492 VAL A C 1
ATOM 3788 O O . VAL A 1 492 ? -49.965 -12.388 82.061 1.00 87.31 492 VAL A O 1
ATOM 3791 N N . ALA A 1 493 ? -47.821 -11.979 82.479 1.00 89.31 493 ALA A N 1
ATOM 3792 C CA . ALA A 1 493 ? -47.364 -12.572 81.218 1.00 89.31 493 ALA A CA 1
ATOM 3793 C C . ALA A 1 493 ? -47.164 -14.091 81.348 1.00 89.31 493 ALA A C 1
ATOM 3795 O O . ALA A 1 493 ? -46.649 -14.539 82.374 1.00 89.31 493 ALA A O 1
ATOM 3796 N N . ASP A 1 494 ? -47.394 -14.850 80.270 1.00 87.62 494 ASP A N 1
ATOM 3797 C CA . ASP A 1 494 ? -47.238 -16.315 80.124 1.00 87.62 494 ASP A CA 1
ATOM 3798 C C . ASP A 1 494 ? -45.916 -16.901 80.683 1.00 87.62 494 ASP A C 1
ATOM 3800 O O . ASP A 1 494 ? -45.788 -18.106 80.923 1.00 87.62 494 ASP A O 1
ATOM 3804 N N . ALA A 1 495 ? -44.875 -16.073 80.820 1.00 87.75 495 ALA A N 1
ATOM 3805 C CA . ALA A 1 495 ? -43.557 -16.452 81.334 1.00 87.75 495 ALA A CA 1
ATOM 3806 C C . ALA A 1 495 ? -43.423 -16.365 82.871 1.00 87.75 495 ALA A C 1
ATOM 3808 O O . ALA A 1 495 ? -42.523 -16.993 83.444 1.00 87.75 495 ALA A O 1
ATOM 3809 N N . GLU A 1 496 ? -44.290 -15.586 83.518 1.00 88.88 496 GLU A N 1
ATOM 3810 C CA . GLU A 1 496 ? -44.349 -15.330 84.962 1.00 88.88 496 GLU A CA 1
ATOM 3811 C C . GLU A 1 496 ? -45.642 -15.853 85.626 1.00 88.88 496 GLU A C 1
ATOM 3813 O O . GLU A 1 496 ? -45.626 -16.065 86.837 1.00 88.88 496 GLU A O 1
ATOM 3818 N N . ASP A 1 497 ? -46.687 -16.075 84.827 1.00 89.00 497 ASP A N 1
ATOM 3819 C CA . ASP A 1 497 ? -48.006 -16.665 85.109 1.00 89.00 497 ASP A CA 1
ATOM 3820 C C . ASP A 1 497 ? -47.950 -17.957 85.968 1.00 89.00 497 ASP A C 1
ATOM 3822 O O . ASP A 1 497 ? -47.182 -18.892 85.688 1.00 89.00 497 ASP A O 1
ATOM 3826 N N . GLU A 1 498 ? -48.759 -18.009 87.038 1.00 89.12 498 GLU A N 1
ATOM 3827 C CA . GLU A 1 498 ? -48.883 -19.163 87.936 1.00 89.12 498 GLU A CA 1
ATOM 3828 C C . GLU A 1 498 ? -50.028 -20.146 87.554 1.00 89.12 498 GLU A C 1
ATOM 3830 O O . GLU A 1 498 ? -50.005 -21.289 88.040 1.00 89.12 498 GLU A O 1
ATOM 3835 N N . CYS A 1 499 ? -50.973 -19.789 86.662 1.00 90.12 499 CYS A N 1
ATOM 3836 C CA . CYS A 1 499 ? -52.191 -20.565 86.359 1.00 90.12 499 CYS A CA 1
ATOM 3837 C C . CYS A 1 499 ? -52.730 -20.661 84.890 1.00 90.12 499 CYS A C 1
ATOM 3839 O O . CYS A 1 499 ? -53.729 -21.348 84.668 1.00 90.12 499 CYS A O 1
ATOM 3841 N N . MET A 1 500 ? -52.069 -20.142 83.853 1.00 89.00 500 MET A N 1
ATOM 3842 C CA . MET A 1 500 ? -52.283 -20.401 82.408 1.00 89.00 500 MET A CA 1
ATOM 3843 C C . MET A 1 500 ? -53.738 -20.681 81.967 1.00 89.00 500 MET A C 1
ATOM 3845 O O . MET A 1 500 ? -54.125 -21.827 81.676 1.00 89.00 500 MET A O 1
ATOM 3849 N N . GLY A 1 501 ? -54.535 -19.622 81.841 1.00 88.19 501 GLY A N 1
ATOM 3850 C CA . GLY A 1 501 ? -55.937 -19.636 81.412 1.00 88.19 501 GLY A CA 1
ATOM 3851 C C . GLY A 1 501 ? -56.928 -19.072 82.441 1.00 88.19 501 GLY A C 1
ATOM 3852 O O . GLY A 1 501 ? -58.139 -19.227 82.228 1.00 88.19 501 GLY A O 1
ATOM 3853 N N . TYR A 1 502 ? -56.442 -18.498 83.548 1.00 89.06 502 TYR A N 1
ATOM 3854 C CA . TYR A 1 502 ? -57.216 -18.034 84.699 1.00 89.06 502 TYR A CA 1
ATOM 3855 C C . TYR A 1 502 ? -56.469 -16.950 85.502 1.00 89.06 502 TYR A C 1
ATOM 3857 O O . TYR A 1 502 ? -55.344 -17.175 85.923 1.00 89.06 502 TYR A O 1
ATOM 3865 N N . ASP A 1 503 ? -57.183 -15.869 85.833 1.00 88.69 503 ASP A N 1
ATOM 3866 C CA . ASP A 1 503 ? -56.733 -14.702 86.618 1.00 88.69 503 ASP A CA 1
ATOM 3867 C C . ASP A 1 503 ? -56.020 -15.063 87.944 1.00 88.69 503 ASP A C 1
ATOM 3869 O O . ASP A 1 503 ? -56.670 -15.454 88.922 1.00 88.69 503 ASP A O 1
ATOM 3873 N N . ASP A 1 504 ? -54.694 -14.859 87.984 1.00 88.06 504 ASP A N 1
ATOM 3874 C CA . ASP A 1 504 ? -53.774 -15.101 89.110 1.00 88.06 504 ASP A CA 1
ATOM 3875 C C . ASP A 1 504 ? -54.127 -14.256 90.352 1.00 88.06 504 ASP A C 1
ATOM 3877 O O . ASP A 1 504 ? -53.642 -14.509 91.460 1.00 88.06 504 ASP A O 1
ATOM 3881 N N . THR A 1 505 ? -54.980 -13.231 90.215 1.00 87.19 505 THR A N 1
ATOM 3882 C CA . THR A 1 505 ? -55.453 -12.428 91.354 1.00 87.19 505 THR A CA 1
ATOM 3883 C C . THR A 1 505 ? -56.647 -13.050 92.086 1.00 87.19 505 THR A C 1
ATOM 3885 O O . THR A 1 505 ? -57.065 -12.521 93.126 1.00 87.19 505 THR A O 1
ATOM 3888 N N . ILE A 1 506 ? -57.179 -14.174 91.588 1.00 87.88 506 ILE A N 1
ATOM 3889 C CA . ILE A 1 506 ? -58.275 -14.933 92.200 1.00 87.88 506 ILE A CA 1
ATOM 3890 C C . ILE A 1 506 ? -57.716 -16.106 93.021 1.00 87.88 506 ILE A C 1
ATOM 3892 O O . ILE A 1 506 ? -57.524 -17.214 92.531 1.00 87.88 506 ILE A O 1
ATOM 3896 N N . ASP A 1 507 ? -57.506 -15.826 94.304 1.00 88.62 507 ASP A N 1
ATOM 3897 C CA . ASP A 1 507 ? -57.223 -16.782 95.380 1.00 88.62 507 ASP A CA 1
ATOM 3898 C C . ASP A 1 507 ? -58.232 -16.483 96.505 1.00 88.62 507 ASP A C 1
ATOM 3900 O O . ASP A 1 507 ? -58.127 -15.465 97.206 1.00 88.62 507 ASP A O 1
ATOM 3904 N N . VAL A 1 508 ? -59.304 -17.281 96.586 1.00 88.88 508 VAL A N 1
ATOM 3905 C CA . VAL A 1 508 ? -60.443 -17.012 97.482 1.00 88.88 508 VAL A CA 1
ATOM 3906 C C . VAL A 1 508 ? -60.133 -17.382 98.936 1.00 88.88 508 VAL A C 1
ATOM 3908 O O . VAL A 1 508 ? -60.397 -16.576 99.841 1.00 88.88 508 VAL A O 1
ATOM 3911 N N . ASP A 1 509 ? -59.553 -18.559 99.172 1.00 86.38 509 ASP A N 1
ATOM 3912 C CA . ASP A 1 509 ? -59.298 -19.093 100.517 1.00 86.38 509 ASP A CA 1
ATOM 3913 C C . ASP A 1 509 ? -57.942 -18.660 101.120 1.00 86.38 509 ASP A C 1
ATOM 3915 O O . ASP A 1 509 ? -57.759 -18.700 102.343 1.00 86.38 509 ASP A O 1
ATOM 3919 N N . GLN A 1 510 ? -57.048 -18.100 100.296 1.00 87.25 510 GLN A N 1
ATOM 3920 C CA . GLN A 1 510 ? -55.711 -17.612 100.648 1.00 87.25 510 GLN A CA 1
ATOM 3921 C C . GLN A 1 510 ? -54.719 -18.720 101.059 1.00 87.25 510 GLN A C 1
ATOM 3923 O O . GLN A 1 510 ? -53.791 -18.471 101.845 1.00 87.25 510 GLN A O 1
ATOM 3928 N N . ASP A 1 511 ? -54.882 -19.930 100.510 1.00 87.19 511 ASP A N 1
ATOM 3929 C CA . ASP A 1 511 ? -53.886 -21.016 100.492 1.00 87.19 511 ASP A CA 1
ATOM 3930 C C . ASP A 1 511 ? -52.611 -20.626 99.710 1.00 87.19 511 ASP A C 1
ATOM 3932 O O . ASP A 1 511 ? -51.494 -20.963 100.133 1.00 87.19 511 ASP A O 1
ATOM 3936 N N . GLY A 1 512 ? -52.764 -19.829 98.644 1.00 87.19 512 GLY A N 1
ATOM 3937 C CA . GLY A 1 512 ? -51.689 -19.445 97.727 1.00 87.19 512 GLY A CA 1
ATOM 3938 C C . GLY A 1 512 ? -51.580 -20.321 96.474 1.00 87.19 512 GLY A C 1
ATOM 3939 O O . GLY A 1 512 ? -50.483 -20.437 95.922 1.00 87.19 512 GLY A O 1
ATOM 3940 N N . ILE A 1 513 ? -52.684 -20.934 96.041 1.00 88.31 513 ILE A N 1
ATOM 3941 C CA . ILE A 1 513 ? -52.875 -21.519 94.709 1.00 88.31 513 ILE A CA 1
ATOM 3942 C C . ILE A 1 513 ? -54.104 -20.844 94.088 1.00 88.31 513 ILE A C 1
ATOM 3944 O O . ILE A 1 513 ? -55.160 -20.778 94.705 1.00 88.31 513 ILE A O 1
ATOM 3948 N N . VAL A 1 514 ? -53.967 -20.366 92.854 1.00 90.31 514 VAL A N 1
ATOM 3949 C CA . VAL A 1 514 ? -55.020 -19.659 92.107 1.00 90.31 514 VAL A CA 1
ATOM 3950 C C . VAL A 1 514 ? -56.233 -20.567 91.859 1.00 90.31 514 VAL A C 1
ATOM 3952 O O . VAL A 1 514 ? -56.071 -21.706 91.407 1.00 90.31 514 VAL A O 1
ATOM 3955 N N . ASP A 1 515 ? -57.448 -20.049 92.083 1.00 87.69 515 ASP A N 1
ATOM 3956 C CA . ASP A 1 515 ? -58.747 -20.749 91.994 1.00 87.69 515 ASP A CA 1
ATOM 3957 C C . ASP A 1 515 ? -58.921 -21.584 90.705 1.00 87.69 515 ASP A C 1
ATOM 3959 O O . ASP A 1 515 ? -59.584 -22.622 90.701 1.00 87.69 515 ASP A O 1
ATOM 3963 N N . GLY A 1 516 ? -58.357 -21.126 89.581 1.00 85.75 516 GLY A N 1
ATOM 3964 C CA . GLY A 1 516 ? -58.435 -21.810 88.284 1.00 85.75 516 GLY A CA 1
ATOM 3965 C C . GLY A 1 516 ? -57.639 -23.119 88.199 1.00 85.75 516 GLY A C 1
ATOM 3966 O O . GLY A 1 516 ? -57.971 -24.006 87.402 1.00 85.75 516 GLY A O 1
ATOM 3967 N N . CYS A 1 517 ? -56.612 -23.248 89.040 1.00 88.88 517 CYS A N 1
ATOM 3968 C CA . CYS A 1 517 ? -55.670 -24.362 89.088 1.00 88.88 517 CYS A CA 1
ATOM 3969 C C . CYS A 1 517 ? -55.786 -25.183 90.371 1.00 88.88 517 CYS A C 1
ATOM 3971 O O . CYS A 1 517 ? -55.371 -26.351 90.387 1.00 88.88 517 CYS A O 1
ATOM 3973 N N . ASP A 1 518 ? -56.362 -24.607 91.424 1.00 89.06 518 ASP A N 1
ATOM 3974 C CA . ASP A 1 518 ? -56.749 -25.351 92.607 1.00 89.06 518 ASP A CA 1
ATOM 3975 C C . ASP A 1 518 ? -57.985 -26.255 92.363 1.00 89.06 518 ASP A C 1
ATOM 3977 O O . ASP A 1 518 ? -58.702 -26.186 91.362 1.00 89.06 518 ASP A O 1
ATOM 3981 N N . THR A 1 519 ? -58.181 -27.222 93.260 1.00 86.56 519 THR A N 1
ATOM 3982 C CA . THR A 1 519 ? -59.261 -28.215 93.230 1.00 86.56 519 THR A CA 1
ATOM 3983 C C . THR A 1 519 ? -59.906 -28.458 94.606 1.00 86.56 519 THR A C 1
ATOM 3985 O O . THR A 1 519 ? -60.663 -29.423 94.757 1.00 86.56 519 THR A O 1
ATOM 3988 N N . ILE A 1 520 ? -59.572 -27.640 95.610 1.00 86.56 520 ILE A N 1
ATOM 3989 C CA . ILE A 1 520 ? -59.844 -27.796 97.048 1.00 86.56 520 ILE A CA 1
ATOM 3990 C C . ILE A 1 520 ? -60.217 -26.440 97.721 1.00 86.56 520 ILE A C 1
ATOM 3992 O O . ILE A 1 520 ? -60.146 -26.346 98.939 1.00 86.56 520 ILE A O 1
ATOM 3996 N N . ILE A 1 521 ? -60.679 -25.447 96.947 1.00 87.94 521 ILE A N 1
ATOM 3997 C CA . ILE A 1 521 ? -61.141 -24.118 97.404 1.00 87.94 521 ILE A CA 1
ATOM 3998 C C . ILE A 1 521 ? -62.041 -24.210 98.649 1.00 87.94 521 ILE A C 1
ATOM 4000 O O . ILE A 1 521 ? -63.046 -24.926 98.619 1.00 87.94 521 ILE A O 1
ATOM 4004 N N . ASP A 1 522 ? -61.690 -23.469 99.702 1.00 87.12 522 ASP A N 1
ATOM 4005 C CA . ASP A 1 522 ? -62.381 -23.344 100.999 1.00 87.12 522 ASP A CA 1
ATOM 4006 C C . ASP A 1 522 ? -62.928 -21.908 101.202 1.00 87.12 522 ASP A C 1
ATOM 4008 O O . ASP A 1 522 ? -62.324 -21.061 101.864 1.00 87.12 522 ASP A O 1
ATOM 4012 N N . SER A 1 523 ? -64.081 -21.601 100.590 1.00 87.56 523 SER A N 1
ATOM 4013 C CA . SER A 1 523 ? -64.638 -20.236 100.494 1.00 87.56 523 SER A CA 1
ATOM 4014 C C . SER A 1 523 ? -65.020 -19.574 101.829 1.00 87.56 523 SER A C 1
ATOM 4016 O O . SER A 1 523 ? -65.247 -18.357 101.863 1.00 87.56 523 SER A O 1
ATOM 4018 N N . ASP A 1 524 ? -65.160 -20.343 102.912 1.00 83.69 524 ASP A N 1
ATOM 4019 C CA . ASP A 1 524 ? -65.591 -19.868 104.237 1.00 83.69 524 ASP A CA 1
ATOM 4020 C C . ASP A 1 524 ? -64.471 -19.955 105.302 1.00 83.69 524 ASP A C 1
ATOM 4022 O O . ASP A 1 524 ? -64.421 -19.107 106.207 1.00 83.69 524 ASP A O 1
ATOM 4026 N N . GLY A 1 525 ? -63.503 -20.861 105.120 1.00 84.88 525 GLY A N 1
ATOM 4027 C CA . GLY A 1 525 ? -62.284 -20.982 105.914 1.00 84.88 525 GLY A CA 1
ATOM 4028 C C . GLY A 1 525 ? -62.384 -21.924 107.118 1.00 84.88 525 GLY A C 1
ATOM 4029 O O . GLY A 1 525 ? -61.602 -21.762 108.068 1.00 84.88 525 GLY A O 1
ATOM 4030 N N . ASP A 1 526 ? -63.331 -22.867 107.135 1.00 84.81 526 ASP A N 1
ATOM 4031 C CA . ASP A 1 526 ? -63.492 -23.846 108.219 1.00 84.81 526 ASP A CA 1
ATOM 4032 C C . ASP A 1 526 ? -62.586 -25.092 108.108 1.00 84.81 526 ASP A C 1
ATOM 4034 O O . ASP A 1 526 ? -62.350 -25.784 109.110 1.00 84.81 526 ASP A O 1
ATOM 4038 N N . GLY A 1 527 ? -62.017 -25.357 106.927 1.00 84.50 527 GLY A N 1
ATOM 4039 C CA . GLY A 1 527 ? -61.232 -26.549 106.604 1.00 84.50 527 GLY A CA 1
ATOM 4040 C C . GLY A 1 527 ? -61.960 -27.614 105.765 1.00 84.50 527 GLY A C 1
ATOM 4041 O O . GLY A 1 527 ? -61.437 -28.734 105.649 1.00 84.50 527 GLY A O 1
ATOM 4042 N N . VAL A 1 528 ? -63.135 -27.313 105.205 1.00 85.75 528 VAL A N 1
ATOM 4043 C CA . VAL A 1 528 ? -63.971 -28.184 104.364 1.00 85.75 528 VAL A CA 1
ATOM 4044 C C . VAL A 1 528 ? -64.283 -27.494 103.031 1.00 85.75 528 VAL A C 1
ATOM 4046 O O . VAL A 1 528 ? -65.302 -26.840 102.865 1.00 85.75 528 VAL A O 1
ATOM 4049 N N . ALA A 1 529 ? -63.430 -27.738 102.036 1.00 87.75 529 ALA A N 1
ATO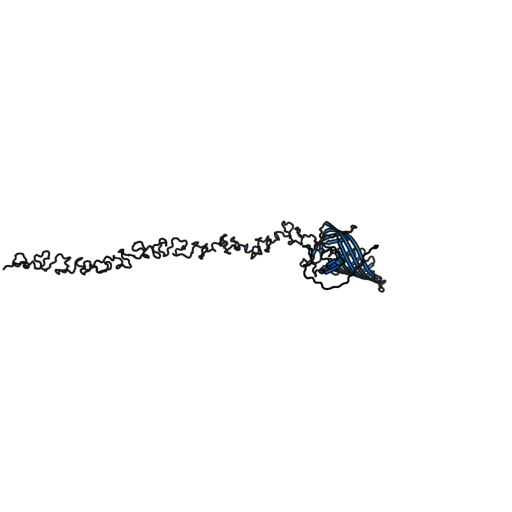M 4050 C CA . ALA A 1 529 ? -63.577 -27.211 100.678 1.00 87.75 529 ALA A CA 1
ATOM 4051 C C . ALA A 1 529 ? -65.005 -27.297 100.092 1.00 87.75 529 ALA A C 1
ATOM 4053 O O . ALA A 1 529 ? -65.644 -28.350 100.194 1.00 87.75 529 ALA A O 1
ATOM 4054 N N . ASP A 1 530 ? -65.432 -26.270 99.345 1.00 85.19 530 ASP A N 1
ATOM 4055 C CA . ASP A 1 530 ? -66.758 -26.049 98.727 1.00 85.19 530 ASP A CA 1
ATOM 4056 C C . ASP A 1 530 ? -67.375 -27.297 98.065 1.00 85.19 530 ASP A C 1
ATOM 4058 O O . ASP A 1 530 ? -68.586 -27.526 98.051 1.00 85.19 530 ASP A O 1
ATOM 4062 N N . SER A 1 531 ? -66.530 -28.141 97.467 1.00 86.06 531 SER A N 1
ATOM 4063 C CA . SER A 1 531 ? -66.956 -29.373 96.789 1.00 86.06 531 SER A CA 1
ATOM 4064 C C . SER A 1 531 ? -67.387 -30.511 97.735 1.00 86.06 531 SER A C 1
ATOM 4066 O O . SER A 1 531 ? -67.914 -31.532 97.269 1.00 86.06 531 SER A O 1
ATOM 4068 N N . PHE A 1 532 ? -67.184 -30.336 99.043 1.00 86.38 532 PHE A N 1
ATOM 4069 C CA . PHE A 1 532 ? -67.491 -31.273 100.123 1.00 86.38 532 PHE A CA 1
ATOM 4070 C C . PHE A 1 532 ? -68.375 -30.691 101.241 1.00 86.38 532 PHE A C 1
ATOM 4072 O O . PHE A 1 532 ? -68.893 -31.505 102.010 1.00 86.38 532 PHE A O 1
ATOM 4079 N N . GLU A 1 533 ? -68.583 -29.368 101.302 1.00 87.06 533 GLU A N 1
ATOM 4080 C CA . GLU A 1 533 ? -69.465 -28.689 102.271 1.00 87.06 533 GLU A CA 1
ATOM 4081 C C . GLU A 1 533 ? -70.845 -29.363 102.415 1.00 87.06 533 GLU A C 1
ATOM 4083 O O . GLU A 1 533 ? -71.523 -29.713 101.435 1.00 87.06 533 GLU A O 1
ATOM 4088 N N . VAL A 1 534 ? -71.320 -29.469 103.657 1.00 86.44 534 VAL A N 1
ATOM 4089 C CA . VAL A 1 534 ? -72.717 -29.765 103.997 1.00 86.44 534 VAL A CA 1
ATOM 4090 C C . VAL A 1 534 ? -73.536 -28.471 104.106 1.00 86.44 534 VAL A C 1
ATOM 4092 O O . VAL A 1 534 ? -74.733 -28.487 103.791 1.00 86.44 534 VAL A O 1
ATOM 4095 N N . CYS A 1 535 ? -72.907 -27.359 104.502 1.00 85.88 535 CYS A N 1
ATOM 4096 C CA . CYS A 1 535 ? -73.572 -26.139 104.960 1.00 85.88 535 CYS A CA 1
ATOM 4097 C C . CYS A 1 535 ? -73.098 -24.826 104.274 1.00 85.88 535 CYS A C 1
ATOM 4099 O O . CYS A 1 535 ? -72.715 -23.893 104.973 1.00 85.88 535 CYS A O 1
ATOM 4101 N N . PRO A 1 536 ? -73.173 -24.684 102.930 1.00 85.75 536 PRO A N 1
ATOM 4102 C CA . PRO A 1 536 ? -72.352 -23.721 102.191 1.00 85.75 536 PRO A CA 1
ATOM 4103 C C . PRO A 1 536 ? -72.247 -22.283 102.717 1.00 85.75 536 PRO A C 1
ATOM 4105 O O . PRO A 1 536 ? -73.252 -21.559 102.776 1.00 85.75 536 PRO A O 1
ATOM 4108 N N . GLY A 1 537 ? -71.015 -21.866 103.025 1.00 83.62 537 GLY A N 1
ATOM 4109 C CA . GLY A 1 537 ? -70.666 -20.569 103.611 1.00 83.62 537 GLY A CA 1
ATOM 4110 C C . GLY A 1 537 ? -70.830 -20.473 105.136 1.00 83.62 537 GLY A C 1
ATOM 4111 O O . GLY A 1 537 ? -71.023 -19.357 105.639 1.00 83.62 537 GLY A O 1
ATOM 4112 N N . TYR A 1 538 ? -70.835 -21.612 105.841 1.00 84.69 538 TYR A N 1
ATOM 4113 C CA . TYR A 1 538 ? -70.879 -21.705 107.304 1.00 84.69 538 TYR A CA 1
ATOM 4114 C C . TYR A 1 538 ? -70.177 -22.973 107.840 1.00 84.69 538 TYR A C 1
ATOM 4116 O O . TYR A 1 538 ? -70.692 -24.066 107.623 1.00 84.69 538 TYR A O 1
ATOM 4124 N N . ASP A 1 539 ? -69.123 -22.801 108.649 1.00 85.19 539 ASP A N 1
ATOM 4125 C CA . ASP A 1 539 ? -68.404 -23.835 109.438 1.00 85.19 539 ASP A CA 1
ATOM 4126 C C . ASP A 1 539 ? -69.205 -25.127 109.742 1.00 85.19 539 ASP A C 1
ATOM 4128 O O . ASP A 1 539 ? -70.006 -25.205 110.687 1.00 85.19 539 ASP A O 1
ATOM 4132 N N . ASP A 1 540 ? -68.920 -26.167 108.950 1.00 85.44 540 ASP A N 1
ATOM 4133 C CA . ASP A 1 540 ? -69.505 -27.513 108.967 1.00 85.44 540 ASP A CA 1
ATOM 4134 C C . ASP A 1 540 ? -69.202 -28.256 110.289 1.00 85.44 540 ASP A C 1
ATOM 4136 O O . ASP A 1 540 ? -69.819 -29.280 110.601 1.00 85.44 540 ASP A O 1
ATOM 4140 N N . ASN A 1 541 ? -68.245 -27.766 111.087 1.00 84.31 541 ASN A N 1
ATOM 4141 C CA . ASN A 1 541 ? -67.838 -28.361 112.361 1.00 84.31 541 ASN A CA 1
ATOM 4142 C C . ASN A 1 541 ? -68.667 -27.848 113.554 1.00 84.31 541 ASN A C 1
ATOM 4144 O O . ASN A 1 541 ? -68.510 -28.369 114.668 1.00 84.31 541 ASN A O 1
ATOM 4148 N N . VAL A 1 542 ? -69.529 -26.842 113.357 1.00 85.25 542 VAL A N 1
ATOM 4149 C CA . VAL A 1 542 ? -70.423 -26.314 114.398 1.00 85.25 542 VAL A CA 1
ATOM 4150 C C . VAL A 1 542 ? -71.762 -27.046 114.356 1.00 85.25 542 VAL A C 1
ATOM 4152 O O . VAL A 1 542 ? -72.641 -26.708 113.578 1.00 85.25 542 VAL A O 1
ATOM 4155 N N . ASP A 1 543 ? -71.913 -28.033 115.234 1.00 85.38 543 ASP A N 1
ATOM 4156 C CA . ASP A 1 543 ? -73.155 -28.770 115.504 1.00 85.38 543 ASP A CA 1
ATOM 4157 C C . ASP A 1 543 ? -73.336 -28.799 117.036 1.00 85.38 543 ASP A C 1
ATOM 4159 O O . ASP A 1 543 ? -72.584 -29.479 117.748 1.00 85.38 543 ASP A O 1
ATOM 4163 N N . ILE A 1 544 ? -74.235 -27.956 117.564 1.00 84.31 544 ILE A N 1
ATOM 4164 C CA . ILE A 1 544 ? -74.388 -27.733 119.014 1.00 84.31 544 ILE A CA 1
ATOM 4165 C C . ILE A 1 544 ? -75.203 -28.831 119.708 1.00 84.31 544 ILE A C 1
ATOM 4167 O O . ILE A 1 544 ? -74.866 -29.198 120.840 1.00 84.31 544 ILE A O 1
ATOM 4171 N N . ASP A 1 545 ? -76.251 -29.355 119.069 1.00 80.81 545 ASP A N 1
ATOM 4172 C CA . ASP A 1 545 ? -77.148 -30.359 119.664 1.00 80.81 545 ASP A CA 1
ATOM 4173 C C . ASP A 1 545 ? -76.807 -31.816 119.293 1.00 80.81 545 ASP A C 1
ATOM 4175 O O . ASP A 1 545 ? -77.284 -32.755 119.945 1.00 80.81 545 ASP A O 1
ATOM 4179 N N . ALA A 1 546 ? -75.889 -32.001 118.338 1.00 83.00 546 ALA A N 1
ATOM 4180 C CA . ALA A 1 546 ? -75.411 -33.273 117.808 1.00 83.00 546 ALA A CA 1
ATOM 4181 C C . ALA A 1 546 ? -76.472 -34.095 117.042 1.00 83.00 546 ALA A C 1
ATOM 4183 O O . ALA A 1 546 ? -76.393 -35.333 117.012 1.00 83.00 546 ALA A O 1
ATOM 4184 N N . ASP A 1 547 ? -77.438 -33.426 116.398 1.00 83.00 547 ASP A N 1
ATOM 4185 C CA . ASP A 1 547 ? -78.345 -33.980 115.376 1.00 83.00 547 ASP A CA 1
ATOM 4186 C C . ASP A 1 547 ? -77.578 -34.571 114.170 1.00 83.00 547 ASP A C 1
ATOM 4188 O O . ASP A 1 547 ? -77.982 -35.608 113.620 1.00 83.00 547 ASP A O 1
ATOM 4192 N N . GLY A 1 548 ? -76.420 -33.992 113.827 1.00 83.69 548 GLY A N 1
ATOM 4193 C CA . GLY A 1 548 ? -75.612 -34.353 112.660 1.00 83.69 548 GLY A CA 1
ATOM 4194 C C . GLY A 1 548 ? -75.784 -33.413 111.463 1.00 83.69 548 GLY A C 1
ATOM 4195 O O . GLY A 1 548 ? -75.535 -33.836 110.327 1.00 83.69 548 GLY A O 1
ATOM 4196 N N . LYS A 1 549 ? -76.215 -32.172 111.706 1.00 86.44 549 LYS A N 1
ATOM 4197 C CA . LYS A 1 549 ? -76.417 -31.109 110.719 1.00 86.44 549 LYS A CA 1
ATOM 4198 C C . LYS A 1 549 ? -75.850 -29.791 111.278 1.00 86.44 549 LYS A C 1
ATOM 4200 O O . LYS A 1 549 ? -76.229 -29.434 112.388 1.00 86.44 549 LYS A O 1
ATOM 4205 N N . PRO A 1 550 ? -75.000 -29.049 110.543 1.00 88.56 550 PRO A N 1
ATOM 4206 C CA . PRO A 1 550 ? -74.355 -27.870 111.118 1.00 88.56 550 PRO A CA 1
ATOM 4207 C C . PRO A 1 550 ? -75.320 -26.699 111.379 1.00 88.56 550 PRO A C 1
ATOM 4209 O O . PRO A 1 550 ? -76.221 -26.416 110.580 1.00 88.56 550 PRO A O 1
ATOM 4212 N N . ASP A 1 551 ? -75.089 -25.989 112.486 1.00 84.69 551 ASP A N 1
ATOM 4213 C CA . ASP A 1 551 ? -75.871 -24.862 113.014 1.00 84.69 551 ASP A CA 1
ATOM 4214 C C . ASP A 1 551 ? -76.149 -23.778 111.957 1.00 84.69 551 ASP A C 1
ATOM 4216 O O . ASP A 1 551 ? -77.229 -23.188 111.939 1.00 84.69 551 ASP A O 1
ATOM 4220 N N . GLY A 1 552 ? -75.186 -23.502 111.066 1.00 82.25 552 GLY A N 1
ATOM 4221 C CA . GLY A 1 552 ? -75.283 -22.446 110.047 1.00 82.25 552 GLY A CA 1
ATOM 4222 C C . GLY A 1 552 ? -76.454 -22.615 109.071 1.00 82.25 552 GLY A C 1
ATOM 4223 O O . GLY A 1 552 ? -76.959 -21.639 108.510 1.00 82.25 552 GLY A O 1
ATOM 4224 N N . CYS A 1 553 ? -76.933 -23.849 108.923 1.00 84.81 553 CYS A N 1
ATOM 4225 C CA . CYS A 1 553 ? -78.042 -24.239 108.066 1.00 84.81 553 CYS A CA 1
ATOM 4226 C C . CYS A 1 553 ? -79.131 -25.009 108.831 1.00 84.81 553 CYS A C 1
ATOM 4228 O O . CYS A 1 553 ? -80.042 -25.551 108.185 1.00 84.81 553 CYS A O 1
ATOM 4230 N N . ASP A 1 554 ? -79.092 -25.048 110.173 1.00 85.69 554 ASP A N 1
ATOM 4231 C CA . ASP A 1 554 ? -80.179 -25.594 110.988 1.00 85.69 554 ASP A CA 1
ATOM 4232 C C . ASP A 1 554 ? -81.189 -24.571 111.540 1.00 85.69 554 ASP A C 1
ATOM 4234 O O . ASP A 1 554 ? -80.877 -23.443 111.909 1.00 85.69 554 ASP A O 1
ATOM 4238 N N . ASP A 1 555 ? -82.458 -24.992 111.529 1.00 80.44 555 ASP A N 1
ATOM 4239 C CA . ASP A 1 555 ? -83.637 -24.196 111.875 1.00 80.44 555 ASP A CA 1
ATOM 4240 C C . ASP A 1 555 ? -84.177 -24.513 113.295 1.00 80.44 555 ASP A C 1
ATOM 4242 O O . ASP A 1 555 ? -85.133 -23.868 113.739 1.00 80.44 555 ASP A O 1
ATOM 4246 N N . ILE A 1 556 ? -83.664 -25.551 113.975 1.00 78.69 556 ILE A N 1
ATOM 4247 C CA . ILE A 1 556 ? -84.306 -26.240 115.116 1.00 78.69 556 ILE A CA 1
ATOM 4248 C C . ILE A 1 556 ? -83.336 -26.552 116.287 1.00 78.69 556 ILE A C 1
ATOM 4250 O O . ILE A 1 556 ? -83.771 -27.193 117.237 1.00 78.69 556 ILE A O 1
ATOM 4254 N N . ILE A 1 557 ? -82.103 -26.027 116.277 1.00 82.94 557 ILE A N 1
ATOM 4255 C CA . ILE A 1 557 ? -81.062 -26.184 117.325 1.00 82.94 557 ILE A CA 1
ATOM 4256 C C . ILE A 1 557 ? -81.640 -26.310 118.758 1.00 82.94 557 ILE A C 1
ATOM 4258 O O . ILE A 1 557 ? -82.311 -25.385 119.237 1.00 82.94 557 ILE A O 1
ATOM 4262 N N . ASP A 1 558 ? -81.355 -27.422 119.443 1.00 81.31 558 ASP A N 1
ATOM 4263 C CA . ASP A 1 558 ? -81.872 -27.830 120.768 1.00 81.31 558 ASP A CA 1
ATOM 4264 C C . ASP A 1 558 ? -80.712 -28.112 121.759 1.00 81.31 558 ASP A C 1
ATOM 4266 O O . ASP A 1 558 ? -80.208 -29.230 121.880 1.00 81.31 558 ASP A O 1
ATOM 4270 N N . SER A 1 559 ? -80.240 -27.077 122.469 1.00 82.56 559 SER A N 1
ATOM 4271 C CA . SER A 1 559 ? -78.958 -27.126 123.207 1.00 82.56 559 SER A CA 1
ATOM 4272 C C . SER A 1 559 ? -78.929 -28.037 124.442 1.00 82.56 559 SER A C 1
ATOM 4274 O O . SER A 1 559 ? -77.845 -28.257 124.995 1.00 82.56 559 SER A O 1
ATOM 4276 N N . ASP A 1 560 ? -80.076 -28.518 124.929 1.00 78.19 560 ASP A N 1
ATOM 4277 C CA . ASP A 1 560 ? -80.149 -29.420 126.089 1.00 78.19 560 ASP A CA 1
ATOM 4278 C C . ASP A 1 560 ? -80.852 -30.764 125.825 1.00 78.19 560 ASP A C 1
ATOM 4280 O O . ASP A 1 560 ? -80.685 -31.702 126.617 1.00 78.19 560 ASP A O 1
ATOM 4284 N N . ASN A 1 561 ? -81.443 -30.913 124.634 1.00 77.25 561 ASN A N 1
ATOM 4285 C CA . ASN A 1 561 ? -81.995 -32.142 124.072 1.00 77.25 561 ASN A CA 1
ATOM 4286 C C . ASN A 1 561 ? -83.271 -32.631 124.788 1.00 77.25 561 ASN A C 1
ATOM 4288 O O . ASN A 1 561 ? -83.477 -33.842 124.956 1.00 77.25 561 ASN A O 1
ATOM 4292 N N . ASP A 1 562 ? -84.136 -31.706 125.218 1.00 77.25 562 ASP A N 1
ATOM 4293 C CA . ASP A 1 562 ? -85.466 -32.024 125.758 1.00 77.25 562 ASP A CA 1
ATOM 4294 C C . ASP A 1 562 ? -86.547 -32.215 124.668 1.00 77.25 562 ASP A C 1
ATOM 4296 O O . ASP A 1 562 ? -87.568 -32.880 124.902 1.00 77.25 562 ASP A O 1
ATOM 4300 N N . GLY A 1 563 ? -86.295 -31.724 123.448 1.00 76.81 563 GLY A N 1
ATOM 4301 C CA . GLY A 1 563 ? -87.224 -31.718 122.319 1.00 76.81 563 GLY A CA 1
ATOM 4302 C C . GLY A 1 563 ? -87.848 -30.352 121.998 1.00 76.81 563 GLY A C 1
ATOM 4303 O O . GLY A 1 563 ? -88.793 -30.306 121.195 1.00 76.81 563 GLY A O 1
ATOM 4304 N N . VAL A 1 564 ? -87.365 -29.261 122.597 1.00 79.31 564 VAL A N 1
ATOM 4305 C CA . VAL A 1 564 ? -87.775 -27.875 122.356 1.00 79.31 564 VAL A CA 1
ATOM 4306 C C . VAL A 1 564 ? -86.576 -27.053 121.873 1.00 79.31 564 VAL A C 1
ATOM 4308 O O . VAL A 1 564 ? -85.693 -26.683 122.630 1.00 79.31 564 VAL A O 1
ATOM 4311 N N . SER A 1 565 ? -86.589 -26.669 120.592 1.00 82.75 565 SER A N 1
ATOM 4312 C CA . SER A 1 565 ? -85.573 -25.776 120.008 1.00 82.75 565 SER A CA 1
ATOM 4313 C C . SER A 1 565 ? -85.335 -24.520 120.864 1.00 82.75 565 SER A C 1
ATOM 4315 O O . SER A 1 565 ? -86.319 -23.872 121.245 1.00 82.75 565 SER A O 1
ATOM 4317 N N . ASN A 1 566 ? -84.083 -24.067 120.979 1.00 77.62 566 ASN A N 1
ATOM 4318 C CA . ASN A 1 566 ? -83.632 -22.850 121.681 1.00 77.62 566 ASN A CA 1
ATOM 4319 C C . ASN A 1 566 ? -84.517 -21.604 121.443 1.00 77.62 566 ASN A C 1
ATOM 4321 O O . ASN A 1 566 ? -84.622 -20.711 122.276 1.00 77.62 566 ASN A O 1
ATOM 4325 N N . SER A 1 567 ? -85.137 -21.493 120.261 1.00 81.12 567 SER A N 1
ATOM 4326 C CA . SER A 1 567 ? -85.986 -20.351 119.881 1.00 81.12 567 SER A CA 1
ATOM 4327 C C . SER A 1 567 ? -87.394 -20.346 120.505 1.00 81.12 567 SER A C 1
ATOM 4329 O O . SER A 1 567 ? -88.095 -19.333 120.417 1.00 81.12 567 SER A O 1
ATOM 4331 N N . ASN A 1 568 ? -87.814 -21.465 121.103 1.00 80.06 568 ASN A N 1
ATOM 4332 C CA . ASN A 1 568 ? -89.117 -21.675 121.747 1.00 80.06 568 ASN A CA 1
ATOM 4333 C C . ASN A 1 568 ? -89.005 -22.213 123.187 1.00 80.06 568 ASN A C 1
ATOM 4335 O O . ASN A 1 568 ? -90.025 -22.267 123.870 1.00 80.06 568 ASN A O 1
ATOM 4339 N N . ASP A 1 569 ? -87.800 -22.602 123.598 1.00 80.12 569 ASP A N 1
ATOM 4340 C CA . ASP A 1 569 ? -87.397 -23.021 124.939 1.00 80.12 569 ASP A CA 1
ATOM 4341 C C . ASP A 1 569 ? -87.765 -21.957 125.998 1.00 80.12 569 ASP A C 1
ATOM 4343 O O . ASP A 1 569 ? -87.546 -20.752 125.806 1.00 80.12 569 ASP A O 1
ATOM 4347 N N . THR A 1 570 ? -88.383 -22.393 127.102 1.00 81.38 570 THR A N 1
ATOM 4348 C CA . THR A 1 570 ? -88.794 -21.524 128.217 1.00 81.38 570 THR A CA 1
ATOM 4349 C C . THR A 1 570 ? -87.833 -21.577 129.418 1.00 81.38 570 THR A C 1
ATOM 4351 O O . THR A 1 570 ? -88.016 -20.788 130.356 1.00 81.38 570 THR A O 1
ATOM 4354 N N . CYS A 1 571 ? -86.818 -22.453 129.413 1.00 80.81 571 CYS A N 1
ATOM 4355 C CA . CYS A 1 571 ? -85.963 -22.760 130.564 1.00 80.81 571 CYS A CA 1
ATOM 4356 C C . CYS A 1 571 ? -84.445 -22.997 130.290 1.00 80.81 571 CYS A C 1
ATOM 4358 O O . CYS A 1 571 ? -83.729 -23.336 131.232 1.00 80.81 571 CYS A O 1
ATOM 4360 N N . GLU A 1 572 ? -83.924 -22.732 129.082 1.00 80.62 572 GLU A N 1
ATOM 4361 C CA . GLU A 1 572 ? -82.489 -22.631 128.697 1.00 80.62 572 GLU A CA 1
ATOM 4362 C C . GLU A 1 572 ? -81.518 -23.522 129.508 1.00 80.62 572 GLU A C 1
ATOM 4364 O O . GLU A 1 572 ? -80.797 -23.055 130.404 1.00 80.62 572 GLU A O 1
ATOM 4369 N N . GLY A 1 573 ? -81.443 -24.809 129.155 1.00 78.88 573 GLY A N 1
ATOM 4370 C CA . GLY A 1 573 ? -80.529 -25.793 129.745 1.00 78.88 573 GLY A CA 1
ATOM 4371 C C . GLY A 1 573 ? -81.209 -26.895 130.570 1.00 78.88 573 GLY A C 1
ATOM 4372 O O . GLY A 1 573 ? -80.499 -27.704 131.188 1.00 78.88 573 GLY A O 1
ATOM 4373 N N . HIS A 1 574 ? -82.545 -26.902 130.650 1.00 78.19 574 HIS A N 1
ATOM 4374 C CA . HIS A 1 574 ? -83.367 -27.736 131.529 1.00 78.19 574 HIS A CA 1
ATOM 4375 C C . HIS A 1 574 ? -84.733 -28.100 130.899 1.00 78.19 574 HIS A C 1
ATOM 4377 O O . HIS A 1 574 ? -85.534 -27.211 130.643 1.00 78.19 574 HIS A O 1
ATOM 4383 N N . ASP A 1 575 ? -85.028 -29.408 130.820 1.00 80.69 575 ASP A N 1
ATOM 4384 C CA . ASP A 1 575 ? -86.278 -30.020 130.311 1.00 80.69 575 ASP A CA 1
ATOM 4385 C C . ASP A 1 575 ? -87.571 -29.275 130.715 1.00 80.69 575 ASP A C 1
ATOM 4387 O O . ASP A 1 575 ? -88.057 -29.374 131.851 1.00 80.69 575 ASP A O 1
ATOM 4391 N N . ASP A 1 576 ? -88.142 -28.569 129.737 1.00 79.25 576 ASP A N 1
ATOM 4392 C CA . ASP A 1 576 ? -89.301 -27.677 129.816 1.00 79.25 576 ASP A CA 1
ATOM 4393 C C . ASP A 1 576 ? -90.608 -28.467 130.069 1.00 79.25 576 ASP A C 1
ATOM 4395 O O . ASP A 1 576 ? -91.655 -27.908 130.415 1.00 79.25 576 ASP A O 1
ATOM 4399 N N . SER A 1 577 ? -90.570 -29.802 129.932 1.00 77.81 577 SER A N 1
ATOM 4400 C CA . SER A 1 577 ? -91.701 -30.699 130.200 1.00 77.81 577 SER A CA 1
ATOM 4401 C C . SER A 1 577 ? -91.832 -31.122 131.672 1.00 77.81 577 SER A C 1
ATOM 4403 O O . SER A 1 577 ? -92.850 -31.720 132.055 1.00 77.81 577 SER A O 1
ATOM 4405 N N . VAL A 1 578 ? -90.839 -30.809 132.514 1.00 77.62 578 VAL A N 1
ATOM 4406 C CA . VAL A 1 578 ? -90.806 -31.179 133.937 1.00 77.62 578 VAL A CA 1
ATOM 4407 C C . VAL A 1 578 ? -91.342 -30.041 134.811 1.00 77.62 578 VAL A C 1
ATOM 4409 O O . VAL A 1 578 ? -90.581 -29.238 135.329 1.00 77.62 578 VAL A O 1
ATOM 4412 N N . ASP A 1 579 ? -92.658 -30.014 135.027 1.00 78.81 579 ASP A N 1
ATOM 4413 C CA . ASP A 1 579 ? -93.342 -29.209 136.060 1.00 78.81 579 ASP A CA 1
ATOM 4414 C C . ASP A 1 579 ? -93.978 -30.168 137.087 1.00 78.81 579 ASP A C 1
ATOM 4416 O O . ASP A 1 579 ? -94.896 -30.936 136.760 1.00 78.81 579 ASP A O 1
ATOM 4420 N N . LEU A 1 580 ? -93.448 -30.194 138.317 1.00 79.62 580 LEU A N 1
ATOM 4421 C CA . LEU A 1 580 ? -93.839 -31.168 139.341 1.00 79.62 580 LEU A CA 1
ATOM 4422 C C . LEU A 1 580 ? -95.011 -30.721 140.232 1.00 79.62 580 LEU A C 1
ATOM 4424 O O . LEU A 1 580 ? -95.742 -31.592 140.729 1.00 79.62 580 LEU A O 1
ATOM 4428 N N . ASP A 1 581 ? -95.200 -29.417 140.465 1.00 76.69 581 ASP A N 1
ATOM 4429 C CA . ASP A 1 581 ? -96.272 -28.900 141.337 1.00 76.69 581 ASP A CA 1
ATOM 4430 C C . ASP A 1 581 ? -97.500 -28.346 140.579 1.00 76.69 581 ASP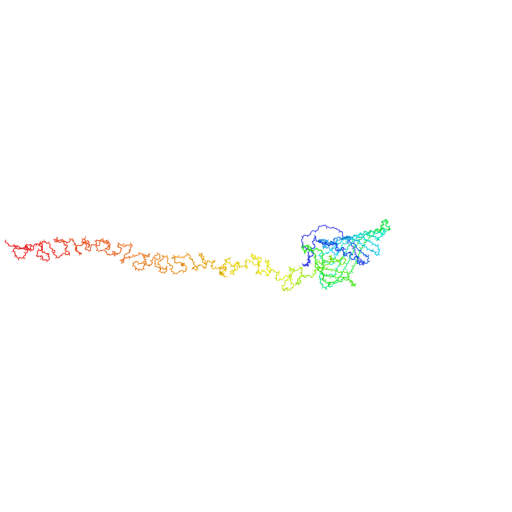 A C 1
ATOM 4432 O O . ASP A 1 581 ? -98.615 -28.347 141.125 1.00 76.69 581 ASP A O 1
ATOM 4436 N N . GLY A 1 582 ? -97.350 -28.071 139.279 1.00 77.56 582 GLY A N 1
ATOM 4437 C CA . GLY A 1 582 ? -98.415 -27.735 138.334 1.00 77.56 582 GLY A CA 1
ATOM 4438 C C . GLY A 1 582 ? -98.715 -26.239 138.215 1.00 77.56 582 GLY A C 1
ATOM 4439 O O . GLY A 1 582 ? -99.848 -25.877 137.869 1.00 77.56 582 GLY A O 1
ATOM 4440 N N . ASP A 1 583 ? -97.753 -25.385 138.561 1.00 80.06 583 ASP A N 1
ATOM 4441 C CA . ASP A 1 583 ? -97.803 -23.920 138.484 1.00 80.06 583 ASP A CA 1
ATOM 4442 C C . ASP A 1 583 ? -97.692 -23.386 137.036 1.00 80.06 583 ASP A C 1
ATOM 4444 O O . ASP A 1 583 ? -98.354 -22.393 136.699 1.00 80.06 583 ASP A O 1
ATOM 4448 N N . GLY A 1 584 ? -96.982 -24.103 136.154 1.00 78.12 584 GLY A N 1
ATOM 4449 C CA . GLY A 1 584 ? -96.732 -23.720 134.761 1.00 78.12 584 GLY A CA 1
ATOM 4450 C C . GLY A 1 584 ? -95.344 -23.131 134.478 1.00 78.12 584 GLY A C 1
ATOM 4451 O O . GLY A 1 584 ? -95.182 -22.481 133.443 1.00 78.12 584 GLY A O 1
ATOM 4452 N N . ILE A 1 585 ? -94.372 -23.339 135.371 1.00 78.94 585 ILE A N 1
ATOM 4453 C CA . ILE A 1 585 ? -92.938 -23.063 135.186 1.00 78.94 585 ILE A CA 1
ATOM 4454 C C . ILE A 1 585 ? -92.179 -24.386 135.382 1.00 78.94 585 ILE A C 1
ATOM 4456 O O . ILE A 1 585 ? -92.480 -25.125 136.316 1.00 78.94 585 ILE A O 1
ATOM 4460 N N . ALA A 1 586 ? -91.198 -24.690 134.528 1.00 80.88 586 ALA A N 1
ATOM 4461 C CA . ALA A 1 586 ? -90.400 -25.911 134.650 1.00 80.88 586 ALA A CA 1
ATOM 4462 C C . ALA A 1 586 ? -89.516 -25.917 135.919 1.00 80.88 586 ALA A C 1
ATOM 4464 O O . ALA A 1 586 ? -88.929 -24.896 136.291 1.00 80.88 586 ALA A O 1
ATOM 4465 N N . ASP A 1 587 ? -89.367 -27.087 136.551 1.00 78.81 587 ASP A N 1
ATOM 4466 C CA . ASP A 1 587 ? -88.621 -27.362 137.794 1.00 78.81 587 ASP A CA 1
ATOM 4467 C C . ASP A 1 587 ? -87.164 -26.853 137.758 1.00 78.81 587 ASP A C 1
ATOM 4469 O O . ASP A 1 587 ? -86.578 -26.573 138.805 1.00 78.81 587 ASP A O 1
ATOM 4473 N N . GLY A 1 588 ? -86.555 -26.757 136.568 1.00 76.25 588 GLY A N 1
ATOM 4474 C CA . GLY A 1 588 ? -85.206 -26.211 136.384 1.00 76.25 588 GLY A CA 1
ATOM 4475 C C . GLY A 1 588 ? -85.116 -24.697 136.612 1.00 76.25 588 GLY A C 1
ATOM 4476 O O . GLY A 1 588 ? -84.073 -24.196 137.040 1.00 76.25 588 GLY A O 1
ATOM 4477 N N . CYS A 1 589 ? -86.215 -23.978 136.374 1.00 80.25 589 CYS A N 1
ATOM 4478 C CA . CYS A 1 589 ? -86.293 -22.519 136.424 1.00 80.25 589 CYS A CA 1
ATOM 4479 C C . CYS A 1 589 ? -87.161 -21.988 137.571 1.00 80.25 589 CYS A C 1
ATOM 4481 O O . CYS A 1 589 ? -86.964 -20.840 137.997 1.00 80.25 589 CYS A O 1
ATOM 4483 N N . ASP A 1 590 ? -88.074 -22.788 138.130 1.00 77.88 590 ASP A N 1
ATOM 4484 C CA . ASP A 1 590 ? -88.741 -22.407 139.373 1.00 77.88 590 ASP A CA 1
ATOM 4485 C C . ASP A 1 590 ? -87.769 -22.392 140.572 1.00 77.88 590 ASP A C 1
ATOM 4487 O O . ASP A 1 590 ? -86.792 -23.131 140.680 1.00 77.88 590 ASP A O 1
ATOM 4491 N N . ASN A 1 591 ? -88.028 -21.464 141.489 1.00 72.94 591 ASN A N 1
ATOM 4492 C CA . ASN A 1 591 ? -87.237 -21.204 142.684 1.00 72.94 591 ASN A CA 1
ATOM 4493 C C . ASN A 1 591 ? -88.076 -21.329 143.979 1.00 72.94 591 ASN A C 1
ATOM 4495 O O . ASN A 1 591 ? -87.620 -20.878 145.038 1.00 72.94 591 ASN A O 1
ATOM 4499 N N . LEU A 1 592 ? -89.303 -21.866 143.917 1.00 68.06 592 LEU A N 1
ATOM 4500 C CA . LEU A 1 592 ? -90.320 -21.778 144.972 1.00 68.06 592 LEU A CA 1
ATOM 4501 C C . LEU A 1 592 ? -90.995 -23.098 145.396 1.00 68.06 592 LEU A C 1
ATOM 4503 O O . LEU A 1 592 ? -91.631 -23.063 146.449 1.00 68.06 592 LEU A O 1
ATOM 4507 N N . ILE A 1 593 ? -90.802 -24.213 144.678 1.00 64.62 593 ILE A N 1
ATOM 4508 C CA . ILE A 1 593 ? -91.195 -25.610 144.997 1.00 64.62 593 ILE A CA 1
ATOM 4509 C C . ILE A 1 593 ? -91.533 -25.846 146.499 1.00 64.62 593 ILE A C 1
ATOM 4511 O O . ILE A 1 593 ? -90.633 -26.031 147.330 1.00 64.62 593 ILE A O 1
ATOM 4515 N N . ASP A 1 594 ? -92.827 -25.866 146.864 1.00 53.06 594 ASP A N 1
ATOM 4516 C CA . ASP A 1 594 ? -93.326 -25.917 148.262 1.00 53.06 594 ASP A CA 1
ATOM 4517 C C . ASP A 1 594 ? -94.113 -27.211 148.583 1.00 53.06 594 ASP A C 1
ATOM 4519 O O . ASP A 1 594 ? -95.180 -27.472 148.019 1.00 53.06 594 ASP A O 1
ATOM 4523 N N . SER A 1 595 ? -93.623 -28.005 149.555 1.00 53.47 595 SER A N 1
ATOM 4524 C CA . SER A 1 595 ? -94.387 -29.080 150.230 1.00 53.47 595 SER A CA 1
ATOM 4525 C C . SER A 1 595 ? -93.943 -29.344 151.678 1.00 53.47 595 SER A C 1
ATOM 4527 O O . SER A 1 595 ? -92.726 -29.598 151.861 1.00 53.47 595 SER A O 1
#

Radius of gyration: 75.21 Å; chains: 1; bounding box: 174×91×218 Å

Sequence (595 aa):
MLPLAALSPLLQSIDVELENENTVNSGASGPIVVVNSDVHWYFTAGDFSTYNGSIMAEEIRSDMENSSGMDRAEVNWVSDFRADTPGDIYCSFPAYSGQCHQLWLSFQLNITGYNDTENFMYIMNMSMGNNEFIPTTYTGWEKSESRSHIQMWMKEQGGNEDMYRMTSWENDTVEELITGYRDNFTVGDVWTQNIKHWENWTSEEKGEYNAGGGNWAPDPPNSDSGSDYDEMNETNNATREVTIQSPGYNLADSSGSGPTSITGIELESWNEEGEMEESKVFSEWGYPIVVNNMTILSWKYVNGVWIDVDNDGVHDSTDLCPNTPVGYTGLDSEGCSWEQRDEDSDGVFNPDDNCADTDVLTMTDLDANGCAWEQRDDDGDSVLNPADHCPATPANETADTEPPWQGCSASQKDTDNDGVTDDLDQCPGHNDSIDADADGIPDGCDLLIDNDGDGVNNTADLCPGSDDTIDVDQDGVPDGCDDIVDSDFDGVADAEDECMGYDDTIDVDQDGIVDGCDTIIDSDGDGVADSFEVCPGYDDNVDIDADGKPDGCDDIIDSDNDGVSNSNDTCEGHDDSVDLDGDGIADGCDNLIDS